Protein AF-A0A9P7UVM0-F1 (afdb_monomer)

Foldseek 3Di:
DFLLVLLLVLLLVLLLLLLVLLLLLVLLLLLVVVPPDDPPPDDDDPVVVVVVVVVVLSVQLNVLSVVSNVLSVVSNVVSVLLSVLCVVQPDPDPSQFLLVLLVSLLVLLVSLLVSLCSLVVSLVVLVVVLPPPPDLVNVSSVVSSVSSNVSSVSSNVSSVSSVVSSVSSQVLQVVQVHRRDGSVSSRVDPPPVVLDDPQFPLNVVLLVLLVVLLVLLSVLLNLLSSLLSLLVVVLSPPVPDDPNPPSVVLNVLSVVLNVLSSVSNSLSVVLNVLLSPLPDPDQCQFLLNLLVVLQVSLVVLLVSLCVLVVSLVVQQDPPDPDPSSVSNNVRSNSSSVSSNVSSVSSNVSNVSSVVLCVVLVHDRNVDGNNVSSVPNPPPVVVVPVVPPDDPPDDDDDDDDDDDDDDDDDDDDDDD

Radius of gyration: 30.09 Å; Cα contacts (8 Å, |Δi|>4): 424; chains: 1; bounding box: 53×54×118 Å

pLDDT: mean 77.37, std 15.57, range [33.19, 97.94]

Structure (mmCIF, N/CA/C/O backbone):
data_AF-A0A9P7UVM0-F1
#
_entry.id   AF-A0A9P7UVM0-F1
#
loop_
_atom_site.group_PDB
_atom_site.id
_atom_site.type_symbol
_atom_site.label_atom_id
_atom_site.label_alt_id
_atom_site.label_comp_id
_atom_site.label_asym_id
_atom_site.label_entity_id
_atom_site.label_seq_id
_atom_site.pdbx_PDB_ins_code
_atom_site.Cartn_x
_atom_site.Cartn_y
_atom_site.Cartn_z
_atom_site.occupancy
_atom_site.B_iso_or_equiv
_atom_site.auth_seq_id
_atom_site.auth_comp_id
_atom_site.auth_asym_id
_atom_site.auth_atom_id
_atom_site.pdbx_PDB_model_num
ATOM 1 N N . MET A 1 1 ? 1.055 -7.970 24.689 1.00 55.38 1 MET A N 1
ATOM 2 C CA . MET A 1 1 ? 0.247 -7.350 23.610 1.00 55.38 1 MET A CA 1
ATOM 3 C C . MET A 1 1 ? -1.042 -8.150 23.449 1.00 55.38 1 MET A C 1
ATOM 5 O O . MET A 1 1 ? -0.958 -9.368 23.392 1.00 55.38 1 MET A O 1
ATOM 9 N N . GLY A 1 2 ? -2.222 -7.517 23.447 1.00 83.56 2 GLY A N 1
ATOM 10 C CA . GLY A 1 2 ? -3.496 -8.247 23.330 1.00 83.56 2 GLY A CA 1
ATOM 11 C C . GLY A 1 2 ? -3.654 -8.946 21.973 1.00 83.56 2 GLY A C 1
ATOM 12 O O . GLY A 1 2 ? -3.209 -8.412 20.955 1.00 83.56 2 GLY A O 1
ATOM 13 N N . ALA A 1 3 ? -4.312 -10.111 21.955 1.00 82.62 3 ALA A N 1
ATOM 14 C CA . ALA A 1 3 ? -4.537 -10.932 20.759 1.00 82.62 3 ALA A CA 1
ATOM 15 C C . ALA A 1 3 ? -5.124 -10.137 19.582 1.00 82.62 3 ALA A C 1
ATOM 17 O O . ALA A 1 3 ? -4.635 -10.218 18.456 1.00 82.62 3 ALA A O 1
ATOM 18 N N . ARG A 1 4 ? -6.114 -9.285 19.862 1.00 82.69 4 ARG A N 1
ATOM 19 C CA . ARG A 1 4 ? -6.705 -8.376 18.877 1.00 82.69 4 ARG A CA 1
ATOM 20 C C . ARG A 1 4 ? -5.692 -7.437 18.234 1.00 82.69 4 ARG A C 1
ATOM 22 O O . ARG A 1 4 ? -5.711 -7.271 17.020 1.00 82.69 4 ARG A O 1
ATOM 29 N N . THR A 1 5 ? -4.817 -6.826 19.032 1.00 78.56 5 THR A N 1
ATOM 30 C CA . THR A 1 5 ? -3.780 -5.922 18.518 1.00 78.56 5 THR A CA 1
ATOM 31 C C . THR A 1 5 ? -2.810 -6.691 17.626 1.00 78.56 5 THR A C 1
ATOM 33 O O . THR A 1 5 ? -2.537 -6.230 16.527 1.00 78.56 5 THR A O 1
ATOM 36 N N . ALA A 1 6 ? -2.375 -7.888 18.038 1.00 81.50 6 ALA A N 1
ATOM 37 C CA . ALA A 1 6 ? -1.507 -8.735 17.219 1.00 81.50 6 ALA A CA 1
ATOM 38 C C . ALA A 1 6 ? -2.140 -9.081 15.862 1.00 81.50 6 ALA A C 1
ATOM 40 O O . ALA A 1 6 ? -1.507 -8.875 14.829 1.00 81.50 6 ALA A O 1
ATOM 41 N N . ARG A 1 7 ? -3.409 -9.517 15.847 1.00 88.56 7 ARG A N 1
ATOM 42 C CA . ARG A 1 7 ? -4.137 -9.802 14.599 1.00 88.56 7 ARG A CA 1
ATOM 43 C C . ARG A 1 7 ? -4.242 -8.558 13.716 1.00 88.56 7 ARG A C 1
ATOM 45 O O . ARG A 1 7 ? -3.868 -8.613 12.555 1.00 88.56 7 ARG A O 1
ATOM 52 N N . THR A 1 8 ? -4.689 -7.425 14.257 1.00 81.12 8 THR A N 1
ATOM 53 C CA . THR A 1 8 ? -4.819 -6.180 13.482 1.00 81.12 8 THR A CA 1
ATOM 54 C C . THR A 1 8 ? -3.486 -5.727 12.886 1.00 81.12 8 THR A C 1
ATOM 56 O O . THR A 1 8 ? -3.452 -5.349 11.720 1.00 81.12 8 THR A O 1
ATOM 59 N N . THR A 1 9 ? -2.390 -5.803 13.646 1.00 79.50 9 THR A N 1
ATOM 60 C CA . THR A 1 9 ? -1.050 -5.474 13.144 1.00 79.50 9 THR A CA 1
ATOM 61 C C . THR A 1 9 ? -0.655 -6.386 11.985 1.00 79.50 9 THR A C 1
ATOM 63 O O . THR A 1 9 ? -0.231 -5.887 10.947 1.00 79.50 9 THR A O 1
ATOM 66 N N . LEU A 1 10 ? -0.850 -7.701 12.121 1.00 83.94 10 LEU A N 1
ATOM 67 C CA . LEU A 1 10 ? -0.539 -8.656 11.054 1.00 83.94 10 LEU A CA 1
ATOM 68 C C . LEU A 1 10 ? -1.353 -8.388 9.781 1.00 83.94 10 LEU A C 1
ATOM 70 O O . LEU A 1 10 ? -0.787 -8.401 8.692 1.00 83.94 10 LEU A O 1
ATOM 74 N N . TYR A 1 11 ? -2.647 -8.075 9.906 1.00 85.44 11 TYR A N 1
ATOM 75 C CA . TYR A 1 11 ? -3.502 -7.775 8.752 1.00 85.44 11 TYR A CA 1
ATOM 76 C C . TYR A 1 11 ? -2.980 -6.545 8.017 1.00 85.44 11 TYR A C 1
ATOM 78 O O . TYR A 1 11 ? -2.853 -6.577 6.799 1.00 85.44 11 TYR A O 1
ATOM 86 N N . SER A 1 12 ? -2.631 -5.484 8.748 1.00 81.88 12 SER A N 1
ATOM 87 C CA . SER A 1 12 ? -2.079 -4.266 8.155 1.00 81.88 12 SER A CA 1
ATOM 88 C C . SER A 1 12 ? -0.749 -4.512 7.440 1.00 81.88 12 SER A C 1
ATOM 90 O O . SER A 1 12 ? -0.547 -3.970 6.357 1.00 81.88 12 SER A O 1
ATOM 92 N N . ILE A 1 13 ? 0.139 -5.343 8.005 1.00 76.94 13 ILE A N 1
ATOM 93 C CA . ILE A 1 13 ? 1.417 -5.694 7.363 1.00 76.94 13 ILE A CA 1
ATOM 94 C C . ILE A 1 13 ? 1.165 -6.483 6.073 1.00 76.94 13 ILE A C 1
ATOM 96 O O . ILE A 1 13 ? 1.684 -6.105 5.028 1.00 76.94 13 ILE A O 1
ATOM 100 N N . ILE A 1 14 ? 0.338 -7.535 6.117 1.00 86.25 14 ILE A N 1
ATOM 101 C CA . ILE A 1 14 ? -0.011 -8.351 4.938 1.00 86.25 14 ILE A CA 1
ATOM 102 C C . ILE A 1 14 ? -0.606 -7.476 3.831 1.00 86.25 14 ILE A C 1
ATOM 104 O O . ILE A 1 14 ? -0.248 -7.602 2.660 1.00 86.25 14 ILE A O 1
ATOM 108 N N . LEU A 1 15 ? -1.491 -6.559 4.212 1.00 84.06 15 LEU A N 1
ATOM 109 C CA . LEU A 1 15 ? -2.187 -5.655 3.308 1.00 84.06 15 LEU A CA 1
ATOM 110 C C . LEU A 1 15 ? -1.214 -4.653 2.661 1.00 84.06 15 LEU A C 1
ATOM 112 O O . LEU A 1 15 ? -1.282 -4.456 1.450 1.00 84.06 15 LEU A O 1
ATOM 116 N N . GLY A 1 16 ? -0.263 -4.103 3.423 1.00 74.69 16 GLY A N 1
ATOM 117 C CA . GLY A 1 16 ? 0.809 -3.254 2.892 1.00 74.69 16 GLY A CA 1
ATOM 118 C C . GLY A 1 16 ? 1.764 -3.999 1.953 1.00 74.69 16 GLY A C 1
ATOM 119 O O . GLY A 1 16 ? 2.029 -3.529 0.850 1.00 74.69 16 GLY A O 1
ATOM 120 N N . LEU A 1 17 ? 2.227 -5.194 2.339 1.00 78.44 17 LEU A N 1
ATOM 121 C CA . LEU A 1 17 ? 3.121 -6.006 1.503 1.00 78.44 17 LEU A CA 1
ATOM 122 C C . LEU A 1 17 ? 2.451 -6.460 0.200 1.00 78.44 17 LEU A C 1
ATOM 124 O O . LEU A 1 17 ? 3.102 -6.474 -0.842 1.00 78.44 17 LEU A O 1
ATOM 128 N N . SER A 1 18 ? 1.154 -6.779 0.236 1.00 83.62 18 SER A N 1
ATOM 129 C CA . SER A 1 18 ? 0.393 -7.134 -0.968 1.00 83.62 18 SER A CA 1
ATOM 130 C C . SER A 1 18 ? 0.382 -5.980 -1.975 1.00 83.62 18 SER A C 1
ATOM 132 O O . SER A 1 18 ? 0.562 -6.206 -3.164 1.00 83.62 18 SER A O 1
ATOM 134 N N . ILE A 1 19 ? 0.245 -4.732 -1.518 1.00 77.38 19 ILE A N 1
ATOM 135 C CA . ILE A 1 19 ? 0.320 -3.555 -2.399 1.00 77.38 19 ILE A CA 1
ATOM 136 C C . ILE A 1 19 ? 1.715 -3.434 -3.021 1.00 77.38 19 ILE A C 1
ATOM 138 O O . ILE A 1 19 ? 1.816 -3.220 -4.228 1.00 77.38 19 ILE A O 1
ATOM 142 N N . CYS A 1 20 ? 2.779 -3.614 -2.230 1.00 74.94 20 CYS A N 1
ATOM 143 C CA . C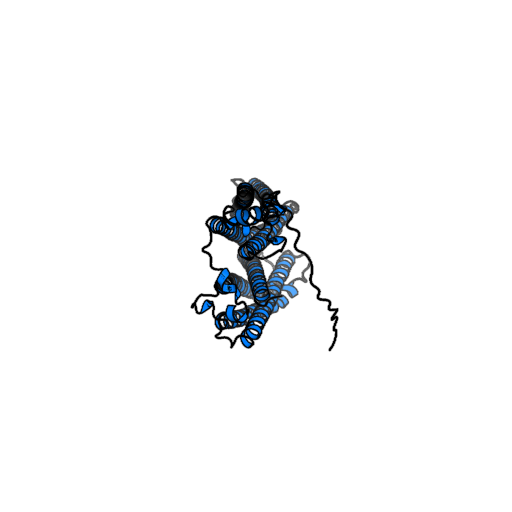YS A 1 20 ? 4.150 -3.581 -2.745 1.00 74.94 20 CYS A CA 1
ATOM 144 C C . CYS A 1 20 ? 4.370 -4.637 -3.836 1.00 74.94 20 CYS A C 1
ATOM 146 O O . CYS A 1 20 ? 4.918 -4.324 -4.890 1.00 74.94 20 CYS A O 1
ATOM 148 N N . VAL A 1 21 ? 3.902 -5.871 -3.609 1.00 82.81 21 VAL A N 1
ATOM 149 C CA . VAL A 1 21 ? 3.969 -6.937 -4.617 1.00 82.81 21 VAL A CA 1
ATOM 150 C C . VAL A 1 21 ? 3.179 -6.565 -5.866 1.00 82.81 21 VAL A C 1
ATOM 152 O O . VAL A 1 21 ? 3.696 -6.745 -6.962 1.00 82.81 21 VAL A O 1
ATOM 155 N N . ASN A 1 22 ? 1.974 -6.006 -5.726 1.00 79.12 22 ASN A N 1
ATOM 156 C CA . ASN A 1 22 ? 1.185 -5.569 -6.876 1.00 79.12 22 ASN A CA 1
ATOM 157 C C . ASN A 1 22 ? 1.942 -4.531 -7.717 1.00 79.12 22 ASN A C 1
ATOM 159 O O . ASN A 1 22 ? 2.065 -4.687 -8.928 1.00 79.12 22 ASN A O 1
ATOM 163 N N . GLY A 1 23 ? 2.497 -3.505 -7.062 1.00 72.44 23 GLY A N 1
ATOM 164 C CA . GLY A 1 23 ? 3.276 -2.460 -7.724 1.00 72.44 23 GLY A CA 1
ATOM 165 C C . GLY A 1 23 ? 4.463 -3.032 -8.496 1.00 72.44 23 GLY A C 1
ATOM 166 O O . GLY A 1 23 ? 4.614 -2.726 -9.673 1.00 72.44 23 GLY A O 1
ATOM 167 N N . LEU A 1 24 ? 5.245 -3.921 -7.869 1.00 77.38 24 LEU A N 1
ATOM 168 C CA . LEU A 1 24 ? 6.387 -4.596 -8.499 1.00 77.38 24 LEU A CA 1
ATOM 169 C C . LEU A 1 24 ? 5.982 -5.558 -9.629 1.00 77.38 24 LEU A C 1
ATOM 171 O O . LEU A 1 24 ? 6.705 -5.705 -10.610 1.00 77.38 24 LEU A O 1
ATOM 175 N N . ALA A 1 25 ? 4.838 -6.223 -9.507 1.00 76.00 25 ALA A N 1
ATOM 176 C CA . ALA A 1 25 ? 4.363 -7.181 -10.495 1.00 76.00 25 ALA A CA 1
ATOM 177 C C . ALA A 1 25 ? 3.800 -6.495 -11.751 1.00 76.00 25 ALA A C 1
ATOM 179 O O . ALA A 1 25 ? 4.081 -6.932 -12.866 1.00 76.00 25 ALA A O 1
ATOM 180 N N . ILE A 1 26 ? 3.062 -5.392 -11.582 1.00 72.88 26 ILE A N 1
ATOM 181 C CA . ILE A 1 26 ? 2.623 -4.531 -12.692 1.00 72.88 26 ILE A CA 1
ATOM 182 C C . ILE A 1 26 ? 3.846 -3.937 -13.391 1.00 72.88 26 ILE A C 1
ATOM 184 O O . ILE A 1 26 ? 3.947 -3.989 -14.612 1.00 72.88 26 ILE A O 1
ATOM 188 N N . ALA A 1 27 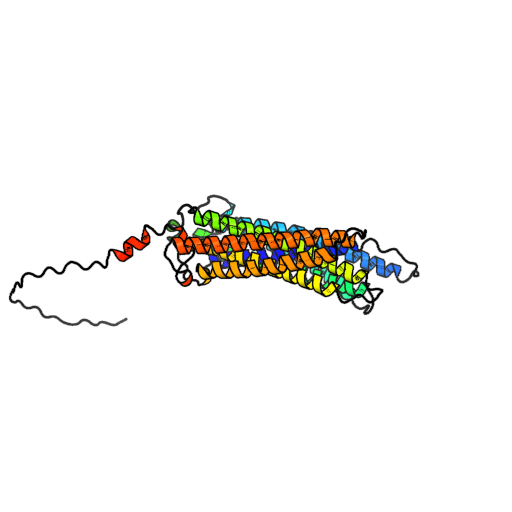? 4.789 -3.431 -12.599 1.00 69.81 27 ALA A N 1
ATOM 189 C CA . ALA A 1 27 ? 6.092 -2.974 -13.050 1.00 69.81 27 ALA A CA 1
ATOM 190 C C . ALA A 1 27 ? 6.772 -4.005 -13.972 1.00 69.81 27 ALA A C 1
ATOM 192 O O . ALA A 1 27 ? 7.059 -3.719 -15.135 1.00 69.81 27 ALA A O 1
ATOM 193 N N . LEU A 1 28 ? 6.935 -5.236 -13.485 1.00 73.69 28 LEU A N 1
ATOM 194 C CA . LEU A 1 28 ? 7.505 -6.330 -14.262 1.00 73.69 28 LEU A CA 1
ATOM 195 C C . LEU A 1 28 ? 6.736 -6.567 -15.572 1.00 73.69 28 LEU A C 1
ATOM 197 O O . LEU A 1 28 ? 7.361 -6.685 -16.618 1.00 73.69 28 LEU A O 1
ATOM 201 N N . ALA A 1 29 ? 5.400 -6.599 -15.542 1.00 70.44 29 ALA A N 1
ATOM 202 C CA . ALA A 1 29 ? 4.582 -6.838 -16.733 1.00 70.44 29 ALA A CA 1
ATOM 203 C C . ALA A 1 29 ? 4.734 -5.742 -17.806 1.00 70.44 29 ALA A C 1
ATOM 205 O O . ALA A 1 29 ? 4.766 -6.059 -18.997 1.00 70.44 29 ALA A O 1
ATOM 206 N N . VAL A 1 30 ? 4.860 -4.475 -17.398 1.00 66.25 30 VAL A N 1
ATOM 207 C CA . VAL A 1 30 ? 5.036 -3.342 -18.320 1.00 66.25 30 VAL A CA 1
ATOM 208 C C . VAL A 1 30 ? 6.383 -3.423 -19.034 1.00 66.25 30 VAL A C 1
ATOM 210 O O . VAL A 1 30 ? 6.393 -3.381 -20.263 1.00 66.25 30 VAL A O 1
ATOM 213 N N . VAL A 1 31 ? 7.483 -3.635 -18.294 1.00 65.94 31 VAL A N 1
ATOM 214 C CA . VAL A 1 31 ? 8.844 -3.784 -18.864 1.00 65.94 31 VAL A CA 1
ATOM 215 C C . VAL A 1 31 ? 8.878 -4.839 -19.969 1.00 65.94 31 VAL A C 1
ATOM 217 O O . VAL A 1 31 ? 9.560 -4.687 -20.977 1.00 65.94 31 VAL A O 1
ATOM 220 N N . VAL A 1 32 ? 8.122 -5.917 -19.795 1.00 64.69 32 VAL A N 1
ATOM 221 C CA . VAL A 1 32 ? 8.103 -7.027 -20.748 1.00 64.69 32 VAL A CA 1
ATOM 222 C C . VAL A 1 32 ? 7.358 -6.650 -22.010 1.00 64.69 32 VAL A C 1
ATOM 224 O O . VAL A 1 32 ? 7.805 -6.969 -23.108 1.00 64.69 32 VAL A O 1
ATOM 227 N N . SER A 1 33 ? 6.192 -6.023 -21.859 1.00 63.78 33 SER A N 1
ATOM 228 C CA . SER A 1 33 ? 5.348 -5.685 -23.002 1.00 63.78 33 SER A CA 1
ATOM 229 C C . SER A 1 33 ? 6.054 -4.756 -23.991 1.00 63.78 33 SER A C 1
ATOM 231 O O . SER A 1 33 ? 5.772 -4.832 -25.182 1.00 63.78 33 SER A O 1
ATOM 233 N N . SER A 1 34 ? 7.009 -3.950 -23.516 1.00 60.66 34 SER A N 1
ATOM 234 C CA . SER A 1 34 ? 7.839 -3.081 -24.351 1.00 60.66 34 SER A CA 1
ATOM 235 C C . SER A 1 34 ? 8.968 -3.800 -25.104 1.00 60.66 34 SER A C 1
ATOM 237 O O . SER A 1 34 ? 9.429 -3.280 -26.110 1.00 60.66 34 SER A O 1
ATOM 239 N N . ASP A 1 35 ? 9.388 -4.995 -24.678 1.00 56.41 35 ASP A N 1
ATOM 240 C CA . ASP A 1 35 ? 10.597 -5.673 -25.189 1.00 56.41 35 ASP A CA 1
ATOM 241 C C . ASP A 1 35 ? 10.329 -6.637 -26.371 1.00 56.41 35 ASP A C 1
ATOM 243 O O . ASP A 1 35 ? 11.228 -7.334 -26.845 1.00 56.41 35 ASP A O 1
ATOM 247 N N . VAL A 1 36 ? 9.079 -6.730 -26.845 1.00 53.16 36 VAL A N 1
ATOM 248 C CA . VAL A 1 36 ? 8.662 -7.728 -27.854 1.00 53.16 36 VAL A CA 1
ATOM 249 C 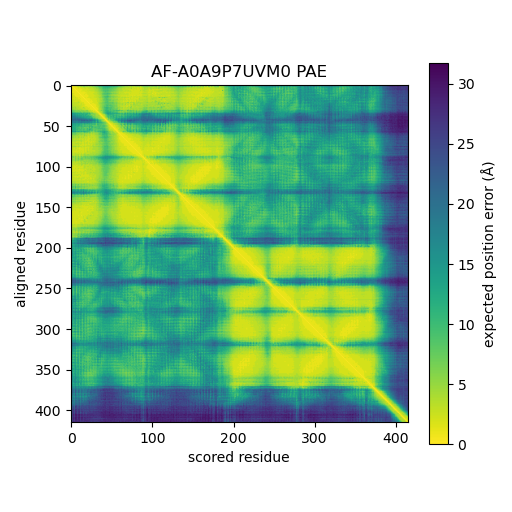C . VAL A 1 36 ? 9.087 -7.356 -29.286 1.00 53.16 36 VAL A C 1
ATOM 251 O O . VAL A 1 36 ? 9.219 -8.250 -30.122 1.00 53.16 36 VAL A O 1
ATOM 254 N N . ASP A 1 37 ? 9.405 -6.091 -29.566 1.00 53.12 37 ASP A N 1
ATOM 255 C CA . ASP A 1 37 ? 9.673 -5.600 -30.928 1.00 53.12 37 ASP A CA 1
ATOM 256 C C . ASP A 1 37 ? 11.160 -5.315 -31.208 1.00 53.12 37 ASP A C 1
ATOM 258 O O . ASP A 1 37 ? 11.516 -4.266 -31.741 1.00 53.12 37 ASP A O 1
ATOM 262 N N . TYR A 1 38 ? 12.065 -6.250 -30.898 1.00 52.19 38 TYR A N 1
ATOM 263 C CA . TYR A 1 38 ? 13.458 -6.125 -31.351 1.00 52.19 38 TYR A CA 1
ATOM 264 C C . TYR A 1 38 ? 13.614 -6.567 -32.821 1.00 52.19 38 TYR A C 1
ATOM 266 O O . TYR A 1 38 ? 13.487 -7.763 -33.122 1.00 52.19 38 TYR A O 1
ATOM 274 N N . PRO A 1 39 ? 13.949 -5.658 -33.764 1.00 52.06 39 PRO A N 1
ATOM 275 C CA . PRO A 1 39 ? 14.228 -6.037 -35.141 1.00 52.06 39 PRO A CA 1
ATOM 276 C C . PRO A 1 39 ? 15.497 -6.895 -35.195 1.00 52.06 39 PRO A C 1
ATOM 278 O O . PRO A 1 39 ? 16.579 -6.494 -34.769 1.00 52.06 39 PRO A O 1
ATOM 281 N N . SER A 1 40 ? 15.357 -8.106 -35.738 1.00 50.75 40 SER A N 1
ATOM 282 C CA . SER A 1 40 ? 16.438 -9.079 -35.930 1.00 50.75 40 SER A CA 1
ATOM 283 C C . SER A 1 40 ? 17.474 -8.571 -36.948 1.00 50.75 40 SER A C 1
ATOM 285 O O . SER A 1 40 ? 17.508 -9.038 -38.090 1.00 50.75 40 SER A O 1
ATOM 287 N N . TYR A 1 41 ? 18.367 -7.666 -36.547 1.00 52.41 41 TYR A N 1
ATOM 288 C CA . TYR A 1 41 ? 19.512 -7.260 -37.361 1.00 52.41 41 TYR A CA 1
ATOM 289 C C . TYR A 1 41 ? 20.588 -8.367 -37.388 1.00 52.41 41 TYR A C 1
ATOM 291 O O . TYR A 1 41 ? 21.456 -8.486 -36.530 1.00 52.41 41 TYR A O 1
ATOM 299 N N . GLY A 1 42 ? 20.490 -9.228 -38.403 1.00 52.12 42 GLY A N 1
ATOM 300 C CA . GLY A 1 42 ? 21.614 -9.601 -39.272 1.00 52.12 42 GLY A CA 1
ATOM 301 C C . GLY A 1 42 ? 22.840 -10.368 -38.750 1.00 52.12 42 GLY A C 1
ATOM 302 O O . GLY A 1 42 ? 23.765 -10.516 -39.542 1.00 52.12 42 GLY A O 1
ATOM 303 N N . SER A 1 43 ? 22.908 -10.883 -37.514 1.00 50.44 43 SER A N 1
ATOM 304 C CA . SER A 1 43 ? 24.097 -11.645 -37.058 1.00 50.44 43 SER A CA 1
ATOM 305 C C . SER A 1 43 ? 23.938 -13.186 -37.132 1.00 50.44 43 SER A C 1
ATOM 307 O O . SER A 1 43 ? 22.847 -13.706 -36.872 1.00 50.44 43 SER A O 1
ATOM 309 N N . PRO A 1 44 ? 24.990 -13.949 -37.510 1.00 54.62 44 PRO A N 1
ATOM 310 C CA . PRO A 1 44 ? 24.870 -15.316 -38.024 1.00 54.62 44 PRO A CA 1
ATOM 311 C C . PRO A 1 44 ? 24.682 -16.415 -36.953 1.00 54.62 44 PRO A C 1
ATOM 313 O O . PRO A 1 44 ? 25.343 -16.447 -35.918 1.00 54.62 44 PRO A O 1
ATOM 316 N N . SER A 1 45 ? 23.745 -17.320 -37.272 1.00 58.84 45 SER A N 1
ATOM 317 C CA . SER A 1 45 ? 23.403 -18.685 -36.796 1.00 58.84 45 SER A CA 1
ATOM 318 C C . SER A 1 45 ? 23.695 -19.181 -35.363 1.00 58.84 45 SER A C 1
ATOM 320 O O . SER A 1 45 ? 22.839 -19.886 -34.828 1.00 58.84 45 SER A O 1
ATOM 322 N N . ILE A 1 46 ? 24.814 -18.855 -34.708 1.00 57.16 46 ILE A N 1
ATOM 323 C CA . ILE A 1 46 ? 25.182 -19.431 -33.393 1.00 57.16 46 ILE A CA 1
ATOM 324 C C . ILE A 1 46 ? 24.550 -18.657 -32.223 1.00 57.16 46 ILE A C 1
ATOM 326 O O . ILE A 1 46 ? 24.198 -19.251 -31.204 1.00 57.16 46 ILE A O 1
ATOM 330 N N . SER A 1 47 ? 24.289 -17.353 -32.372 1.00 58.06 47 SER A N 1
ATOM 331 C CA . SER A 1 47 ? 23.594 -16.565 -31.337 1.00 58.06 47 SER A CA 1
ATOM 332 C C . SER A 1 47 ? 22.080 -16.823 -31.286 1.00 58.06 47 SER A C 1
ATOM 334 O O . SER A 1 47 ? 21.431 -16.511 -30.285 1.00 58.06 47 SER A O 1
ATOM 336 N N . ARG A 1 48 ? 21.508 -17.426 -32.341 1.00 62.50 48 ARG A N 1
ATOM 337 C CA . ARG A 1 48 ? 20.055 -17.561 -32.548 1.00 62.50 48 ARG A CA 1
ATOM 338 C C . ARG A 1 48 ? 19.404 -18.639 -31.670 1.00 62.50 48 ARG A C 1
ATOM 340 O O . ARG A 1 48 ? 18.231 -18.520 -31.332 1.00 62.50 48 ARG A O 1
ATOM 347 N N . SER A 1 49 ? 20.135 -19.684 -31.279 1.00 64.56 49 SER A N 1
ATOM 348 C CA . SER A 1 49 ? 19.619 -20.726 -30.373 1.00 64.56 49 SER A CA 1
ATOM 349 C C . SER A 1 49 ? 19.595 -20.257 -28.914 1.00 64.56 49 SER A C 1
ATOM 351 O O . SER A 1 49 ? 18.610 -20.480 -28.210 1.00 64.56 49 SER A O 1
ATOM 353 N N . ARG A 1 50 ? 20.638 -19.539 -28.476 1.00 65.50 50 ARG A N 1
ATOM 354 C CA . ARG A 1 50 ? 20.754 -19.010 -27.106 1.00 65.50 50 ARG A CA 1
ATOM 355 C C . ARG A 1 50 ? 19.739 -17.898 -26.827 1.00 65.50 50 ARG A C 1
ATOM 357 O O . ARG A 1 50 ? 19.128 -17.889 -25.765 1.00 65.50 50 ARG A O 1
ATOM 364 N N . SER A 1 51 ? 19.501 -17.023 -27.804 1.00 63.72 51 SER A N 1
ATOM 365 C CA . SER A 1 51 ? 18.484 -15.964 -27.716 1.00 63.72 51 SER A CA 1
ATOM 366 C C . SER A 1 51 ? 17.059 -16.522 -27.645 1.00 63.72 51 SER A C 1
ATOM 368 O O . SER A 1 51 ? 16.280 -16.059 -26.820 1.00 63.72 51 SER A O 1
ATOM 370 N N . ARG A 1 52 ? 16.724 -17.581 -28.399 1.00 66.56 52 ARG A N 1
ATOM 371 C CA . ARG A 1 52 ? 15.409 -18.249 -28.282 1.00 66.56 52 ARG A CA 1
ATOM 372 C C . ARG A 1 52 ? 15.180 -18.896 -26.916 1.00 66.56 52 ARG A C 1
ATOM 374 O O . ARG A 1 52 ? 14.063 -18.847 -26.412 1.00 66.56 52 ARG A O 1
ATOM 381 N N . LEU A 1 53 ? 16.212 -19.492 -26.313 1.00 65.69 53 LEU A N 1
ATOM 382 C CA . LEU A 1 53 ? 16.097 -20.099 -24.983 1.00 65.69 53 LEU A CA 1
ATOM 383 C C . LEU A 1 53 ? 15.862 -19.036 -23.897 1.00 65.69 53 LEU A C 1
ATOM 385 O O . LEU A 1 53 ? 15.021 -19.236 -23.020 1.00 65.69 53 LEU A O 1
ATOM 389 N N . LEU A 1 54 ? 16.575 -17.908 -23.981 1.00 63.72 54 LEU A N 1
ATOM 390 C CA . LEU A 1 54 ? 16.397 -16.770 -23.074 1.00 63.72 54 LEU A CA 1
ATOM 391 C C . LEU A 1 54 ? 15.010 -16.132 -23.236 1.00 63.72 54 LEU A C 1
ATOM 393 O O . LEU A 1 54 ? 14.351 -15.861 -22.236 1.00 63.72 54 LEU A O 1
ATOM 397 N N . LEU A 1 55 ? 14.526 -15.996 -24.476 1.00 66.00 55 LEU A N 1
ATOM 398 C CA . LEU A 1 55 ? 13.181 -15.496 -24.771 1.00 66.00 55 LEU A CA 1
ATOM 399 C C . LEU A 1 55 ? 12.083 -16.440 -24.247 1.00 66.00 55 LEU A C 1
ATOM 401 O O . LEU A 1 55 ? 11.066 -16.005 -23.721 1.00 66.00 55 LEU A O 1
ATOM 405 N N . ALA A 1 56 ? 12.291 -17.757 -24.332 1.00 63.97 56 ALA A N 1
ATOM 406 C CA . ALA A 1 56 ? 11.345 -18.724 -23.778 1.00 63.97 56 ALA A CA 1
ATOM 407 C C . ALA A 1 56 ? 11.241 -18.634 -22.243 1.00 63.97 56 ALA A C 1
ATOM 409 O O . ALA A 1 56 ? 10.148 -18.788 -21.703 1.00 63.97 56 ALA A O 1
ATOM 410 N N . HIS A 1 57 ? 12.347 -18.355 -21.542 1.00 66.44 57 HIS A N 1
ATOM 411 C CA . HIS A 1 57 ? 12.338 -18.189 -20.082 1.00 66.44 57 HIS A CA 1
ATOM 412 C C . HIS A 1 57 ? 11.735 -16.846 -19.653 1.00 66.44 57 HIS A C 1
ATOM 414 O O . HIS A 1 57 ? 10.996 -16.798 -18.669 1.00 66.44 57 HIS A O 1
ATOM 420 N N . SER A 1 58 ? 11.963 -15.765 -20.410 1.00 66.00 58 SER A N 1
ATOM 421 C CA . SER A 1 58 ? 11.335 -14.474 -20.104 1.00 66.00 58 SER A CA 1
ATOM 422 C C . SER A 1 58 ? 9.805 -14.566 -20.152 1.00 66.00 58 SER A C 1
ATOM 424 O O . SER A 1 58 ? 9.138 -13.997 -19.290 1.00 66.00 58 SER A O 1
ATOM 426 N N . HIS A 1 59 ? 9.231 -15.384 -21.043 1.00 72.44 59 HIS A N 1
ATOM 427 C CA . HIS A 1 59 ? 7.784 -15.623 -21.084 1.00 72.44 59 HIS A CA 1
ATOM 428 C C . HIS A 1 59 ? 7.193 -16.216 -19.791 1.00 72.44 59 HIS A C 1
ATOM 430 O O . HIS A 1 59 ? 6.044 -15.905 -19.464 1.00 72.44 59 HIS A O 1
ATOM 436 N N . PHE A 1 60 ? 7.917 -17.060 -19.048 1.00 79.25 60 PHE A N 1
ATOM 437 C CA . PHE A 1 60 ? 7.397 -17.645 -17.803 1.00 79.25 60 PHE A CA 1
ATOM 438 C C . PHE A 1 60 ? 7.402 -16.639 -16.654 1.00 79.25 60 PHE A C 1
ATOM 440 O O . PHE A 1 60 ? 6.378 -16.479 -15.986 1.00 79.25 60 PHE A O 1
ATOM 447 N N . ALA A 1 61 ? 8.495 -15.887 -16.493 1.00 74.19 61 ALA A N 1
ATOM 448 C CA . ALA A 1 61 ? 8.597 -14.827 -15.489 1.00 74.19 61 ALA A CA 1
ATOM 449 C C . ALA A 1 61 ? 7.460 -13.799 -15.621 1.00 74.19 61 ALA A C 1
ATOM 451 O O . ALA A 1 61 ? 6.883 -13.369 -14.626 1.00 74.19 61 ALA A O 1
ATOM 452 N N . VAL A 1 62 ? 7.071 -13.473 -16.854 1.00 75.00 62 VAL A N 1
ATOM 453 C CA . VAL A 1 62 ? 5.947 -12.576 -17.169 1.00 75.00 62 VAL A CA 1
ATOM 454 C C . VAL A 1 62 ? 4.630 -13.134 -16.691 1.00 75.00 62 VAL A C 1
ATOM 456 O O . VAL A 1 62 ? 3.870 -12.454 -16.008 1.00 75.00 62 VAL A O 1
ATOM 459 N N . ARG A 1 63 ? 4.348 -14.385 -17.059 1.00 84.00 63 ARG A N 1
ATOM 460 C CA . ARG A 1 63 ? 3.096 -15.047 -16.699 1.00 84.00 63 ARG A CA 1
ATOM 461 C C . ARG A 1 63 ? 2.971 -15.135 -15.183 1.00 84.00 63 ARG A C 1
ATOM 463 O O . ARG A 1 63 ? 1.906 -14.840 -14.651 1.00 84.00 63 ARG A O 1
ATOM 470 N N . PHE A 1 64 ? 4.055 -15.462 -14.483 1.00 86.06 64 PHE A N 1
ATOM 471 C CA . PHE A 1 64 ? 4.065 -15.493 -13.021 1.00 86.06 64 PHE A CA 1
ATOM 472 C C . PHE A 1 64 ? 3.978 -14.097 -12.397 1.00 86.06 64 PHE A C 1
ATOM 474 O O . PHE A 1 64 ? 3.282 -13.933 -11.397 1.00 86.06 64 PHE A O 1
ATOM 481 N N . GLY A 1 65 ? 4.587 -13.084 -13.016 1.00 80.25 65 GLY A N 1
ATOM 482 C CA . GLY A 1 65 ? 4.395 -11.679 -12.662 1.00 80.25 65 GLY A CA 1
ATOM 483 C C . GLY A 1 65 ? 2.928 -11.259 -12.758 1.00 80.25 65 GLY A C 1
ATOM 484 O O . GLY A 1 65 ? 2.380 -10.736 -11.796 1.00 80.25 65 GLY A O 1
ATOM 485 N N . ILE A 1 66 ? 2.243 -11.579 -13.858 1.00 78.75 66 ILE A N 1
ATOM 486 C CA . ILE A 1 66 ? 0.807 -11.306 -14.033 1.00 78.75 66 ILE A CA 1
ATOM 487 C C . ILE A 1 66 ? -0.020 -12.032 -12.966 1.00 78.75 66 ILE A C 1
ATOM 489 O O . ILE A 1 66 ? -0.914 -11.434 -12.369 1.00 78.75 66 ILE A O 1
ATOM 493 N N . VAL A 1 67 ? 0.291 -13.300 -12.675 1.00 85.25 67 VAL A N 1
ATOM 494 C CA . VAL A 1 67 ? -0.373 -14.038 -11.588 1.00 85.25 67 VAL A CA 1
ATOM 495 C C . VAL A 1 67 ? -0.190 -13.305 -10.257 1.00 85.25 67 VAL A C 1
ATOM 497 O O . VAL A 1 67 ? -1.177 -13.074 -9.560 1.00 85.25 67 VAL A O 1
ATOM 500 N N . ALA A 1 68 ? 1.027 -12.870 -9.920 1.00 86.94 68 ALA A N 1
ATOM 501 C CA . ALA A 1 68 ? 1.286 -12.091 -8.711 1.00 86.94 68 ALA A CA 1
ATOM 502 C C . ALA A 1 68 ? 0.520 -10.752 -8.706 1.00 86.94 68 ALA A C 1
ATOM 504 O O . ALA A 1 68 ? -0.069 -10.398 -7.684 1.00 86.94 68 ALA A O 1
ATOM 505 N N . ALA A 1 69 ? 0.448 -10.057 -9.846 1.00 77.19 69 ALA A N 1
ATOM 506 C CA . ALA A 1 69 ? -0.296 -8.806 -10.017 1.00 77.19 69 ALA A CA 1
ATOM 507 C C . ALA A 1 69 ? -1.815 -8.975 -9.852 1.00 77.19 69 ALA A C 1
ATOM 509 O O . ALA A 1 69 ? -2.493 -8.035 -9.460 1.00 77.19 69 ALA A O 1
ATOM 510 N N . VAL A 1 70 ? -2.375 -10.161 -10.114 1.00 80.25 70 VAL A N 1
ATOM 511 C CA . VAL A 1 70 ? -3.802 -10.456 -9.879 1.00 80.25 70 VAL A CA 1
ATOM 512 C C . VAL A 1 70 ? -4.048 -10.913 -8.440 1.00 80.25 70 VAL A C 1
ATOM 514 O O . VAL A 1 70 ? -5.003 -10.494 -7.784 1.00 80.25 70 VAL A O 1
ATOM 517 N N . VAL A 1 71 ? -3.170 -11.762 -7.914 1.00 86.50 71 VAL A N 1
ATOM 518 C CA . VAL A 1 71 ? -3.267 -12.312 -6.557 1.00 86.50 71 VAL A CA 1
ATOM 519 C C . VAL A 1 71 ? -3.123 -11.228 -5.489 1.00 86.50 71 VAL A C 1
ATOM 521 O O . VAL A 1 71 ? -3.823 -11.251 -4.471 1.00 86.50 71 VAL A O 1
ATOM 524 N N . ALA A 1 72 ? -2.229 -10.270 -5.714 1.00 85.75 72 ALA A N 1
ATOM 525 C CA . ALA A 1 72 ? -1.953 -9.175 -4.803 1.00 85.75 72 ALA A CA 1
ATOM 526 C C . ALA A 1 72 ? -3.182 -8.298 -4.474 1.00 85.75 72 ALA A C 1
ATOM 528 O O . ALA A 1 72 ? -3.520 -8.185 -3.290 1.00 85.75 72 ALA A O 1
ATOM 529 N N . PRO A 1 73 ? -3.910 -7.720 -5.451 1.00 77.00 73 PRO A N 1
ATOM 530 C CA . PRO A 1 73 ? -5.107 -6.929 -5.186 1.00 77.00 73 PRO A CA 1
ATOM 531 C C . PRO A 1 73 ? -6.247 -7.774 -4.612 1.00 77.00 73 PRO A C 1
ATOM 533 O O . PRO A 1 73 ? -6.953 -7.294 -3.729 1.00 77.00 73 PRO A O 1
ATOM 536 N N . LEU A 1 74 ? -6.411 -9.037 -5.027 1.00 78.50 74 LEU A N 1
ATOM 537 C CA . LEU A 1 74 ? -7.402 -9.934 -4.416 1.00 78.50 74 LEU A CA 1
ATOM 538 C C . LEU A 1 74 ? -7.105 -10.162 -2.930 1.00 78.50 74 LEU A C 1
ATOM 540 O O . LEU A 1 74 ? -8.004 -10.065 -2.090 1.00 78.50 74 LEU A O 1
ATOM 544 N N . THR A 1 75 ? -5.834 -10.394 -2.593 1.00 88.38 75 THR A N 1
ATOM 545 C CA . THR A 1 75 ? -5.388 -10.539 -1.203 1.00 88.38 75 THR A CA 1
ATOM 546 C C . THR A 1 75 ? -5.644 -9.269 -0.409 1.00 88.38 75 THR A C 1
ATOM 548 O O . THR A 1 75 ? -6.158 -9.321 0.711 1.00 88.38 75 THR A O 1
ATOM 551 N N . TRP A 1 76 ? -5.329 -8.125 -1.004 1.00 84.88 76 TRP A N 1
ATOM 552 C CA . TRP A 1 76 ? -5.539 -6.811 -0.419 1.00 84.88 76 TRP A CA 1
ATOM 553 C C . TRP A 1 76 ? -7.024 -6.531 -0.125 1.00 84.88 76 TRP A C 1
ATOM 555 O O . TRP A 1 76 ? -7.376 -6.199 1.014 1.00 84.88 76 TRP A O 1
ATOM 565 N N . ILE A 1 77 ? -7.909 -6.731 -1.108 1.00 80.56 77 ILE A N 1
ATOM 566 C CA . ILE A 1 77 ? -9.362 -6.549 -0.965 1.00 80.56 77 ILE A CA 1
ATOM 567 C C . ILE A 1 77 ? -9.897 -7.478 0.125 1.00 80.56 77 ILE A C 1
ATOM 569 O O . ILE A 1 77 ? -10.578 -7.030 1.050 1.00 80.56 77 ILE A O 1
ATOM 573 N N . TRP A 1 78 ? -9.556 -8.765 0.064 1.00 90.69 78 TRP A N 1
ATOM 574 C CA . TRP A 1 78 ? -10.073 -9.745 1.014 1.00 90.69 78 TRP A CA 1
ATOM 575 C C . TRP A 1 78 ? -9.587 -9.488 2.444 1.00 90.69 78 TRP A C 1
ATOM 577 O O . TRP A 1 78 ? -10.384 -9.491 3.383 1.00 90.69 78 TRP A O 1
ATOM 587 N N . THR A 1 79 ? -8.305 -9.157 2.625 1.00 89.12 79 THR A N 1
ATOM 588 C CA . THR A 1 79 ? -7.750 -8.807 3.944 1.00 89.12 79 THR A CA 1
ATOM 589 C C . THR A 1 79 ? -8.410 -7.547 4.507 1.00 89.12 79 THR A C 1
ATOM 591 O O . THR A 1 79 ? -8.682 -7.483 5.707 1.00 89.12 79 THR A O 1
ATOM 594 N N . SER A 1 80 ? -8.750 -6.572 3.654 1.00 82.81 80 SER A N 1
ATOM 595 C CA . SER A 1 80 ? -9.503 -5.372 4.048 1.00 82.81 80 SER A CA 1
ATOM 596 C C . SER A 1 80 ? -10.905 -5.720 4.557 1.00 82.81 80 SER A C 1
ATOM 598 O O . SER A 1 80 ? -11.334 -5.212 5.597 1.00 82.81 80 SER A O 1
ATOM 600 N N . VAL A 1 81 ? -11.608 -6.625 3.863 1.00 85.00 81 VAL A N 1
ATOM 601 C CA . VAL A 1 81 ? -12.926 -7.128 4.280 1.00 85.00 81 VAL A CA 1
ATOM 602 C C . VAL A 1 81 ? -12.823 -7.827 5.634 1.00 85.00 81 VAL A C 1
ATOM 604 O O . VAL A 1 81 ? -13.558 -7.476 6.561 1.00 85.00 81 VAL A O 1
ATOM 607 N N . LEU A 1 82 ? -11.873 -8.752 5.794 1.00 88.62 82 LEU A N 1
ATOM 608 C CA . LEU A 1 82 ? -11.648 -9.440 7.066 1.00 88.62 82 LEU A CA 1
ATOM 609 C C . LEU A 1 82 ? -11.302 -8.448 8.185 1.00 88.62 82 LEU A C 1
ATOM 611 O O . LEU A 1 82 ? -11.842 -8.543 9.285 1.00 88.62 82 LEU A O 1
ATOM 615 N N . LEU A 1 83 ? -10.460 -7.445 7.925 1.00 86.50 83 LEU A N 1
ATOM 616 C CA . LEU A 1 83 ? -10.119 -6.427 8.920 1.00 86.50 83 LEU A CA 1
ATOM 617 C C . LEU A 1 83 ? -11.346 -5.613 9.361 1.00 86.50 83 LEU A C 1
ATOM 619 O O . LEU A 1 83 ? -11.511 -5.317 10.549 1.00 86.50 83 LEU A O 1
ATOM 623 N N . ALA A 1 84 ? -12.224 -5.259 8.421 1.00 82.12 84 ALA A N 1
ATOM 624 C CA . ALA A 1 84 ? -13.455 -4.535 8.715 1.00 82.12 84 ALA A CA 1
ATOM 625 C C . ALA A 1 84 ? -14.404 -5.359 9.602 1.00 82.12 84 ALA A C 1
ATOM 627 O O . ALA A 1 84 ? -14.987 -4.815 10.546 1.00 82.12 84 ALA A O 1
ATOM 628 N N . TRP A 1 85 ? -14.524 -6.666 9.348 1.00 85.19 85 TRP A N 1
ATOM 629 C CA . TRP A 1 85 ? -15.368 -7.569 10.137 1.00 85.19 85 TRP A CA 1
ATOM 630 C C . TRP A 1 85 ? -14.765 -7.952 11.490 1.00 85.19 85 TRP A C 1
ATOM 632 O O . TRP A 1 85 ? -15.501 -8.005 12.474 1.00 85.19 85 TRP A O 1
ATOM 642 N N . ASN A 1 86 ? -13.437 -8.050 11.598 1.00 83.94 86 ASN A N 1
ATOM 643 C CA . ASN A 1 86 ? -12.729 -8.170 12.882 1.00 83.94 86 ASN A CA 1
ATOM 644 C C . ASN A 1 86 ? -13.054 -6.995 13.832 1.00 83.94 86 ASN A C 1
ATOM 646 O O . ASN A 1 86 ? -13.008 -7.125 15.053 1.00 83.94 86 ASN A O 1
ATOM 650 N N . ASN A 1 87 ? -13.432 -5.838 13.280 1.00 75.69 87 ASN A N 1
ATOM 651 C CA . ASN A 1 87 ? -13.837 -4.661 14.046 1.00 75.69 87 ASN A CA 1
ATOM 652 C C . ASN A 1 87 ? -15.347 -4.561 14.326 1.00 75.69 87 ASN A C 1
ATOM 654 O O . ASN A 1 87 ? -15.766 -3.585 14.952 1.00 75.69 87 ASN A O 1
ATOM 658 N N . LYS A 1 88 ? -16.163 -5.541 13.907 1.00 77.31 88 LYS A N 1
ATOM 659 C CA . LYS A 1 88 ? -17.621 -5.594 14.129 1.00 77.31 88 LYS A CA 1
ATOM 660 C C . LYS A 1 88 ? -18.020 -6.783 15.030 1.00 77.31 88 LYS A C 1
ATOM 662 O O . LYS A 1 88 ? -18.688 -7.703 14.560 1.00 77.31 88 LYS A O 1
ATOM 667 N N . PRO A 1 89 ? -17.695 -6.748 16.338 1.00 66.31 89 PRO A N 1
ATOM 668 C CA . PRO A 1 89 ? -17.932 -7.845 17.289 1.00 66.31 89 PRO A CA 1
ATOM 669 C C . PRO A 1 89 ? -19.333 -8.445 17.291 1.00 66.31 89 PRO A C 1
ATOM 671 O O . PRO A 1 89 ? -19.509 -9.645 17.478 1.00 66.31 89 PRO A O 1
ATOM 674 N N . ARG A 1 90 ? -20.341 -7.580 17.161 1.00 72.62 90 ARG A N 1
ATOM 675 C CA . ARG A 1 90 ? -21.746 -7.939 17.371 1.00 72.62 90 ARG A CA 1
ATOM 676 C C . ARG A 1 90 ? -22.422 -8.475 16.120 1.00 72.62 90 ARG A C 1
ATOM 678 O O . ARG A 1 90 ? -23.572 -8.887 16.194 1.00 72.62 90 ARG A O 1
ATOM 685 N N . SER A 1 91 ? -21.738 -8.489 14.977 1.00 77.81 91 SER A N 1
ATOM 686 C CA . SER A 1 91 ? -22.360 -9.032 13.780 1.00 77.81 91 SER A CA 1
ATOM 687 C C . SER A 1 91 ? -22.624 -10.530 13.928 1.00 77.81 91 SER A C 1
ATOM 689 O O . SER A 1 91 ? -21.812 -11.268 14.485 1.00 77.81 91 SER A O 1
ATOM 691 N N . ASN A 1 92 ? -23.773 -10.969 13.419 1.00 85.69 92 ASN A N 1
ATOM 692 C CA . ASN A 1 92 ? -24.095 -12.382 13.215 1.00 85.69 92 ASN A CA 1
ATOM 693 C C . ASN A 1 92 ? -23.615 -12.889 11.845 1.00 85.69 92 ASN A C 1
ATOM 695 O O . ASN A 1 92 ? -23.902 -14.020 11.475 1.00 85.69 92 ASN A O 1
ATOM 699 N N . SER A 1 93 ? -22.894 -12.059 11.084 1.00 88.69 93 SER A N 1
ATOM 700 C CA . SER A 1 93 ? -22.314 -12.452 9.803 1.00 88.69 93 SER A CA 1
ATOM 701 C C . SER A 1 93 ? -21.280 -13.561 9.987 1.00 88.69 93 SER A C 1
ATOM 703 O O . SER A 1 93 ? -20.439 -13.489 10.888 1.00 88.69 93 SER A O 1
ATOM 705 N N . GLY A 1 94 ? -21.275 -14.531 9.069 1.00 89.88 94 GLY A N 1
ATOM 706 C CA . GLY A 1 94 ? -20.237 -15.563 8.992 1.00 89.88 94 GLY A CA 1
ATOM 707 C C . GLY A 1 94 ? -18.821 -14.987 8.855 1.00 89.88 94 GLY A C 1
ATOM 708 O O . GLY A 1 94 ? -17.857 -15.604 9.301 1.00 89.88 94 GLY A O 1
ATOM 709 N N . LEU A 1 95 ? -18.684 -13.762 8.335 1.00 88.69 95 LEU A N 1
ATOM 710 C CA . LEU A 1 95 ? -17.402 -13.055 8.226 1.00 88.69 95 LEU A CA 1
ATOM 711 C C . LEU A 1 95 ? -16.832 -12.599 9.578 1.00 88.69 95 LEU A C 1
ATOM 713 O O . LEU A 1 95 ? -15.675 -12.215 9.621 1.00 88.69 95 LEU A O 1
ATOM 717 N N . ALA A 1 96 ? -17.606 -12.626 10.668 1.00 88.69 96 ALA A N 1
ATOM 718 C CA . ALA A 1 96 ? -17.113 -12.341 12.021 1.00 88.69 96 ALA A CA 1
ATOM 719 C C . ALA A 1 96 ? -16.704 -13.614 12.797 1.00 88.69 96 ALA A C 1
ATOM 721 O O . ALA A 1 96 ? -16.194 -13.528 13.923 1.00 88.69 96 ALA A O 1
ATOM 722 N N . ILE A 1 97 ? -16.950 -14.796 12.217 1.00 92.38 97 ILE A N 1
ATOM 723 C CA . ILE A 1 97 ? -16.612 -16.096 12.805 1.00 92.38 97 ILE A CA 1
ATOM 724 C C . ILE A 1 97 ? -15.128 -16.371 12.586 1.00 92.38 97 ILE A C 1
ATOM 726 O O . ILE A 1 97 ? -14.603 -16.207 11.484 1.00 92.38 97 ILE A O 1
ATOM 730 N N . SER A 1 98 ? -14.443 -16.826 13.633 1.00 91.50 98 SER A N 1
ATOM 731 C CA . SER A 1 98 ? -12.998 -17.056 13.583 1.00 91.50 98 SER A CA 1
ATOM 732 C C . SER A 1 98 ? -12.550 -18.115 12.581 1.00 91.50 98 SER A C 1
ATOM 734 O O . SER A 1 98 ? -11.495 -17.943 11.970 1.00 91.50 98 SER A O 1
ATOM 736 N N . LEU A 1 99 ? -13.382 -19.124 12.319 1.00 94.69 99 LEU A N 1
ATOM 737 C CA . LEU A 1 99 ? -13.185 -20.103 11.254 1.00 94.69 99 LEU A CA 1
ATOM 738 C C . LEU A 1 99 ? -12.973 -19.445 9.884 1.00 94.69 99 LEU A C 1
ATOM 740 O O . LEU A 1 99 ? -12.038 -19.810 9.176 1.00 94.69 99 LEU A O 1
ATOM 744 N N . THR A 1 100 ? -13.787 -18.449 9.527 1.00 93.50 100 THR A N 1
ATOM 745 C CA . THR A 1 100 ? -13.707 -17.772 8.223 1.00 93.50 100 THR A CA 1
ATOM 746 C C . THR A 1 100 ? -12.367 -17.072 8.045 1.00 93.50 100 THR A C 1
ATOM 748 O O . THR A 1 100 ? -11.731 -17.187 6.997 1.00 93.50 100 THR A O 1
ATOM 751 N N . HIS A 1 101 ? -11.896 -16.391 9.092 1.00 94.25 101 HIS A N 1
ATOM 752 C CA . HIS A 1 101 ? -10.581 -15.759 9.086 1.00 94.25 101 HIS A CA 1
ATOM 753 C C . HIS A 1 101 ? -9.466 -16.806 9.014 1.00 94.25 101 HIS A C 1
ATOM 755 O O . HIS A 1 101 ? -8.559 -16.673 8.199 1.00 94.25 101 HIS A O 1
ATOM 761 N N . PHE A 1 102 ? -9.545 -17.860 9.829 1.00 96.06 102 PHE A N 1
ATOM 762 C CA . PHE A 1 102 ? -8.556 -18.934 9.848 1.00 96.06 102 PHE A CA 1
ATOM 763 C C . PHE A 1 102 ? -8.393 -19.586 8.469 1.00 96.06 102 PHE A C 1
ATOM 765 O O . PHE A 1 102 ? -7.286 -19.601 7.934 1.00 96.06 102 PHE A O 1
ATOM 772 N N . ILE A 1 103 ? -9.492 -20.052 7.864 1.00 96.62 103 ILE A N 1
ATOM 773 C CA . ILE A 1 103 ? -9.482 -20.688 6.538 1.00 96.62 103 ILE A CA 1
ATOM 774 C C . ILE A 1 103 ? -8.932 -19.724 5.486 1.00 96.62 103 ILE A C 1
ATOM 776 O O . ILE A 1 103 ? -8.076 -20.110 4.693 1.00 96.62 103 ILE A O 1
ATOM 780 N N . SER A 1 104 ? -9.366 -18.460 5.512 1.00 94.81 104 SER A N 1
ATOM 781 C CA . SER A 1 104 ? -8.885 -17.443 4.572 1.00 94.81 104 SER A CA 1
ATOM 782 C C . SER A 1 104 ? -7.365 -17.296 4.605 1.00 94.81 104 SER A C 1
ATOM 784 O O . SER A 1 104 ? -6.725 -17.333 3.558 1.00 94.81 104 SER A O 1
ATOM 786 N N . PHE A 1 105 ? -6.772 -17.171 5.797 1.00 96.69 105 PHE A N 1
ATOM 787 C CA . PHE A 1 105 ? -5.323 -17.003 5.927 1.00 96.69 105 PHE A CA 1
ATOM 788 C C . PHE A 1 105 ? -4.538 -18.279 5.612 1.00 96.69 105 PHE A C 1
ATOM 790 O O . PHE A 1 105 ? -3.419 -18.177 5.115 1.00 96.69 105 PHE A O 1
ATOM 797 N N . ILE A 1 106 ? -5.106 -19.470 5.828 1.00 97.94 106 ILE A N 1
ATOM 798 C CA . ILE A 1 106 ? -4.492 -20.724 5.364 1.00 97.94 106 ILE A CA 1
ATOM 799 C C . ILE A 1 106 ? -4.456 -20.775 3.834 1.00 97.94 106 ILE A C 1
ATOM 801 O O . ILE A 1 106 ? -3.393 -21.016 3.265 1.00 97.94 106 ILE A O 1
ATOM 805 N N . ILE A 1 107 ? -5.577 -20.487 3.163 1.00 96.88 107 ILE A N 1
ATOM 806 C CA . ILE A 1 107 ? -5.642 -20.465 1.693 1.00 96.88 107 ILE A CA 1
ATOM 807 C C . ILE A 1 107 ? -4.668 -19.423 1.133 1.00 96.88 107 ILE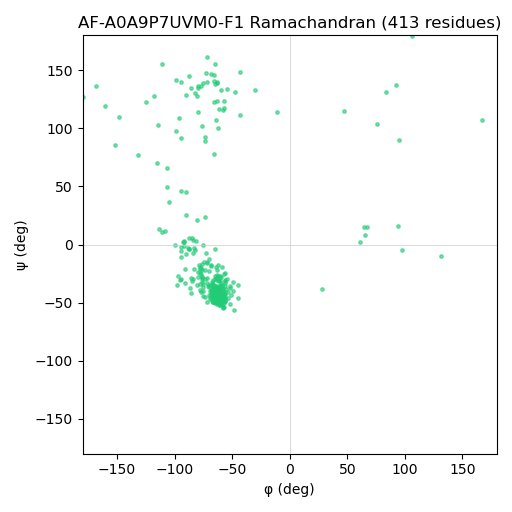 A C 1
ATOM 809 O O . ILE A 1 107 ? -3.887 -19.734 0.237 1.00 96.88 107 ILE A O 1
ATOM 813 N N . MET A 1 108 ? -4.654 -18.212 1.698 1.00 95.06 108 MET A N 1
ATOM 814 C CA . MET A 1 108 ? -3.706 -17.166 1.306 1.00 95.06 108 MET A CA 1
ATOM 815 C C . MET A 1 108 ? -2.255 -17.585 1.521 1.00 95.06 108 MET A C 1
ATOM 817 O O . MET A 1 108 ? -1.428 -17.343 0.650 1.00 95.06 108 MET A O 1
ATOM 821 N N . SER A 1 109 ? -1.940 -18.228 2.647 1.00 97.00 109 SER A N 1
ATOM 822 C CA . SER A 1 109 ? -0.589 -18.716 2.931 1.00 97.00 109 SER A CA 1
ATOM 823 C C . SER A 1 109 ? -0.104 -19.681 1.849 1.00 97.00 109 SER A C 1
ATOM 825 O O . SER A 1 109 ? 0.973 -19.474 1.289 1.00 97.00 109 SER A O 1
ATOM 827 N N . LEU A 1 110 ? -0.923 -20.679 1.500 1.00 97.56 110 LEU A N 1
ATOM 828 C CA . LEU A 1 110 ? -0.597 -21.669 0.470 1.00 97.56 110 LEU A CA 1
ATOM 829 C C . LEU A 1 110 ? -0.475 -21.037 -0.918 1.00 97.56 110 LEU A C 1
ATOM 831 O O . LEU A 1 110 ? 0.440 -21.360 -1.672 1.00 97.56 110 LEU A O 1
ATOM 835 N N . LEU A 1 111 ? -1.375 -20.113 -1.247 1.00 96.06 111 LEU A N 1
ATOM 836 C CA . LEU A 1 111 ? -1.385 -19.443 -2.538 1.00 96.06 111 LEU A CA 1
ATOM 837 C C . LEU A 1 111 ? -0.143 -18.557 -2.718 1.00 96.06 111 LEU A C 1
ATOM 839 O O . LEU A 1 111 ? 0.537 -18.648 -3.738 1.00 96.06 111 LEU A O 1
ATOM 843 N N . TRP A 1 112 ? 0.211 -17.756 -1.711 1.00 96.88 112 TRP A N 1
ATOM 844 C CA . TRP A 1 112 ? 1.426 -16.938 -1.739 1.00 96.88 112 TRP A CA 1
ATOM 845 C C . TRP A 1 112 ? 2.706 -17.770 -1.705 1.00 96.88 112 TRP A C 1
ATOM 847 O O . TRP A 1 112 ? 3.692 -17.394 -2.337 1.00 96.88 112 TRP A O 1
ATOM 857 N N . PHE A 1 113 ? 2.686 -18.919 -1.028 1.00 97.44 113 PHE A N 1
ATOM 858 C CA . PHE A 1 113 ? 3.794 -19.869 -1.061 1.00 97.44 113 PHE A CA 1
ATOM 859 C C . PHE A 1 113 ? 4.023 -20.408 -2.477 1.00 97.44 113 PHE A C 1
ATOM 861 O O . PHE A 1 113 ? 5.157 -20.435 -2.950 1.00 97.44 113 PHE A O 1
ATOM 868 N N . ALA A 1 114 ? 2.947 -20.768 -3.186 1.00 96.12 114 ALA A N 1
ATOM 869 C CA . ALA A 1 114 ? 3.030 -21.207 -4.575 1.00 96.12 114 ALA A CA 1
ATOM 870 C C . ALA A 1 114 ? 3.591 -20.103 -5.486 1.00 96.12 114 ALA A C 1
ATOM 872 O O . ALA A 1 114 ? 4.518 -20.362 -6.248 1.00 96.12 114 ALA A O 1
ATOM 873 N N . VAL A 1 115 ? 3.100 -18.861 -5.361 1.00 93.62 115 VAL A N 1
ATOM 874 C CA . VAL A 1 115 ? 3.633 -17.704 -6.109 1.00 93.62 115 VAL A CA 1
ATOM 875 C C . VAL A 1 115 ? 5.124 -17.494 -5.823 1.00 93.62 115 VAL A C 1
ATOM 877 O O . VAL A 1 115 ? 5.902 -17.290 -6.753 1.00 93.62 115 VAL A O 1
ATOM 880 N N . ALA A 1 116 ? 5.540 -17.600 -4.558 1.00 95.06 116 ALA A N 1
ATOM 881 C CA . ALA A 1 116 ? 6.942 -17.480 -4.173 1.00 95.06 116 ALA A CA 1
ATOM 882 C C . ALA A 1 116 ? 7.813 -18.560 -4.827 1.00 95.06 116 ALA A C 1
ATOM 884 O O . ALA A 1 116 ? 8.853 -18.231 -5.389 1.00 95.06 116 ALA A O 1
ATOM 885 N N . ILE A 1 117 ? 7.385 -19.829 -4.805 1.00 96.12 117 ILE A N 1
ATOM 886 C CA . ILE A 1 117 ? 8.121 -20.928 -5.448 1.00 96.12 117 ILE A CA 1
ATOM 887 C C . ILE A 1 117 ? 8.231 -20.700 -6.955 1.00 96.12 117 ILE A C 1
ATOM 889 O O . ILE A 1 117 ? 9.328 -20.830 -7.496 1.00 96.12 117 ILE A O 1
ATOM 893 N N . LEU A 1 118 ? 7.129 -20.348 -7.624 1.00 93.56 118 LEU A N 1
ATOM 894 C CA . LEU A 1 118 ? 7.121 -20.106 -9.069 1.00 93.56 118 LEU A CA 1
ATOM 895 C C . LEU A 1 118 ? 8.119 -19.004 -9.446 1.00 93.56 118 LEU A C 1
ATOM 897 O O . LEU A 1 118 ? 8.979 -19.217 -10.295 1.00 93.56 118 LEU A O 1
ATOM 901 N N . LEU A 1 119 ? 8.074 -17.859 -8.760 1.00 91.12 119 LEU A N 1
ATOM 902 C CA . LEU A 1 119 ? 8.966 -16.736 -9.052 1.00 91.12 119 LEU A CA 1
ATOM 903 C C . LEU A 1 119 ? 10.422 -17.028 -8.678 1.00 91.12 119 LEU A C 1
ATOM 905 O O . LEU A 1 119 ? 11.316 -16.784 -9.482 1.00 91.12 119 LEU A O 1
ATOM 909 N N . LEU A 1 120 ? 10.683 -17.574 -7.486 1.00 92.62 120 LEU A N 1
ATOM 910 C CA . LEU A 1 120 ? 12.050 -17.864 -7.042 1.00 92.62 120 LEU A CA 1
ATOM 911 C C . LEU A 1 120 ? 12.708 -18.962 -7.888 1.00 92.62 120 LEU A C 1
ATOM 913 O O . LEU A 1 120 ? 13.917 -18.912 -8.107 1.00 92.62 120 LEU A O 1
ATOM 917 N N . THR A 1 121 ? 11.940 -19.911 -8.427 1.00 92.19 121 THR A N 1
ATOM 918 C CA . THR A 1 121 ? 12.480 -20.916 -9.356 1.00 92.19 121 THR A CA 1
ATOM 919 C C . THR A 1 121 ? 12.953 -20.262 -10.657 1.00 92.19 121 THR A C 1
ATOM 921 O O . THR A 1 121 ? 14.067 -20.539 -11.104 1.00 92.19 121 THR A O 1
ATOM 924 N N . GLU A 1 122 ? 12.175 -19.325 -11.207 1.00 87.31 122 GLU A N 1
ATOM 925 C CA . GLU A 1 122 ? 12.557 -18.571 -12.410 1.00 87.31 122 GLU A CA 1
ATOM 926 C C . GLU A 1 122 ? 13.763 -17.651 -12.180 1.00 87.31 122 GLU A C 1
ATOM 928 O O . GLU A 1 122 ? 14.606 -17.509 -13.068 1.00 87.31 122 GLU A O 1
ATOM 933 N N . THR A 1 123 ? 13.915 -17.077 -10.975 1.00 85.94 123 THR A N 1
ATOM 934 C CA . THR A 1 123 ? 15.044 -16.167 -10.693 1.00 85.94 123 THR A CA 1
ATOM 935 C C . THR A 1 123 ? 16.396 -16.813 -10.949 1.00 85.94 123 THR A C 1
ATOM 937 O O . THR A 1 123 ? 17.289 -16.150 -11.466 1.00 85.94 123 THR A O 1
ATOM 940 N N . ARG A 1 124 ? 16.558 -18.113 -10.675 1.00 85.69 124 ARG A N 1
ATOM 941 C CA . ARG A 1 124 ? 17.822 -18.813 -10.932 1.00 85.69 124 ARG A CA 1
ATOM 942 C C . ARG A 1 124 ? 18.229 -18.713 -12.402 1.00 85.69 124 ARG A C 1
ATOM 944 O O . ARG A 1 124 ? 19.399 -18.472 -12.694 1.00 85.69 124 ARG A O 1
ATOM 951 N N . TYR A 1 125 ? 17.272 -18.872 -13.311 1.00 79.88 125 TYR A N 1
ATOM 952 C CA . TYR A 1 125 ? 17.516 -18.800 -14.746 1.00 79.88 125 TYR A CA 1
ATOM 953 C 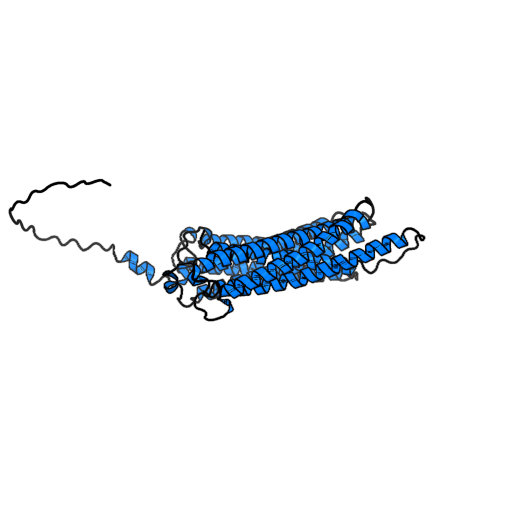C . TYR A 1 125 ? 17.786 -17.360 -15.180 1.00 79.88 125 TYR A C 1
ATOM 955 O O . TYR A 1 125 ? 18.823 -17.103 -15.794 1.00 79.88 125 TYR A O 1
ATOM 963 N N . SER A 1 126 ? 16.931 -16.413 -14.780 1.00 73.88 126 SER A N 1
ATOM 964 C CA . SER A 1 126 ? 17.076 -14.995 -15.137 1.00 73.88 126 SER A CA 1
ATOM 965 C C . SER A 1 126 ? 18.384 -14.387 -14.621 1.00 73.88 126 SER A C 1
ATOM 967 O O . SER A 1 126 ? 19.057 -13.662 -15.347 1.00 73.88 126 SER A O 1
ATOM 969 N N . CYS A 1 127 ? 18.790 -14.722 -13.395 1.00 82.50 127 CYS A N 1
ATOM 970 C CA . CYS A 1 127 ? 20.007 -14.188 -12.787 1.00 82.50 127 CYS A CA 1
ATOM 971 C C . CYS A 1 127 ? 21.285 -14.837 -13.347 1.00 82.50 127 CYS A C 1
ATOM 973 O O . CYS A 1 127 ? 22.325 -14.189 -13.423 1.00 82.50 127 CYS A O 1
ATOM 975 N N . SER A 1 128 ? 21.227 -16.098 -13.792 1.00 80.56 128 SER A N 1
ATOM 976 C CA . SER A 1 128 ? 22.385 -16.772 -14.403 1.00 80.56 128 SER A CA 1
ATOM 977 C C . SER A 1 128 ? 22.784 -16.195 -15.768 1.00 80.56 128 SER A C 1
ATOM 979 O O . SER A 1 128 ? 23.911 -16.391 -16.217 1.00 80.56 128 SER A O 1
ATOM 981 N N . ALA A 1 129 ? 21.887 -15.450 -16.419 1.00 68.25 129 ALA A N 1
ATOM 982 C CA . ALA A 1 129 ? 22.133 -14.823 -17.715 1.00 68.25 129 ALA A CA 1
ATOM 983 C C . ALA A 1 129 ? 22.887 -13.477 -17.625 1.00 68.25 129 ALA A C 1
ATOM 985 O O . ALA A 1 129 ? 23.260 -12.925 -18.656 1.00 68.25 129 ALA A O 1
ATOM 986 N N . ILE A 1 130 ? 23.153 -12.965 -16.414 1.00 66.81 130 ILE A N 1
ATOM 987 C CA . ILE A 1 130 ? 23.767 -11.642 -16.174 1.00 66.81 130 ILE A CA 1
ATOM 988 C C . ILE A 1 130 ? 25.265 -11.598 -16.551 1.00 66.81 130 ILE A C 1
ATOM 990 O O . ILE A 1 130 ? 25.826 -10.525 -16.754 1.00 66.81 130 ILE A O 1
ATOM 994 N N . TYR A 1 131 ? 25.933 -12.745 -16.724 1.00 60.19 131 TYR A N 1
ATOM 995 C CA . TYR A 1 131 ? 27.384 -12.831 -16.968 1.00 60.19 131 TYR A CA 1
ATOM 996 C C . TYR A 1 131 ? 27.860 -12.414 -18.379 1.00 60.19 131 TYR A C 1
ATOM 998 O O . TYR A 1 131 ? 28.947 -12.808 -18.798 1.00 60.19 131 TYR A O 1
ATOM 1006 N N . ALA A 1 132 ? 27.102 -11.585 -19.101 1.00 61.47 132 ALA A N 1
ATOM 1007 C CA . ALA A 1 132 ? 27.572 -10.860 -20.285 1.00 61.47 132 ALA A CA 1
ATOM 1008 C C . ALA A 1 132 ? 27.753 -9.358 -19.959 1.00 61.47 132 ALA A C 1
ATOM 1010 O O . ALA A 1 132 ? 26.994 -8.522 -20.472 1.00 61.47 132 ALA A O 1
ATOM 1011 N N . PRO A 1 133 ? 28.710 -9.003 -19.071 1.00 56.56 133 PRO A N 1
ATOM 1012 C CA . PRO A 1 133 ? 28.944 -7.621 -18.670 1.00 56.56 133 PRO A CA 1
ATOM 1013 C C . PRO A 1 133 ? 29.301 -6.767 -19.892 1.00 56.56 133 PRO A C 1
ATOM 1015 O O . PRO A 1 133 ? 30.119 -7.165 -20.718 1.00 56.56 133 PRO A O 1
ATOM 1018 N N . GLY A 1 134 ? 28.664 -5.601 -20.007 1.00 60.16 134 GLY A N 1
ATOM 1019 C CA . GLY A 1 134 ? 28.878 -4.646 -21.102 1.00 60.16 134 GLY A CA 1
ATOM 1020 C C . GLY A 1 134 ? 27.865 -4.720 -22.249 1.00 60.16 134 GLY A C 1
ATOM 1021 O O . GLY A 1 134 ? 27.903 -3.871 -23.130 1.00 60.16 134 GLY A O 1
ATOM 1022 N N . SER A 1 135 ? 26.935 -5.681 -22.240 1.00 65.88 135 SER A N 1
ATOM 1023 C CA . SER A 1 135 ? 25.817 -5.701 -23.193 1.00 65.88 135 SER A CA 1
ATOM 1024 C C . SER A 1 135 ? 24.571 -5.029 -22.607 1.00 65.88 135 SER A C 1
ATOM 1026 O O . SER A 1 135 ? 24.242 -5.252 -21.442 1.00 65.88 135 SER A O 1
ATOM 1028 N N . TYR A 1 136 ? 23.849 -4.254 -23.425 1.00 64.12 136 TYR A N 1
ATOM 1029 C CA . TYR A 1 136 ? 22.529 -3.679 -23.105 1.00 64.12 136 TYR A CA 1
ATOM 1030 C C . TYR A 1 136 ? 21.597 -4.714 -22.449 1.00 64.12 136 TYR A C 1
ATOM 1032 O O . TYR A 1 136 ? 21.009 -4.480 -21.392 1.00 64.12 136 TYR A O 1
ATOM 1040 N N . LEU A 1 137 ? 21.564 -5.916 -23.034 1.00 67.62 137 LEU A N 1
ATOM 1041 C CA . LEU A 1 137 ? 20.761 -7.041 -22.570 1.00 67.62 137 LEU A CA 1
ATOM 1042 C C . LEU A 1 137 ? 21.106 -7.451 -21.126 1.00 67.62 137 LEU A C 1
ATOM 1044 O O . LEU A 1 137 ? 20.218 -7.822 -20.363 1.00 67.62 137 LEU A O 1
ATOM 1048 N N . GLY A 1 138 ? 22.378 -7.346 -20.728 1.00 69.81 138 GLY A N 1
ATOM 1049 C CA . GLY A 1 138 ? 22.837 -7.653 -19.373 1.00 69.81 138 GLY A CA 1
ATOM 1050 C C . GLY A 1 138 ? 22.239 -6.732 -18.305 1.00 69.81 138 GLY A C 1
ATOM 1051 O O . GLY A 1 138 ? 21.864 -7.212 -17.235 1.00 69.81 138 GLY A O 1
ATOM 1052 N N . ASN A 1 139 ? 22.076 -5.438 -18.603 1.00 69.06 139 ASN A N 1
ATOM 1053 C CA . ASN A 1 139 ? 21.486 -4.473 -17.668 1.00 69.06 139 ASN A CA 1
ATOM 1054 C C . ASN A 1 139 ? 19.981 -4.719 -17.478 1.00 69.06 139 ASN A C 1
ATOM 1056 O O . ASN A 1 139 ? 19.500 -4.748 -16.344 1.00 69.06 139 ASN A O 1
ATOM 1060 N N . VAL A 1 140 ? 19.248 -4.979 -18.566 1.00 70.00 140 VAL A N 1
ATOM 1061 C CA . VAL A 1 140 ? 17.812 -5.315 -18.514 1.00 70.00 140 VAL A CA 1
ATOM 1062 C C . VAL A 1 140 ? 17.586 -6.624 -17.749 1.00 70.00 140 VAL A C 1
ATOM 1064 O O . VAL A 1 140 ? 16.742 -6.687 -16.853 1.00 70.00 140 VAL A O 1
ATOM 1067 N N . LEU A 1 141 ? 18.399 -7.654 -18.017 1.00 72.94 141 LEU A N 1
ATOM 1068 C CA . LEU A 1 141 ? 18.356 -8.934 -17.299 1.00 72.94 141 LEU A CA 1
ATOM 1069 C C . LEU A 1 141 ? 18.644 -8.780 -15.798 1.00 72.94 141 LEU A C 1
ATOM 1071 O O . LEU A 1 141 ? 18.006 -9.450 -14.982 1.00 72.94 141 LEU A O 1
ATOM 1075 N N . ALA A 1 142 ? 19.566 -7.893 -15.415 1.00 72.75 142 ALA A N 1
ATOM 1076 C CA . ALA A 1 142 ? 19.861 -7.613 -14.011 1.00 72.75 142 ALA A CA 1
ATOM 1077 C C . ALA A 1 142 ? 18.660 -6.984 -13.285 1.00 72.75 142 ALA A C 1
ATOM 1079 O O . ALA A 1 142 ? 18.306 -7.424 -12.187 1.00 72.75 142 ALA A O 1
ATOM 1080 N N . VAL A 1 143 ? 17.977 -6.023 -13.919 1.00 71.38 143 VAL A N 1
ATOM 1081 C CA . VAL A 1 143 ? 16.732 -5.434 -13.395 1.00 71.38 143 VAL A CA 1
ATOM 1082 C C . VAL A 1 143 ? 15.645 -6.506 -13.259 1.00 71.38 143 VAL A C 1
ATOM 1084 O O . VAL A 1 143 ? 14.981 -6.596 -12.225 1.00 71.38 143 VAL A O 1
ATOM 1087 N N . TRP A 1 144 ? 15.518 -7.387 -14.251 1.00 78.25 144 TRP A N 1
ATOM 1088 C CA . TRP A 1 144 ? 14.554 -8.491 -14.247 1.00 78.25 144 TRP A CA 1
ATOM 1089 C C . TRP A 1 144 ? 14.777 -9.476 -13.100 1.00 78.25 144 TRP A C 1
ATOM 1091 O O . TRP A 1 144 ? 13.840 -9.853 -12.389 1.00 78.25 144 TRP A O 1
ATOM 1101 N N . CYS A 1 145 ? 16.033 -9.873 -12.905 1.00 83.75 145 CYS A N 1
ATOM 1102 C CA . CYS A 1 145 ? 16.470 -10.714 -11.802 1.00 83.75 145 CYS A CA 1
ATOM 1103 C C . CYS A 1 145 ? 16.143 -10.054 -10.453 1.00 83.75 145 CYS A C 1
ATOM 1105 O O . CYS A 1 145 ? 15.536 -10.687 -9.584 1.00 83.75 145 CYS A O 1
ATOM 1107 N N . GLY A 1 146 ? 16.470 -8.767 -10.293 1.00 78.44 146 GLY A N 1
ATOM 1108 C CA . GLY A 1 146 ? 16.188 -7.999 -9.079 1.00 78.44 146 GLY A CA 1
ATOM 1109 C C . GLY A 1 146 ? 14.693 -7.900 -8.762 1.00 78.44 146 GLY A C 1
ATOM 1110 O O . GLY A 1 146 ? 14.280 -8.165 -7.632 1.00 78.44 146 GLY A O 1
ATOM 1111 N N . MET A 1 147 ? 13.857 -7.585 -9.754 1.00 81.31 147 MET A N 1
ATOM 1112 C CA . MET A 1 147 ? 12.406 -7.488 -9.562 1.00 81.31 147 MET A CA 1
ATOM 1113 C C . MET A 1 147 ? 11.783 -8.847 -9.248 1.00 81.31 147 MET A C 1
ATOM 1115 O O . MET A 1 147 ? 11.072 -8.979 -8.255 1.00 81.31 147 MET A O 1
ATOM 1119 N N . THR A 1 148 ? 12.085 -9.876 -10.041 1.00 85.12 148 THR A N 1
ATOM 1120 C CA . THR A 1 148 ? 11.506 -11.218 -9.855 1.00 85.12 148 THR A CA 1
ATOM 1121 C C . THR A 1 148 ? 11.896 -11.799 -8.492 1.00 85.12 148 THR A C 1
ATOM 1123 O O . THR A 1 148 ? 11.048 -12.358 -7.794 1.00 85.12 148 THR A O 1
ATOM 1126 N N . SER A 1 149 ? 13.150 -11.605 -8.062 1.00 86.19 149 SER A N 1
ATOM 1127 C CA . SER A 1 149 ? 13.622 -12.050 -6.742 1.00 86.19 149 SER A CA 1
ATOM 1128 C C . SER A 1 149 ? 12.972 -11.279 -5.602 1.00 86.19 149 SER A C 1
ATOM 1130 O O . SER A 1 149 ? 12.545 -11.894 -4.625 1.00 86.19 149 SER A O 1
ATOM 1132 N N . SER A 1 150 ? 12.798 -9.966 -5.752 1.00 84.44 150 SER A N 1
ATOM 1133 C CA . SER A 1 150 ? 12.094 -9.137 -4.771 1.00 84.44 150 SER A CA 1
ATOM 1134 C C . SER A 1 150 ? 10.628 -9.550 -4.627 1.00 84.44 150 SER A C 1
ATOM 1136 O O . SER A 1 150 ? 10.153 -9.739 -3.507 1.00 84.44 150 SER A O 1
ATOM 1138 N N . ILE A 1 151 ? 9.913 -9.763 -5.739 1.00 87.88 151 ILE A N 1
ATOM 1139 C CA . ILE A 1 151 ? 8.517 -10.225 -5.721 1.00 87.88 151 ILE A CA 1
ATOM 1140 C C . ILE A 1 151 ? 8.430 -11.619 -5.089 1.00 87.88 151 ILE A C 1
ATOM 1142 O O . ILE A 1 151 ? 7.575 -11.848 -4.232 1.00 87.88 151 ILE A O 1
ATOM 1146 N N . GLY A 1 152 ? 9.323 -12.539 -5.464 1.00 90.75 152 GLY A N 1
ATOM 1147 C CA . GLY A 1 152 ? 9.376 -13.888 -4.901 1.00 90.75 152 GLY A CA 1
ATOM 1148 C C . GLY A 1 152 ? 9.629 -13.888 -3.389 1.00 90.75 152 GLY A C 1
ATOM 1149 O O . GLY A 1 152 ? 8.906 -14.546 -2.640 1.00 90.75 152 GLY A O 1
ATOM 1150 N N . ALA A 1 153 ? 10.591 -13.090 -2.919 1.00 89.56 153 ALA A N 1
ATOM 1151 C CA . ALA A 1 153 ? 10.903 -12.949 -1.498 1.00 89.56 153 ALA A CA 1
ATOM 1152 C C . ALA A 1 153 ? 9.744 -12.319 -0.709 1.00 89.56 153 ALA A C 1
ATOM 1154 O O . ALA A 1 153 ? 9.357 -12.840 0.337 1.00 89.56 153 ALA A O 1
ATOM 1155 N N . LEU A 1 154 ? 9.139 -11.241 -1.219 1.00 87.50 154 LEU A N 1
ATOM 1156 C CA . LEU A 1 154 ? 7.973 -10.614 -0.590 1.00 87.50 154 LEU A CA 1
ATOM 1157 C C . LEU A 1 154 ? 6.776 -11.569 -0.536 1.00 87.50 154 LEU A C 1
ATOM 1159 O O . LEU A 1 154 ? 6.106 -11.643 0.491 1.00 87.50 154 LEU A O 1
ATOM 1163 N N . SER A 1 155 ? 6.546 -12.347 -1.595 1.00 92.94 155 SER A N 1
ATOM 1164 C CA . SER A 1 155 ? 5.503 -13.380 -1.636 1.00 92.94 155 SER A CA 1
ATOM 1165 C C . SER A 1 155 ? 5.714 -14.431 -0.541 1.00 92.94 155 SER A C 1
ATOM 1167 O O . SER A 1 155 ? 4.767 -14.808 0.151 1.00 92.94 155 SER A O 1
ATOM 1169 N N . LEU A 1 156 ? 6.964 -14.851 -0.312 1.00 95.00 156 LEU A N 1
ATOM 1170 C CA . LEU A 1 156 ? 7.303 -15.787 0.760 1.00 95.00 156 LEU A CA 1
ATOM 1171 C C . LEU A 1 156 ? 7.057 -15.178 2.147 1.00 95.00 156 LEU A C 1
ATOM 1173 O O . LEU A 1 156 ? 6.474 -15.827 3.014 1.00 95.00 156 LEU A O 1
ATOM 1177 N N . VAL A 1 157 ? 7.444 -13.916 2.355 1.00 91.56 157 VAL A N 1
ATOM 1178 C CA . VAL A 1 157 ? 7.177 -13.197 3.611 1.00 91.56 157 VAL A CA 1
ATOM 1179 C C . VAL A 1 157 ? 5.670 -13.076 3.861 1.00 91.56 157 VAL A C 1
ATOM 1181 O O . VAL A 1 157 ? 5.217 -13.354 4.971 1.00 91.56 157 VAL A O 1
ATOM 1184 N N . ILE A 1 158 ? 4.874 -12.727 2.843 1.00 92.69 158 ILE A N 1
ATOM 1185 C CA . ILE A 1 158 ? 3.407 -12.669 2.951 1.00 92.69 158 ILE A CA 1
ATOM 1186 C C . ILE A 1 158 ? 2.843 -14.044 3.319 1.00 92.69 158 ILE A C 1
ATOM 1188 O O . ILE A 1 158 ? 1.998 -14.132 4.210 1.00 92.69 158 ILE A O 1
ATOM 1192 N N . SER A 1 159 ? 3.329 -15.118 2.691 1.00 97.00 159 SER A N 1
ATOM 1193 C CA . SER A 1 159 ? 2.924 -16.489 3.018 1.00 97.00 159 SER A CA 1
ATOM 1194 C C . SER A 1 159 ? 3.166 -16.820 4.497 1.00 97.00 159 SER A C 1
ATOM 1196 O O . SER A 1 159 ? 2.236 -17.216 5.207 1.00 97.00 159 SER A O 1
ATOM 1198 N N . ILE A 1 160 ? 4.375 -16.553 5.004 1.00 95.50 160 ILE A N 1
ATOM 1199 C CA . ILE A 1 160 ? 4.736 -16.782 6.411 1.00 95.50 160 ILE A CA 1
ATOM 1200 C C . ILE A 1 160 ? 3.837 -15.967 7.348 1.00 95.50 160 ILE A C 1
ATOM 1202 O O . ILE A 1 160 ? 3.331 -16.501 8.337 1.00 95.50 160 ILE A O 1
ATOM 1206 N N . LEU A 1 161 ? 3.585 -14.692 7.038 1.00 92.88 161 LEU A N 1
ATOM 1207 C CA . LEU A 1 161 ? 2.720 -13.829 7.847 1.00 92.88 161 LEU A CA 1
ATOM 1208 C C . LEU A 1 161 ? 1.259 -14.294 7.841 1.00 92.88 161 LEU A C 1
ATOM 1210 O O . LEU A 1 161 ? 0.605 -14.259 8.887 1.00 92.88 161 LEU A O 1
ATOM 1214 N N . CYS A 1 162 ? 0.747 -14.776 6.707 1.00 95.94 162 CYS A N 1
ATOM 1215 C CA . CYS A 1 162 ? -0.573 -15.400 6.618 1.00 95.94 162 CYS A CA 1
ATOM 1216 C C . CYS A 1 162 ? -0.643 -16.657 7.501 1.00 95.94 162 CYS A C 1
ATOM 1218 O O . CYS A 1 162 ? -1.563 -16.789 8.312 1.00 95.94 162 CYS A O 1
ATOM 1220 N N . GLY A 1 163 ? 0.366 -17.532 7.435 1.00 96.69 163 GLY A N 1
ATOM 1221 C CA . GLY A 1 163 ? 0.475 -18.710 8.302 1.00 96.69 163 GLY A CA 1
ATOM 1222 C C . GLY A 1 163 ? 0.530 -18.354 9.793 1.00 96.69 163 GLY A C 1
ATOM 1223 O O . GLY A 1 163 ? -0.219 -18.913 10.597 1.00 96.69 163 GLY A O 1
ATOM 1224 N N . ALA A 1 164 ? 1.344 -17.363 10.166 1.00 94.62 164 ALA A N 1
ATOM 1225 C CA . ALA A 1 164 ? 1.430 -16.857 11.535 1.00 94.62 164 ALA A CA 1
ATOM 1226 C C . ALA A 1 164 ? 0.093 -16.269 12.013 1.00 94.62 164 ALA A C 1
ATOM 1228 O O . ALA A 1 164 ? -0.329 -16.509 13.144 1.00 94.62 164 ALA A O 1
ATOM 1229 N N . THR A 1 165 ? -0.618 -15.549 11.142 1.00 93.88 165 THR A N 1
ATOM 1230 C CA . THR A 1 165 ? -1.946 -14.995 11.440 1.00 93.88 165 THR A CA 1
ATOM 1231 C C . THR A 1 165 ? -2.965 -16.100 11.703 1.00 93.88 165 THR A C 1
ATOM 1233 O O . THR A 1 165 ? -3.696 -16.034 12.695 1.00 93.88 165 THR A O 1
ATOM 1236 N N . ALA A 1 166 ? -2.985 -17.143 10.869 1.00 96.44 166 ALA A N 1
ATOM 1237 C CA . ALA A 1 166 ? -3.835 -18.312 11.071 1.00 96.44 166 ALA A CA 1
ATOM 1238 C C . ALA A 1 166 ? -3.510 -19.023 12.397 1.00 96.44 166 ALA A C 1
ATOM 1240 O O . ALA A 1 166 ? -4.420 -19.355 13.158 1.00 96.44 166 ALA A O 1
ATOM 1241 N N . LEU A 1 167 ? -2.223 -19.182 12.726 1.00 95.94 167 LEU A N 1
ATOM 1242 C CA . LEU A 1 167 ? -1.787 -19.773 13.992 1.00 95.94 167 LEU A CA 1
ATOM 1243 C C . LEU A 1 167 ? -2.247 -18.944 15.199 1.00 95.94 167 LEU A C 1
ATOM 1245 O O . LEU A 1 167 ? -2.800 -19.501 16.146 1.00 95.94 167 LEU A O 1
ATOM 1249 N N . VAL A 1 168 ? -2.083 -17.618 15.159 1.00 93.81 168 VAL A N 1
ATOM 1250 C CA . VAL A 1 168 ? -2.566 -16.721 16.222 1.00 93.81 168 VAL A CA 1
ATOM 1251 C C . VAL A 1 168 ? -4.074 -16.874 16.404 1.00 93.81 168 VAL A C 1
ATOM 1253 O O . VAL A 1 168 ? -4.529 -17.020 17.537 1.00 93.81 168 VAL A O 1
ATOM 1256 N N . ILE A 1 169 ? -4.849 -16.903 15.313 1.00 94.19 169 ILE A N 1
ATOM 1257 C CA . ILE A 1 169 ? -6.301 -17.119 15.375 1.00 94.19 169 ILE A CA 1
ATOM 1258 C C . ILE A 1 169 ? -6.605 -18.462 16.044 1.00 94.19 169 ILE A C 1
ATOM 1260 O O . ILE A 1 169 ? -7.373 -18.489 17.006 1.00 94.19 169 ILE A O 1
ATOM 1264 N N . LEU A 1 170 ? -5.968 -19.554 15.614 1.00 95.50 170 LEU A N 1
ATOM 1265 C CA . LEU A 1 170 ? -6.178 -20.889 16.177 1.00 95.50 170 LEU A CA 1
ATOM 1266 C C . LEU A 1 170 ? -5.896 -20.932 17.685 1.00 95.50 170 LEU A C 1
ATOM 1268 O O . LEU A 1 170 ? -6.719 -21.426 18.458 1.00 95.50 170 LEU A O 1
ATOM 1272 N N . LEU A 1 171 ? -4.758 -20.377 18.113 1.00 93.75 171 LEU A N 1
ATOM 1273 C CA . LEU A 1 171 ? -4.368 -20.323 19.523 1.00 93.75 171 LEU A CA 1
ATOM 1274 C C . LEU A 1 171 ? -5.350 -19.487 20.351 1.00 93.75 171 LEU A C 1
ATOM 1276 O O . LEU A 1 171 ? -5.685 -19.872 21.471 1.00 93.75 171 LEU A O 1
ATOM 1280 N N . THR A 1 172 ? -5.849 -18.373 19.805 1.00 90.62 172 THR A N 1
ATOM 1281 C CA . THR A 1 172 ? -6.839 -17.533 20.497 1.00 90.62 172 THR A CA 1
ATOM 1282 C C . THR A 1 172 ? -8.208 -18.204 20.581 1.00 90.62 172 THR A C 1
ATOM 1284 O O . THR A 1 172 ? -8.871 -18.111 21.609 1.00 90.62 172 THR A O 1
ATOM 1287 N N . CYS A 1 173 ? -8.606 -18.957 19.555 1.00 90.75 173 CYS A N 1
ATOM 1288 C CA . CYS A 1 173 ? -9.907 -19.624 19.514 1.00 90.75 173 CYS A CA 1
ATOM 1289 C C . CYS A 1 173 ? -9.964 -20.857 20.413 1.00 90.75 173 CYS A C 1
ATOM 1291 O O . CYS A 1 173 ? -10.996 -21.112 21.028 1.00 90.75 173 CYS A O 1
ATOM 1293 N N . ARG A 1 174 ? -8.851 -21.590 20.563 1.00 91.62 174 ARG A N 1
ATOM 1294 C CA . ARG A 1 174 ? -8.758 -22.709 21.519 1.00 91.62 174 ARG A CA 1
ATOM 1295 C C . ARG A 1 174 ? -9.083 -22.284 22.952 1.00 91.62 174 ARG A C 1
ATOM 1297 O O . ARG A 1 174 ? -9.684 -23.059 23.682 1.00 91.62 174 ARG A O 1
ATOM 1304 N N . LYS A 1 175 ? -8.744 -21.049 23.331 1.00 88.56 175 LYS A N 1
ATOM 1305 C CA . LYS A 1 175 ? -9.061 -20.487 24.654 1.00 88.56 175 LYS A CA 1
ATOM 1306 C C . LYS A 1 175 ? -10.513 -20.011 24.792 1.00 88.56 175 LYS A C 1
ATOM 1308 O O . LYS A 1 175 ? -10.977 -19.829 25.907 1.00 88.56 175 LYS A O 1
ATOM 1313 N N . ALA A 1 176 ? -11.216 -19.801 23.680 1.00 83.62 176 ALA A N 1
ATOM 1314 C CA . ALA A 1 176 ? -12.487 -19.077 23.617 1.00 83.62 176 ALA A CA 1
ATOM 1315 C C . ALA A 1 176 ? -13.710 -19.954 23.300 1.00 83.62 176 ALA A C 1
ATOM 1317 O O . ALA A 1 176 ? -14.768 -19.426 22.964 1.00 83.62 176 ALA A O 1
ATOM 1318 N N . GLY A 1 177 ? -13.562 -21.281 23.339 1.00 87.00 177 GLY A N 1
ATOM 1319 C CA . GLY A 1 177 ? -14.633 -22.219 22.981 1.00 87.00 177 GLY A CA 1
ATOM 1320 C C . GLY A 1 177 ? -14.614 -22.705 21.524 1.00 87.00 177 GLY A C 1
ATOM 1321 O O . GLY A 1 177 ? -15.600 -23.268 21.061 1.00 87.00 177 GLY A O 1
ATOM 1322 N N . GLY A 1 178 ? -13.505 -22.528 20.794 1.00 91.69 178 GLY A N 1
ATOM 1323 C CA . GLY A 1 178 ? -13.275 -23.131 19.473 1.00 91.69 178 GLY A CA 1
ATOM 1324 C C . GLY A 1 178 ? -13.378 -22.167 18.284 1.00 91.69 178 GLY A C 1
ATOM 1325 O O . GLY A 1 178 ? -13.624 -20.975 18.434 1.00 91.69 178 GLY A O 1
ATOM 1326 N N . LEU A 1 179 ? -13.160 -22.687 17.069 1.00 92.12 179 LEU A N 1
ATOM 1327 C CA . LEU A 1 179 ? -13.120 -21.908 15.812 1.00 92.12 179 LEU A CA 1
ATOM 1328 C C . LEU A 1 179 ? -14.494 -21.392 15.345 1.00 92.12 179 LEU A C 1
ATOM 1330 O O . LEU A 1 179 ? -14.574 -20.515 14.491 1.00 92.12 179 LEU A O 1
ATOM 1334 N N . TYR A 1 180 ? -15.586 -21.917 15.895 1.00 92.88 180 TYR A N 1
ATOM 1335 C CA . TYR A 1 180 ? -16.928 -21.397 15.619 1.00 92.88 180 TYR A CA 1
ATOM 1336 C C . TYR A 1 180 ? -17.284 -20.195 16.506 1.00 92.88 180 TYR A C 1
ATOM 1338 O O . TYR A 1 180 ? -18.294 -19.533 16.272 1.00 92.88 180 TYR A O 1
ATOM 1346 N N . ALA A 1 181 ? -16.442 -19.863 17.493 1.00 88.19 181 ALA A N 1
ATOM 1347 C CA . ALA A 1 181 ? -16.636 -18.682 18.315 1.00 88.19 181 ALA A CA 1
ATOM 1348 C C . ALA A 1 181 ? -16.413 -17.396 17.500 1.00 88.19 181 ALA A C 1
ATOM 1350 O O . ALA A 1 181 ? -15.555 -17.315 16.607 1.00 88.19 181 ALA A O 1
ATOM 1351 N N . LYS A 1 182 ? -17.177 -16.355 17.846 1.00 86.69 182 LYS A N 1
ATOM 1352 C CA . LYS A 1 182 ? -16.956 -14.999 17.330 1.00 86.69 182 LYS A CA 1
ATOM 1353 C C . LYS A 1 182 ? -15.585 -14.508 17.787 1.00 86.69 182 LYS A C 1
ATOM 1355 O O . LYS A 1 182 ? -15.237 -14.681 18.955 1.00 86.69 182 LYS A O 1
ATOM 1360 N N . LEU A 1 183 ? -14.837 -13.832 16.908 1.00 81.31 183 LEU A N 1
ATOM 1361 C CA . LEU A 1 183 ? -13.477 -13.366 17.228 1.00 81.31 183 LEU A CA 1
ATOM 1362 C C . LEU A 1 183 ? -13.401 -12.574 18.540 1.00 81.31 183 LEU A C 1
ATOM 1364 O O . LEU A 1 183 ? -12.427 -12.694 19.273 1.00 81.31 183 LEU A O 1
ATOM 1368 N N . VAL A 1 184 ? -14.428 -11.786 18.858 1.00 79.25 184 VAL A N 1
ATOM 1369 C CA . VAL A 1 184 ? -14.411 -10.939 20.059 1.00 79.25 184 VAL A CA 1
ATOM 1370 C C . VAL A 1 184 ? -14.692 -11.703 21.348 1.00 79.25 184 VAL A C 1
ATOM 1372 O O . VAL A 1 184 ? -14.182 -11.300 22.389 1.00 79.25 184 VAL A O 1
ATOM 1375 N N . ALA A 1 185 ? -15.381 -12.847 21.292 1.00 73.44 185 ALA A N 1
ATOM 1376 C CA . ALA A 1 185 ? -15.479 -13.725 22.459 1.00 73.44 185 ALA A CA 1
ATOM 1377 C C . ALA A 1 185 ? -14.082 -14.207 22.901 1.00 73.44 185 ALA A C 1
ATOM 1379 O O . ALA A 1 185 ? -13.830 -14.364 24.091 1.00 73.44 185 ALA A O 1
ATOM 1380 N N . SER A 1 186 ? -13.140 -14.337 21.955 1.00 73.94 186 SER A N 1
ATOM 1381 C CA . SER A 1 186 ? -11.748 -14.701 22.258 1.00 73.94 186 SER A CA 1
ATOM 1382 C C . SER A 1 186 ? -10.906 -13.594 22.885 1.00 73.94 186 SER A C 1
ATOM 1384 O O . SER A 1 186 ? -9.846 -13.878 23.438 1.00 73.94 186 SER A O 1
ATOM 1386 N N . ASP A 1 187 ? -11.365 -12.344 22.824 1.00 75.12 187 ASP A N 1
ATOM 1387 C CA . ASP A 1 187 ? -10.613 -11.204 23.344 1.00 75.12 187 ASP A CA 1
ATOM 1388 C C . ASP A 1 187 ? -10.895 -10.936 24.837 1.00 75.12 187 ASP A C 1
ATOM 1390 O O . ASP A 1 187 ? -10.271 -10.047 25.414 1.00 75.12 187 ASP A O 1
ATOM 1394 N N . GLY A 1 188 ? -11.805 -11.694 25.468 1.00 68.44 188 GLY A N 1
ATOM 1395 C CA . GLY A 1 188 ? -12.054 -11.661 26.916 1.00 68.44 188 GLY A CA 1
ATOM 1396 C C . GLY A 1 188 ? -12.605 -10.337 27.462 1.00 68.44 188 GLY A C 1
ATOM 1397 O O . GLY A 1 188 ? -12.546 -10.109 28.665 1.00 68.44 188 GLY A O 1
ATOM 1398 N N . SER A 1 189 ? -13.104 -9.430 26.611 1.00 56.12 189 SER A N 1
ATOM 1399 C CA . SER A 1 189 ? -13.506 -8.088 27.047 1.00 56.12 189 SER A CA 1
ATOM 1400 C C . SER A 1 189 ? -15.018 -7.969 27.282 1.00 56.12 189 SER A C 1
ATOM 1402 O O . SER A 1 189 ? -15.767 -7.663 26.350 1.00 56.12 189 SER A O 1
ATOM 1404 N N . GLU A 1 190 ? -15.455 -8.085 28.538 1.00 53.56 190 GLU A N 1
ATOM 1405 C CA . GLU A 1 190 ? -16.796 -7.656 28.992 1.00 53.56 190 GLU A CA 1
ATOM 1406 C C . GLU A 1 190 ? -17.048 -6.153 28.733 1.00 53.56 190 GLU A C 1
ATOM 1408 O O . GLU A 1 190 ? -18.179 -5.699 28.600 1.00 53.56 190 GLU A O 1
ATOM 1413 N N . HIS A 1 191 ? -15.996 -5.355 28.530 1.00 52.91 191 HIS A N 1
ATOM 1414 C CA . HIS A 1 191 ? -16.107 -3.923 28.224 1.00 52.91 191 HIS A CA 1
ATOM 1415 C C . HIS A 1 191 ? -16.552 -3.575 26.790 1.00 52.91 191 HIS A C 1
ATOM 1417 O O . HIS A 1 191 ? -16.686 -2.389 26.468 1.00 52.91 191 HIS A O 1
ATOM 1423 N N . ALA A 1 192 ? -16.805 -4.563 25.923 1.00 53.34 192 ALA A N 1
ATOM 1424 C CA . ALA A 1 192 ? -17.228 -4.332 24.537 1.00 53.34 192 ALA A CA 1
ATOM 1425 C C . ALA A 1 192 ? -18.600 -3.634 24.414 1.00 53.34 192 ALA A C 1
ATOM 1427 O O . ALA A 1 192 ? -18.899 -3.051 23.371 1.00 53.34 192 ALA A O 1
ATOM 1428 N N . GLU A 1 193 ? -19.417 -3.662 25.469 1.00 52.00 193 GLU A N 1
ATOM 1429 C CA . GLU A 1 193 ? -20.758 -3.070 25.490 1.00 52.00 193 GLU A CA 1
ATOM 1430 C C . GLU A 1 193 ? -20.749 -1.535 25.468 1.00 52.00 193 GLU A C 1
ATOM 1432 O O . GLU A 1 193 ? -21.530 -0.913 24.751 1.00 52.00 193 GLU A O 1
ATOM 1437 N N . SER A 1 194 ? -19.775 -0.918 26.139 1.00 51.62 194 SER A N 1
ATOM 1438 C CA . SER A 1 194 ? -19.630 0.545 26.201 1.00 51.62 194 SER A CA 1
ATOM 1439 C C . SER A 1 194 ? -19.127 1.199 24.899 1.00 51.62 194 SER A C 1
ATOM 1441 O O . SER A 1 194 ? -19.108 2.422 24.784 1.00 51.62 194 SER A O 1
ATOM 1443 N N . ALA A 1 195 ? -18.735 0.409 23.891 1.00 52.59 195 ALA A N 1
ATOM 1444 C CA . ALA A 1 195 ? -18.136 0.901 22.645 1.00 52.59 195 ALA A CA 1
ATOM 1445 C C . ALA A 1 195 ? -19.147 1.177 21.511 1.00 52.59 195 ALA A C 1
ATOM 1447 O O . ALA A 1 195 ? -18.733 1.511 20.399 1.00 52.59 195 ALA A O 1
ATOM 1448 N N . LEU A 1 196 ? -20.455 1.023 21.757 1.00 53.19 196 LEU A N 1
ATOM 1449 C CA . LEU A 1 196 ? -21.490 1.050 20.716 1.00 53.19 196 LEU A CA 1
ATOM 1450 C C . LEU A 1 196 ? -22.324 2.342 20.674 1.00 53.19 196 LEU A C 1
ATOM 1452 O O . LEU A 1 196 ? -23.517 2.296 20.389 1.00 53.19 196 LEU A O 1
ATOM 1456 N N . GLN A 1 197 ? -21.723 3.505 20.928 1.00 61.72 197 GLN A N 1
ATOM 1457 C CA . GLN A 1 197 ? -22.410 4.759 20.609 1.00 61.72 197 GLN A CA 1
ATOM 1458 C C . GLN A 1 197 ? -22.380 5.013 19.089 1.00 61.72 197 GLN A C 1
ATOM 1460 O O . GLN A 1 197 ? -21.351 4.762 18.448 1.00 61.72 197 GLN A O 1
ATOM 1465 N N . PRO A 1 198 ? -23.486 5.487 18.478 1.00 64.19 198 PRO A N 1
ATOM 1466 C CA . PRO A 1 198 ? -23.512 5.823 17.058 1.00 64.19 198 PRO A CA 1
ATOM 1467 C C . PRO A 1 198 ? -22.387 6.809 16.728 1.00 64.19 198 PRO A C 1
ATOM 1469 O O . PRO A 1 198 ? -22.173 7.787 17.444 1.00 64.19 198 PRO A O 1
ATOM 1472 N N . MET A 1 199 ? -21.653 6.548 15.636 1.00 60.25 199 MET A N 1
ATOM 1473 C CA . MET A 1 199 ? -20.549 7.417 15.215 1.00 60.25 199 MET A CA 1
ATOM 1474 C C . MET A 1 199 ? -21.070 8.837 14.998 1.00 60.25 199 MET A C 1
ATOM 1476 O O . MET A 1 199 ? -21.911 9.069 14.118 1.00 60.25 199 MET A O 1
ATOM 1480 N N . LYS A 1 200 ? -20.548 9.766 15.800 1.00 80.50 200 LYS A N 1
ATOM 1481 C CA . LYS A 1 200 ? -20.894 11.187 15.773 1.00 80.50 200 LYS A CA 1
ATOM 1482 C C . LYS A 1 200 ? -20.451 11.804 14.441 1.00 80.50 200 LYS A C 1
ATOM 1484 O O . LYS A 1 200 ? -19.559 11.289 13.763 1.00 80.50 200 LYS A O 1
ATOM 1489 N N . HIS A 1 201 ? -21.093 12.898 14.030 1.00 84.69 201 HIS A N 1
ATOM 1490 C CA . HIS A 1 201 ? -20.864 13.511 12.713 1.00 84.69 201 HIS A CA 1
ATOM 1491 C C . HIS A 1 201 ? -19.376 13.824 12.455 1.00 84.69 201 HIS A C 1
ATOM 1493 O O . HIS A 1 201 ? -18.863 13.545 11.374 1.00 84.69 201 HIS A O 1
ATOM 1499 N N . ALA A 1 202 ? -18.651 14.323 13.463 1.00 83.44 202 ALA A N 1
ATOM 1500 C CA . ALA A 1 202 ? -17.224 14.632 13.347 1.00 83.44 202 ALA A CA 1
ATOM 1501 C C . ALA A 1 202 ? -16.358 13.395 13.038 1.00 83.44 202 ALA A C 1
ATOM 1503 O O . ALA A 1 202 ? -15.510 13.436 12.145 1.00 83.44 202 ALA A O 1
ATOM 1504 N N . THR A 1 203 ? -16.639 12.273 13.705 1.00 83.50 203 THR A N 1
ATOM 1505 C CA . THR A 1 203 ? -16.015 10.966 13.457 1.00 83.50 203 THR A CA 1
ATOM 1506 C C . THR A 1 203 ? -16.234 10.521 12.010 1.00 83.50 203 THR A C 1
ATOM 1508 O O . THR A 1 203 ? -15.299 10.051 11.360 1.00 83.50 203 THR A O 1
ATOM 1511 N N . ARG A 1 204 ? -17.452 10.702 11.472 1.00 85.31 204 ARG A N 1
ATOM 1512 C CA . ARG A 1 204 ? -17.786 10.333 10.084 1.00 85.31 204 ARG A CA 1
ATOM 1513 C C . ARG A 1 204 ? -16.989 11.152 9.075 1.00 85.31 204 ARG A C 1
ATOM 1515 O O . ARG A 1 204 ? -16.379 10.561 8.193 1.00 85.31 204 ARG A O 1
ATOM 1522 N N . VAL A 1 205 ? -16.938 12.476 9.242 1.00 88.12 205 VAL A N 1
ATOM 1523 C CA . VAL A 1 205 ? -16.175 13.370 8.351 1.00 88.12 205 VAL A CA 1
ATOM 1524 C C . VAL A 1 205 ? -14.688 13.015 8.365 1.00 88.12 205 VAL A C 1
ATOM 1526 O O . VAL A 1 205 ? -14.089 12.828 7.311 1.00 88.12 205 VAL A O 1
ATOM 1529 N N . ARG A 1 206 ? -14.093 12.834 9.550 1.00 88.81 206 ARG A N 1
ATOM 1530 C CA . ARG A 1 206 ? -12.672 12.474 9.682 1.00 88.81 206 ARG A CA 1
ATOM 1531 C C . ARG A 1 206 ? -12.368 11.088 9.099 1.00 88.81 206 ARG A C 1
ATOM 1533 O O . ARG A 1 206 ? -11.342 10.911 8.453 1.00 88.81 206 ARG A O 1
ATOM 1540 N N . THR A 1 207 ? -13.272 10.122 9.279 1.00 86.75 207 THR A N 1
ATOM 1541 C CA . THR A 1 207 ? -13.178 8.796 8.638 1.00 86.75 207 THR A CA 1
ATOM 1542 C C . THR A 1 207 ? -13.223 8.932 7.116 1.00 86.75 207 THR A C 1
ATOM 1544 O O . THR A 1 207 ? -12.361 8.373 6.450 1.00 86.75 207 THR A O 1
ATOM 1547 N N . ALA A 1 208 ? -14.165 9.710 6.571 1.00 87.12 208 ALA A N 1
ATOM 1548 C CA . ALA A 1 208 ? -14.283 9.936 5.132 1.00 87.12 208 ALA A CA 1
ATOM 1549 C C . ALA A 1 208 ? -13.017 10.582 4.545 1.00 87.12 208 ALA A C 1
ATOM 1551 O O . ALA A 1 208 ? -12.513 10.108 3.531 1.00 87.12 208 ALA A O 1
ATOM 1552 N N . LEU A 1 209 ? -12.451 11.592 5.217 1.00 89.06 209 LEU A N 1
ATOM 1553 C CA . LEU A 1 209 ? -11.196 12.227 4.799 1.00 89.06 209 LEU A CA 1
ATOM 1554 C C . LEU A 1 209 ? -10.029 11.233 4.771 1.00 89.06 209 LEU A C 1
ATOM 1556 O O . LEU A 1 209 ? -9.321 11.157 3.770 1.00 89.06 209 LEU A O 1
ATOM 1560 N N . TYR A 1 210 ? -9.847 10.426 5.821 1.00 89.44 210 TYR A N 1
ATOM 1561 C CA . TYR A 1 210 ? -8.801 9.398 5.827 1.00 89.44 210 TYR A CA 1
ATOM 1562 C C . TYR A 1 210 ? -9.040 8.310 4.780 1.00 89.44 210 TYR A C 1
ATOM 1564 O O . TYR A 1 210 ? -8.086 7.859 4.156 1.00 89.44 210 TYR A O 1
ATOM 1572 N N . SER A 1 211 ? -10.289 7.916 4.535 1.00 86.56 211 SER A N 1
ATOM 1573 C CA . SER A 1 211 ? -10.621 6.976 3.463 1.00 86.56 211 SER A CA 1
ATOM 1574 C C . SER A 1 211 ? -10.282 7.536 2.081 1.00 86.56 211 SER A C 1
ATOM 1576 O O . SER A 1 211 ? -9.710 6.810 1.275 1.00 86.56 211 SER A O 1
ATOM 1578 N N . LEU A 1 212 ? -10.557 8.816 1.816 1.00 86.31 212 LEU A N 1
ATOM 1579 C CA . LEU A 1 212 ? -10.146 9.464 0.568 1.00 86.31 212 LEU A CA 1
ATOM 1580 C C . LEU A 1 212 ? -8.618 9.510 0.444 1.00 86.31 212 LEU A C 1
ATOM 1582 O O . LEU A 1 212 ? -8.086 9.095 -0.579 1.00 86.31 212 LEU A O 1
ATOM 1586 N N . ILE A 1 213 ? -7.901 9.910 1.500 1.00 91.38 213 ILE A N 1
ATOM 1587 C CA . ILE A 1 213 ? -6.426 9.898 1.517 1.00 91.38 213 ILE A CA 1
ATOM 1588 C C . ILE A 1 213 ? -5.880 8.496 1.201 1.00 91.38 213 ILE A C 1
ATOM 1590 O O . ILE A 1 213 ? -4.933 8.369 0.429 1.00 91.38 213 ILE A O 1
ATOM 1594 N N . LEU A 1 214 ? -6.496 7.436 1.739 1.00 86.62 214 LEU A N 1
ATOM 1595 C CA . LEU A 1 214 ? -6.117 6.054 1.435 1.00 86.62 214 LEU A CA 1
ATOM 1596 C C . LEU A 1 214 ? -6.330 5.696 -0.039 1.00 86.62 214 LEU A C 1
ATOM 1598 O O . LEU A 1 214 ? -5.457 5.066 -0.629 1.00 86.62 214 LEU A O 1
ATOM 1602 N N . VAL A 1 215 ? -7.457 6.095 -0.637 1.00 84.62 215 VAL A N 1
ATOM 1603 C CA . VAL A 1 215 ? -7.754 5.833 -2.056 1.00 84.62 215 VAL A CA 1
ATOM 1604 C C . VAL A 1 215 ? -6.744 6.532 -2.964 1.00 84.62 215 VAL A C 1
ATOM 1606 O O . VAL A 1 215 ? -6.183 5.895 -3.851 1.00 84.62 215 VAL A O 1
ATOM 1609 N N . PHE A 1 216 ? -6.460 7.812 -2.721 1.00 86.25 216 PHE A N 1
ATOM 1610 C CA . PHE A 1 216 ? -5.496 8.564 -3.527 1.00 86.25 216 PHE A CA 1
ATOM 1611 C C . PHE A 1 216 ? -4.059 8.064 -3.326 1.00 86.25 216 PHE A C 1
ATOM 1613 O O . PHE A 1 216 ? -3.342 7.873 -4.304 1.00 86.25 216 PHE A O 1
ATOM 1620 N N . GLY A 1 217 ? -3.647 7.776 -2.086 1.00 85.56 217 GLY A N 1
ATOM 1621 C CA . GLY A 1 217 ? -2.333 7.185 -1.813 1.00 85.56 217 GLY A CA 1
ATOM 1622 C C . GLY A 1 217 ? -2.154 5.831 -2.503 1.00 85.56 217 GLY A C 1
ATOM 1623 O O . GLY A 1 217 ? -1.094 5.545 -3.052 1.00 85.56 217 GLY A O 1
ATOM 1624 N N . LEU A 1 218 ? -3.211 5.017 -2.554 1.00 80.94 218 LEU A N 1
ATOM 1625 C CA . LEU A 1 218 ? -3.204 3.758 -3.294 1.00 80.94 218 LEU A CA 1
ATOM 1626 C C . LEU A 1 218 ? -3.120 3.971 -4.811 1.00 80.94 218 LEU A C 1
ATOM 1628 O O . LEU A 1 218 ? -2.355 3.272 -5.470 1.00 80.94 218 LEU A O 1
ATOM 1632 N N . ALA A 1 219 ? -3.878 4.923 -5.360 1.00 81.31 219 ALA A N 1
ATOM 1633 C CA . ALA A 1 219 ? -3.826 5.244 -6.784 1.00 81.31 219 ALA A CA 1
ATOM 1634 C C . ALA A 1 219 ? -2.403 5.651 -7.203 1.00 81.31 219 ALA A C 1
ATOM 1636 O O . ALA A 1 219 ? -1.879 5.121 -8.179 1.00 81.31 219 ALA A O 1
ATOM 1637 N N . ILE A 1 220 ? -1.734 6.497 -6.411 1.00 87.25 220 ILE A N 1
ATOM 1638 C CA . ILE A 1 220 ? -0.335 6.874 -6.658 1.00 87.25 220 ILE A CA 1
ATOM 1639 C C . ILE A 1 220 ? 0.591 5.657 -6.567 1.00 87.25 220 ILE A C 1
ATOM 1641 O O . ILE A 1 220 ? 1.416 5.480 -7.459 1.00 87.25 220 ILE A O 1
ATOM 1645 N N . ASN A 1 221 ? 0.434 4.782 -5.566 1.00 81.44 221 ASN A N 1
ATOM 1646 C CA . ASN A 1 221 ? 1.223 3.543 -5.459 1.00 81.44 221 ASN A CA 1
ATOM 1647 C C . ASN A 1 221 ? 1.047 2.599 -6.660 1.00 81.44 221 ASN A C 1
ATOM 1649 O O . ASN A 1 221 ? 1.950 1.822 -6.951 1.00 81.44 221 ASN A O 1
ATOM 1653 N N . GLY A 1 222 ? -0.104 2.637 -7.336 1.00 76.75 222 GLY A N 1
ATOM 1654 C CA . GLY A 1 222 ? -0.339 1.863 -8.555 1.00 76.75 222 GLY A CA 1
ATOM 1655 C C . GLY A 1 222 ? 0.315 2.479 -9.793 1.00 76.75 222 GLY A C 1
ATOM 1656 O O . GLY A 1 222 ? 0.860 1.754 -10.618 1.00 76.75 222 GLY A O 1
ATOM 1657 N N . VAL A 1 223 ? 0.283 3.810 -9.917 1.00 78.75 223 VAL A N 1
ATOM 1658 C CA . VAL A 1 223 ? 0.749 4.517 -11.124 1.00 78.75 223 VAL A CA 1
ATOM 1659 C C . VAL A 1 223 ? 2.253 4.822 -11.096 1.00 78.75 223 VAL A C 1
ATOM 1661 O O . VAL A 1 223 ? 2.920 4.721 -12.124 1.00 78.75 223 VAL A O 1
ATOM 1664 N N . THR A 1 224 ? 2.817 5.162 -9.933 1.00 79.62 224 THR A N 1
ATOM 1665 C CA . THR A 1 224 ? 4.239 5.545 -9.809 1.00 79.62 224 THR A CA 1
ATOM 1666 C C . THR A 1 224 ? 5.233 4.456 -10.230 1.00 79.62 224 THR A C 1
ATOM 1668 O O . THR A 1 224 ? 6.195 4.812 -10.908 1.00 79.62 224 THR A O 1
ATOM 1671 N N . PRO A 1 225 ? 5.032 3.150 -9.948 1.00 76.56 225 PRO A N 1
ATOM 1672 C CA . PRO A 1 225 ? 5.941 2.112 -10.439 1.00 76.56 225 PRO A CA 1
ATOM 1673 C C . PRO A 1 225 ? 5.938 2.003 -11.966 1.00 76.56 225 PRO A C 1
ATOM 1675 O O . PRO A 1 225 ? 6.994 1.833 -12.568 1.00 76.56 225 PRO A O 1
ATOM 1678 N N . VAL A 1 226 ? 4.762 2.142 -12.591 1.00 76.50 226 VAL A N 1
ATOM 1679 C CA . VAL A 1 226 ? 4.613 2.111 -14.056 1.00 76.50 226 VAL A CA 1
ATOM 1680 C C . VAL A 1 226 ? 5.379 3.269 -14.686 1.00 76.50 226 VAL A C 1
ATOM 1682 O O . VAL A 1 226 ? 6.168 3.065 -15.603 1.00 76.50 226 VAL A O 1
ATOM 1685 N N . SER A 1 227 ? 5.202 4.472 -14.143 1.00 77.88 227 SER A N 1
ATOM 1686 C CA . SER A 1 227 ? 5.926 5.664 -14.582 1.00 77.88 227 SER A CA 1
ATOM 1687 C C . SER A 1 227 ? 7.449 5.535 -14.416 1.00 77.88 227 SER A C 1
ATOM 1689 O O . SER A 1 227 ? 8.199 5.816 -15.356 1.00 77.88 227 SER A O 1
ATOM 1691 N N . ALA A 1 228 ? 7.916 5.084 -13.245 1.00 75.56 228 ALA A N 1
ATOM 1692 C CA . ALA A 1 228 ? 9.343 4.922 -12.974 1.00 75.56 228 ALA A CA 1
ATOM 1693 C C . ALA A 1 228 ? 9.991 3.975 -13.990 1.00 75.56 228 ALA A C 1
ATOM 1695 O O . ALA A 1 228 ? 11.090 4.227 -14.471 1.00 75.56 228 ALA A O 1
ATOM 1696 N N . ILE A 1 229 ? 9.279 2.918 -14.370 1.00 70.81 229 ILE A N 1
ATOM 1697 C CA . ILE A 1 229 ? 9.739 1.969 -15.378 1.00 70.81 229 ILE A CA 1
ATOM 1698 C C . ILE A 1 229 ? 9.781 2.546 -16.772 1.00 70.81 229 ILE A C 1
ATOM 1700 O O . ILE A 1 229 ? 10.766 2.322 -17.463 1.00 70.81 229 ILE A O 1
ATOM 1704 N N . LEU A 1 230 ? 8.747 3.272 -17.191 1.00 74.44 230 LEU A N 1
ATOM 1705 C CA . LEU A 1 230 ? 8.752 3.901 -18.509 1.00 74.44 230 LEU A CA 1
ATOM 1706 C C . LEU A 1 230 ? 9.907 4.897 -18.625 1.00 74.44 230 LEU A C 1
ATOM 1708 O O . LEU A 1 230 ? 10.566 4.948 -19.657 1.00 74.44 230 LEU A O 1
ATOM 1712 N N . THR A 1 231 ? 10.210 5.597 -17.530 1.00 72.25 231 THR A N 1
ATOM 1713 C CA . THR A 1 231 ? 11.378 6.478 -17.434 1.00 72.25 231 THR A CA 1
ATOM 1714 C C . THR A 1 231 ? 12.679 5.683 -17.553 1.00 72.25 231 THR A C 1
ATOM 1716 O O . THR A 1 231 ? 13.537 6.036 -18.353 1.00 72.25 231 THR A O 1
ATOM 1719 N N . ILE A 1 232 ? 12.830 4.575 -16.816 1.00 70.44 232 ILE A N 1
ATOM 1720 C CA . ILE A 1 232 ? 14.017 3.711 -16.928 1.00 70.44 232 ILE A CA 1
ATOM 1721 C C . ILE A 1 232 ? 14.162 3.184 -18.360 1.00 70.44 232 ILE A C 1
ATOM 1723 O O . ILE A 1 232 ? 15.256 3.214 -18.916 1.00 70.44 232 ILE A O 1
ATOM 1727 N N . TYR A 1 233 ? 13.069 2.742 -18.975 1.00 70.19 233 TYR A N 1
ATOM 1728 C CA . TYR A 1 233 ? 13.070 2.224 -20.336 1.00 70.19 233 TYR A CA 1
ATOM 1729 C C . TYR A 1 233 ? 13.569 3.274 -21.335 1.00 70.19 233 TYR A C 1
ATOM 1731 O O . TYR A 1 233 ? 14.484 2.989 -22.103 1.00 70.19 233 TYR A O 1
ATOM 1739 N N . GLU A 1 234 ? 13.043 4.500 -21.258 1.00 71.31 234 GLU A N 1
ATOM 1740 C CA . GLU A 1 234 ? 13.494 5.641 -22.064 1.00 71.31 234 GLU A CA 1
ATOM 1741 C C . GLU A 1 234 ? 14.997 5.901 -21.870 1.00 71.31 234 GLU A C 1
ATOM 1743 O O . GLU A 1 234 ? 15.746 5.971 -22.843 1.00 71.31 234 GLU A O 1
ATOM 1748 N N . THR A 1 235 ? 15.472 5.925 -20.617 1.00 66.75 235 THR A N 1
ATOM 1749 C CA . THR A 1 235 ? 16.897 6.168 -20.328 1.00 66.75 235 THR A CA 1
ATOM 1750 C C . THR A 1 235 ? 17.834 5.094 -20.848 1.00 66.75 235 THR A C 1
ATOM 1752 O O . THR A 1 235 ? 18.986 5.392 -21.131 1.00 66.75 235 THR A O 1
ATOM 1755 N N . VAL A 1 236 ? 17.374 3.849 -20.941 1.00 66.06 236 VAL A N 1
ATOM 1756 C CA . VAL A 1 236 ? 18.207 2.734 -21.397 1.00 66.06 236 VAL A CA 1
ATOM 1757 C C . VAL A 1 236 ? 18.209 2.663 -22.929 1.00 66.06 236 VAL A C 1
ATOM 1759 O O . VAL A 1 236 ? 19.227 2.293 -23.511 1.00 66.06 236 VAL A O 1
ATOM 1762 N N . TYR A 1 237 ? 17.114 3.051 -23.593 1.00 64.62 237 TYR A N 1
ATOM 1763 C CA . TYR A 1 237 ? 16.990 2.992 -25.055 1.00 64.62 237 TYR A CA 1
ATOM 1764 C C . TYR A 1 237 ? 17.658 4.155 -25.803 1.00 64.62 237 TYR A C 1
ATOM 1766 O O . TYR A 1 237 ? 18.182 3.933 -26.890 1.00 64.62 237 TYR A O 1
ATOM 1774 N N . GLU A 1 238 ? 17.667 5.374 -25.258 1.00 64.19 238 GLU A N 1
ATOM 1775 C CA . GLU A 1 238 ? 18.188 6.552 -25.981 1.00 64.19 238 GLU A CA 1
ATOM 1776 C C . GLU A 1 238 ? 19.703 6.791 -25.813 1.00 64.19 238 GLU A C 1
ATOM 1778 O O . GLU A 1 238 ? 20.271 7.680 -26.443 1.00 64.19 238 GLU A O 1
ATOM 1783 N N . THR A 1 239 ? 20.407 6.002 -24.994 1.00 52.84 239 THR A N 1
ATOM 1784 C CA . THR A 1 239 ? 21.808 6.286 -24.617 1.00 52.84 239 THR A CA 1
ATOM 1785 C C . THR A 1 239 ? 22.901 5.896 -25.622 1.00 52.84 239 THR A C 1
ATOM 1787 O O . THR A 1 239 ? 24.061 5.808 -25.220 1.00 52.84 239 THR A O 1
ATOM 1790 N N . ASP A 1 240 ? 22.611 5.730 -26.915 1.00 52.34 240 ASP A N 1
ATOM 1791 C CA . ASP A 1 240 ? 23.699 5.573 -27.903 1.00 52.34 240 ASP A CA 1
ATOM 1792 C C . ASP A 1 240 ? 24.518 6.877 -28.078 1.00 52.34 240 ASP A C 1
ATOM 1794 O O . ASP A 1 240 ? 25.681 6.834 -28.471 1.00 52.34 240 ASP A O 1
ATOM 1798 N N . GLU A 1 241 ? 23.984 8.037 -27.662 1.00 53.38 241 GLU A N 1
ATOM 1799 C CA . GLU A 1 241 ? 24.696 9.323 -27.692 1.00 53.38 241 GLU A CA 1
ATOM 1800 C C . GLU A 1 241 ? 24.597 10.102 -26.363 1.00 53.38 241 GLU A C 1
ATOM 1802 O O . GLU A 1 241 ? 23.858 11.069 -26.228 1.00 53.38 241 GLU A O 1
ATOM 1807 N N . GLY A 1 242 ? 25.366 9.699 -25.345 1.00 48.72 242 GLY A N 1
ATOM 1808 C CA . GLY A 1 242 ? 25.931 10.611 -24.328 1.00 48.72 242 GLY A CA 1
ATOM 1809 C C . GLY A 1 242 ? 25.005 11.448 -23.417 1.00 48.72 242 GLY A C 1
ATOM 1810 O O . GLY A 1 242 ? 25.526 12.195 -22.588 1.00 48.72 242 GLY A O 1
ATOM 1811 N N . LEU A 1 243 ? 23.675 11.343 -23.495 1.00 48.75 243 LEU A N 1
ATOM 1812 C CA . LEU A 1 243 ? 22.734 12.174 -22.726 1.00 48.75 243 LEU A CA 1
ATOM 1813 C C . LEU A 1 243 ? 22.269 11.514 -21.408 1.00 48.75 243 LEU A C 1
ATOM 1815 O O . LEU A 1 243 ? 21.094 11.504 -21.053 1.00 48.75 243 LEU A O 1
ATOM 1819 N N . SER A 1 244 ? 23.201 10.951 -20.642 1.00 52.00 244 SER A N 1
ATOM 1820 C CA . SER A 1 244 ? 22.924 10.091 -19.479 1.00 52.00 244 SER A CA 1
ATOM 1821 C C . SER A 1 244 ? 22.581 10.817 -18.163 1.00 52.00 244 SER A C 1
ATOM 1823 O O . SER A 1 244 ? 22.369 10.160 -17.145 1.00 52.00 244 SER A O 1
ATOM 1825 N N . TYR A 1 245 ? 22.481 12.153 -18.139 1.00 53.75 245 TYR A N 1
ATOM 1826 C CA . TYR A 1 245 ? 22.349 12.904 -16.876 1.00 53.75 245 TYR A CA 1
ATOM 1827 C C . TYR A 1 245 ? 20.919 13.304 -16.469 1.00 53.75 245 TYR A C 1
ATOM 1829 O O . TYR A 1 245 ? 20.659 13.442 -15.274 1.00 53.75 245 TYR A O 1
ATOM 1837 N N . LEU A 1 246 ? 19.974 13.478 -17.403 1.00 55.56 246 LEU A N 1
ATOM 1838 C CA . LEU A 1 246 ? 18.629 13.975 -17.048 1.00 55.56 246 LEU A CA 1
ATOM 1839 C C . LEU A 1 246 ? 17.666 12.882 -16.554 1.00 55.56 246 LEU A C 1
ATOM 1841 O O . LEU A 1 246 ? 16.805 13.153 -15.720 1.00 55.56 246 LEU A O 1
ATOM 1845 N N . GLY A 1 247 ? 17.819 11.640 -17.010 1.00 59.66 247 GLY A N 1
ATOM 1846 C CA . GLY A 1 247 ? 16.899 10.548 -16.670 1.00 59.66 247 GLY A CA 1
ATOM 1847 C C . GLY A 1 247 ? 16.946 10.061 -15.216 1.00 59.66 247 GLY A C 1
ATOM 1848 O O . GLY A 1 247 ? 15.971 9.508 -14.696 1.00 59.66 247 GLY A O 1
ATOM 1849 N N . GLY A 1 248 ? 18.066 10.301 -14.528 1.00 69.56 248 GLY A N 1
ATOM 1850 C CA . GLY A 1 248 ? 18.237 9.906 -13.130 1.00 69.56 248 GLY A CA 1
ATOM 1851 C C . GLY A 1 248 ? 17.328 10.678 -12.170 1.00 69.56 248 GLY A C 1
ATOM 1852 O O . GLY A 1 248 ? 16.831 10.099 -11.204 1.00 69.56 248 GLY A O 1
ATOM 1853 N N . ALA A 1 249 ? 17.069 11.962 -12.444 1.00 76.00 249 ALA A N 1
ATOM 1854 C CA . ALA A 1 249 ? 16.252 12.808 -11.575 1.00 76.00 249 ALA A CA 1
ATOM 1855 C C . ALA A 1 249 ? 14.784 12.358 -11.565 1.00 76.00 249 ALA A C 1
ATOM 1857 O O . ALA A 1 249 ? 14.215 12.149 -10.495 1.00 76.00 249 ALA A O 1
ATOM 1858 N N . ASP A 1 250 ? 14.195 12.131 -12.738 1.00 76.62 250 ASP A N 1
ATOM 1859 C CA . ASP A 1 250 ? 12.799 11.702 -12.874 1.00 76.62 250 ASP A CA 1
ATOM 1860 C C . ASP A 1 250 ? 12.545 10.364 -12.181 1.00 76.62 250 ASP A C 1
ATOM 1862 O O . ASP A 1 250 ? 11.612 10.226 -11.387 1.00 76.62 250 ASP A O 1
ATOM 1866 N N . THR A 1 251 ? 13.434 9.396 -12.414 1.00 74.44 251 THR A N 1
ATOM 1867 C CA . THR A 1 251 ? 13.357 8.076 -11.782 1.00 74.44 251 THR A CA 1
ATOM 1868 C C . THR A 1 251 ? 13.450 8.194 -10.259 1.00 74.44 251 THR A C 1
ATOM 1870 O O . THR A 1 251 ? 12.678 7.561 -9.533 1.00 74.44 251 THR A O 1
ATOM 1873 N N . ALA A 1 252 ? 14.349 9.049 -9.755 1.00 74.88 252 ALA A N 1
ATOM 1874 C CA . ALA A 1 252 ? 14.483 9.305 -8.326 1.00 74.88 252 ALA A CA 1
ATOM 1875 C C . ALA A 1 252 ? 13.217 9.946 -7.734 1.00 74.88 252 ALA A C 1
ATOM 1877 O O . ALA A 1 252 ? 12.742 9.498 -6.690 1.00 74.88 252 ALA A O 1
ATOM 1878 N N . PHE A 1 253 ? 12.624 10.942 -8.399 1.00 80.50 253 PHE A N 1
ATOM 1879 C CA . PHE A 1 253 ? 11.395 11.583 -7.921 1.00 80.50 253 PHE A CA 1
ATOM 1880 C C . PHE A 1 253 ? 10.189 10.641 -7.945 1.00 80.50 253 PHE A C 1
ATOM 1882 O O . PHE A 1 253 ? 9.390 10.676 -7.008 1.00 80.50 253 PHE A O 1
ATOM 1889 N N . MET A 1 254 ? 10.082 9.751 -8.934 1.00 81.81 254 MET A N 1
ATOM 1890 C CA . MET A 1 254 ? 9.026 8.732 -8.964 1.00 81.81 254 MET A CA 1
ATOM 1891 C C . MET A 1 254 ? 9.190 7.693 -7.858 1.00 81.81 254 MET A C 1
ATOM 1893 O O . MET A 1 254 ? 8.209 7.327 -7.208 1.00 81.81 254 MET A O 1
ATOM 1897 N N . ALA A 1 255 ? 10.424 7.273 -7.574 1.00 77.31 255 ALA A N 1
ATOM 1898 C CA . ALA A 1 255 ? 10.709 6.405 -6.436 1.00 77.31 255 ALA A CA 1
ATOM 1899 C C . ALA A 1 255 ? 10.357 7.092 -5.104 1.00 77.31 255 ALA A C 1
ATOM 1901 O O . ALA A 1 255 ? 9.680 6.497 -4.263 1.00 77.31 255 ALA A O 1
ATOM 1902 N N . ILE A 1 256 ? 10.747 8.360 -4.919 1.00 81.38 256 ILE A N 1
ATOM 1903 C CA . ILE A 1 256 ? 10.386 9.148 -3.729 1.00 81.38 256 ILE A CA 1
ATOM 1904 C C . ILE A 1 256 ? 8.862 9.257 -3.603 1.00 81.38 256 ILE A C 1
ATOM 1906 O O . ILE A 1 256 ? 8.323 9.005 -2.526 1.00 81.38 256 ILE A O 1
ATOM 1910 N N . ALA A 1 257 ? 8.157 9.573 -4.692 1.00 86.44 257 ALA A N 1
ATOM 1911 C CA . ALA A 1 257 ? 6.701 9.672 -4.706 1.00 86.44 257 ALA A CA 1
ATOM 1912 C C . ALA A 1 257 ? 6.029 8.347 -4.317 1.00 86.44 257 ALA A C 1
ATOM 1914 O O . ALA A 1 257 ? 5.103 8.355 -3.505 1.00 86.44 257 ALA A O 1
ATOM 1915 N N . PHE A 1 258 ? 6.533 7.215 -4.815 1.00 83.12 258 PHE A N 1
ATOM 1916 C CA . PHE A 1 258 ? 6.073 5.883 -4.421 1.00 83.12 258 PHE A CA 1
ATOM 1917 C C . PHE A 1 258 ? 6.256 5.635 -2.914 1.00 83.12 258 PHE A C 1
ATOM 1919 O O . PHE A 1 258 ? 5.304 5.281 -2.217 1.00 83.12 258 PHE A O 1
ATOM 1926 N N . PHE A 1 259 ? 7.448 5.887 -2.361 1.00 79.25 259 PHE A N 1
ATOM 1927 C CA . PHE A 1 259 ? 7.686 5.701 -0.924 1.00 79.25 259 PHE A CA 1
ATOM 1928 C C . PHE A 1 259 ? 6.838 6.646 -0.062 1.00 79.25 259 PHE A C 1
ATOM 1930 O O . PHE A 1 259 ? 6.294 6.226 0.964 1.00 79.25 259 PHE A O 1
ATOM 1937 N N . CYS A 1 260 ? 6.666 7.902 -0.481 1.00 86.88 260 CYS A N 1
ATOM 1938 C CA . CYS A 1 260 ? 5.785 8.856 0.187 1.00 86.88 260 CYS A CA 1
ATOM 1939 C C . CYS A 1 260 ? 4.313 8.418 0.129 1.00 86.88 260 CYS A C 1
ATOM 1941 O O . CYS A 1 260 ? 3.601 8.570 1.128 1.00 86.88 260 CYS A O 1
ATOM 1943 N N . ALA A 1 261 ? 3.849 7.847 -0.988 1.00 86.31 261 ALA A N 1
ATOM 1944 C CA . ALA A 1 261 ? 2.502 7.284 -1.138 1.00 86.31 261 ALA A CA 1
ATOM 1945 C C . ALA A 1 261 ? 2.288 6.095 -0.211 1.00 86.31 261 ALA A C 1
ATOM 1947 O O . ALA A 1 261 ? 1.301 6.068 0.531 1.00 86.31 261 ALA A O 1
ATOM 1948 N N . LEU A 1 262 ? 3.239 5.165 -0.167 1.00 79.06 262 LEU A N 1
ATOM 1949 C CA . LEU A 1 262 ? 3.212 4.036 0.753 1.00 79.06 262 LEU A CA 1
ATOM 1950 C C . LEU A 1 262 ? 3.185 4.501 2.214 1.00 79.06 262 LEU A C 1
ATOM 1952 O O . LEU A 1 262 ? 2.329 4.059 2.980 1.00 79.06 262 LEU A O 1
ATOM 1956 N N . PHE A 1 263 ? 4.053 5.441 2.597 1.00 83.44 263 PHE A N 1
ATOM 1957 C CA . PHE A 1 263 ? 4.079 5.988 3.954 1.00 83.44 263 PHE A CA 1
ATOM 1958 C C . PHE A 1 263 ? 2.769 6.698 4.316 1.00 83.44 263 PHE A C 1
ATOM 1960 O O . PHE A 1 263 ? 2.199 6.432 5.373 1.00 83.44 263 PHE A O 1
ATOM 1967 N N . THR A 1 264 ? 2.253 7.557 3.432 1.00 89.25 264 THR A N 1
ATOM 1968 C CA . THR A 1 264 ? 0.981 8.276 3.633 1.00 89.25 264 THR A CA 1
ATOM 1969 C C . THR A 1 264 ? -0.171 7.297 3.820 1.00 89.25 264 THR A C 1
ATOM 1971 O O . THR A 1 264 ? -1.012 7.477 4.702 1.00 89.25 264 THR A O 1
ATOM 1974 N N . TRP A 1 265 ? -0.183 6.230 3.026 1.00 86.12 265 TRP A N 1
ATOM 1975 C CA . TRP A 1 265 ? -1.189 5.184 3.088 1.00 86.12 265 TRP A CA 1
ATOM 1976 C C . TRP A 1 265 ? -1.108 4.371 4.396 1.00 86.12 265 TRP A C 1
ATOM 1978 O O . TRP A 1 265 ? -2.125 4.186 5.076 1.00 86.12 265 TRP A O 1
ATOM 1988 N N . ILE A 1 266 ? 0.095 3.951 4.812 1.00 80.56 266 ILE A N 1
ATOM 1989 C CA . ILE A 1 266 ? 0.314 3.271 6.102 1.00 80.56 266 ILE A CA 1
ATOM 1990 C C . ILE A 1 266 ? -0.133 4.185 7.244 1.00 80.56 266 ILE A C 1
ATOM 1992 O O . ILE A 1 266 ? -0.892 3.769 8.121 1.00 80.56 266 ILE A O 1
ATOM 1996 N N . TRP A 1 267 ? 0.299 5.445 7.220 1.00 87.94 267 TRP A N 1
ATOM 1997 C CA . TRP A 1 267 ? 0.002 6.408 8.267 1.00 87.94 267 TRP A CA 1
ATOM 1998 C C . TRP A 1 267 ? -1.499 6.681 8.381 1.00 87.94 267 TRP A C 1
ATOM 2000 O O . TRP A 1 267 ? -2.058 6.559 9.469 1.00 87.94 267 TRP A O 1
ATOM 2010 N N . ALA A 1 268 ? -2.192 6.943 7.270 1.00 87.44 268 ALA A N 1
ATOM 2011 C CA . ALA A 1 268 ? -3.643 7.125 7.264 1.00 87.44 268 ALA A CA 1
ATOM 2012 C C . ALA A 1 268 ? -4.386 5.883 7.792 1.00 87.44 268 ALA A C 1
ATOM 2014 O O . ALA A 1 268 ? -5.359 6.020 8.538 1.00 87.44 268 ALA A O 1
ATOM 2015 N N . SER A 1 269 ? -3.895 4.676 7.486 1.00 83.00 269 SER A N 1
ATOM 2016 C CA . SER A 1 269 ? -4.445 3.420 8.014 1.00 83.00 269 SER A CA 1
ATOM 2017 C C . SER A 1 269 ? -4.281 3.320 9.533 1.00 83.00 269 SER A C 1
ATOM 2019 O O . SER A 1 269 ? -5.226 2.952 10.237 1.00 83.00 269 SER A O 1
ATOM 2021 N N . VAL A 1 270 ? -3.109 3.698 10.058 1.00 82.56 270 VAL A N 1
ATOM 2022 C CA . VAL A 1 270 ? -2.844 3.773 11.503 1.00 82.56 270 VAL A CA 1
ATOM 2023 C C . VAL A 1 270 ? -3.780 4.789 12.156 1.00 82.56 270 VAL A C 1
ATOM 2025 O O . VAL A 1 270 ? -4.503 4.435 13.088 1.00 82.56 270 VAL A O 1
ATOM 2028 N N . LEU A 1 271 ? -3.856 6.019 11.637 1.00 85.25 271 LEU A N 1
ATOM 2029 C CA . LEU A 1 271 ? -4.735 7.056 12.185 1.00 85.25 271 LEU A CA 1
ATOM 2030 C C . LEU A 1 271 ? -6.203 6.609 12.202 1.00 85.25 271 LEU A C 1
ATOM 2032 O O . LEU A 1 271 ? -6.909 6.854 13.182 1.00 85.25 271 LEU A O 1
ATOM 2036 N N . LEU A 1 272 ? -6.659 5.913 11.157 1.00 84.12 272 LEU A N 1
ATOM 2037 C CA . LEU A 1 272 ? -8.015 5.373 11.064 1.00 84.12 272 LEU A CA 1
ATOM 2038 C C . LEU A 1 272 ? -8.269 4.243 12.076 1.00 84.12 272 LEU A C 1
ATOM 2040 O O . LEU A 1 272 ? -9.343 4.185 12.678 1.00 84.12 272 LEU A O 1
ATOM 2044 N N . ALA A 1 273 ? -7.291 3.364 12.304 1.00 79.44 273 ALA A N 1
ATOM 2045 C CA . ALA A 1 273 ? -7.400 2.270 13.268 1.00 79.44 273 ALA A CA 1
ATOM 2046 C C . ALA A 1 273 ? -7.431 2.770 14.723 1.00 79.44 273 ALA A C 1
ATOM 2048 O O . ALA A 1 273 ? -8.199 2.262 15.548 1.00 79.44 273 ALA A O 1
ATOM 2049 N N . TYR A 1 274 ? -6.621 3.782 15.041 1.00 78.56 274 TYR A N 1
ATOM 2050 C CA . TYR A 1 274 ? -6.535 4.363 16.384 1.00 78.56 274 TYR A CA 1
ATOM 2051 C C . TYR A 1 274 ? -7.690 5.311 16.711 1.00 78.56 274 TYR A C 1
ATOM 2053 O O . TYR A 1 274 ? -8.047 5.473 17.877 1.00 78.56 274 TYR A O 1
ATOM 2061 N N . HIS A 1 275 ? -8.355 5.839 15.688 1.00 74.69 275 HIS A N 1
ATOM 2062 C CA . HIS A 1 275 ? -9.512 6.722 15.795 1.00 74.69 275 HIS A CA 1
ATOM 2063 C C . HIS A 1 275 ? -10.626 6.223 16.728 1.00 74.69 275 HIS A C 1
ATOM 2065 O O . HIS A 1 275 ? -11.340 7.023 17.325 1.00 74.69 275 HIS A O 1
ATOM 2071 N N . ARG A 1 276 ? -10.815 4.901 16.836 1.00 68.38 276 ARG A N 1
ATOM 2072 C CA . ARG A 1 276 ? -11.916 4.296 17.606 1.00 68.38 276 ARG A CA 1
ATOM 2073 C C . ARG A 1 276 ? -11.558 3.971 19.059 1.00 68.38 276 ARG A C 1
ATOM 2075 O O . ARG A 1 276 ? -12.407 3.466 19.790 1.00 68.38 276 ARG A O 1
ATOM 2082 N N . ARG A 1 277 ? -10.322 4.221 19.500 1.00 70.62 277 ARG A N 1
ATOM 2083 C CA . ARG A 1 277 ? -9.873 3.882 20.859 1.00 70.62 277 ARG A CA 1
ATOM 2084 C C . ARG A 1 277 ? -10.026 5.083 21.796 1.00 70.62 277 ARG A C 1
ATOM 2086 O O . ARG A 1 277 ? -9.106 5.872 21.948 1.00 70.62 277 ARG A O 1
ATOM 2093 N N . ILE A 1 278 ? -11.178 5.183 22.464 1.00 65.12 278 ILE A N 1
ATOM 2094 C CA . ILE A 1 278 ? -11.509 6.290 23.389 1.00 65.12 278 ILE A CA 1
ATOM 2095 C C . ILE A 1 278 ? -10.576 6.342 24.617 1.00 65.12 278 ILE A C 1
ATOM 2097 O O . ILE A 1 278 ? -10.338 7.416 25.157 1.00 65.12 278 ILE A O 1
ATOM 2101 N N . LYS A 1 279 ? -10.026 5.198 25.052 1.00 68.69 279 LYS A N 1
ATOM 2102 C CA . LYS A 1 279 ? -9.255 5.068 26.306 1.00 68.69 279 LYS A CA 1
ATOM 2103 C C . LYS A 1 279 ? -7.741 4.877 26.123 1.00 68.69 279 LYS A C 1
ATOM 2105 O O . LYS A 1 279 ? -7.068 4.491 27.070 1.00 68.69 279 LYS A O 1
ATOM 2110 N N . SER A 1 280 ? -7.198 5.067 24.920 1.00 70.38 280 SER A N 1
ATOM 2111 C CA . SER A 1 280 ? -5.747 4.934 24.725 1.00 70.38 280 SER A CA 1
ATOM 2112 C C . SER A 1 280 ? -5.038 6.215 25.174 1.00 70.38 280 SER A C 1
ATOM 2114 O O . SER A 1 280 ? -5.393 7.309 24.744 1.00 70.38 280 SER A O 1
ATOM 2116 N N . THR A 1 281 ? -4.030 6.066 26.035 1.00 78.31 281 THR A N 1
ATOM 2117 C CA . THR A 1 281 ? -3.103 7.133 26.446 1.00 78.31 281 THR A CA 1
ATOM 2118 C C . THR A 1 281 ? -1.944 7.308 25.459 1.00 78.31 281 THR A C 1
ATOM 2120 O O . THR A 1 281 ? -1.057 8.133 25.687 1.00 78.31 281 THR A O 1
ATOM 2123 N N . ASP A 1 282 ? -1.946 6.565 24.346 1.00 82.75 282 ASP A N 1
ATOM 2124 C CA . ASP A 1 282 ? -0.848 6.563 23.385 1.00 82.75 282 ASP A CA 1
ATOM 2125 C C . ASP A 1 282 ? -0.701 7.938 22.732 1.00 82.75 282 ASP A C 1
ATOM 2127 O O . ASP A 1 282 ? -1.681 8.562 22.309 1.00 82.75 282 ASP A O 1
ATOM 2131 N N . THR A 1 283 ? 0.544 8.386 22.569 1.00 84.19 283 THR A N 1
ATOM 2132 C CA . THR A 1 283 ? 0.888 9.657 21.912 1.00 84.19 283 THR A CA 1
ATOM 2133 C C . THR A 1 283 ? 0.320 9.762 20.495 1.00 84.19 283 THR A C 1
ATOM 2135 O O . THR A 1 283 ? -0.051 10.856 20.075 1.00 84.19 283 THR A O 1
ATOM 2138 N N . ILE A 1 284 ? 0.167 8.631 19.796 1.00 85.56 284 ILE A N 1
ATOM 2139 C CA . ILE A 1 284 ? -0.422 8.537 18.450 1.00 85.56 284 ILE A CA 1
ATOM 2140 C C . ILE A 1 284 ? -1.875 9.022 18.426 1.00 85.56 284 ILE A C 1
ATOM 2142 O O . ILE A 1 284 ? -2.303 9.588 17.431 1.00 85.56 284 ILE A O 1
ATOM 2146 N N . THR A 1 285 ? -2.629 8.860 19.516 1.00 86.50 285 THR A N 1
ATOM 2147 C CA . THR A 1 285 ? -4.046 9.268 19.578 1.00 86.50 285 THR A CA 1
ATOM 2148 C C . THR A 1 285 ? -4.251 10.751 19.899 1.00 86.50 285 THR A C 1
ATOM 2150 O O . THR A 1 285 ? -5.393 11.227 19.938 1.00 86.50 285 THR A O 1
ATOM 2153 N N . ARG A 1 286 ? -3.165 11.500 20.145 1.00 91.56 286 ARG A N 1
ATOM 2154 C CA . ARG A 1 286 ? -3.225 12.939 20.431 1.00 91.56 286 ARG A CA 1
ATOM 2155 C C . ARG A 1 286 ? -3.579 13.727 19.174 1.00 91.56 286 ARG A C 1
ATOM 2157 O O . ARG A 1 286 ? -3.055 13.472 18.091 1.00 91.56 286 ARG A O 1
ATOM 2164 N N . ALA A 1 287 ? -4.427 14.740 19.328 1.00 90.69 287 ALA A N 1
ATOM 2165 C CA . ALA A 1 287 ? -4.852 15.607 18.233 1.00 90.69 287 ALA A CA 1
ATOM 2166 C C . ALA A 1 287 ? -3.672 16.338 17.582 1.00 90.69 287 ALA A C 1
ATOM 2168 O O . ALA A 1 287 ? -3.637 16.459 16.358 1.00 90.69 287 ALA A O 1
ATOM 2169 N N . SER A 1 288 ? -2.667 16.735 18.372 1.00 93.44 288 SER A N 1
ATOM 2170 C CA . SER A 1 288 ? -1.418 17.302 17.854 1.00 93.44 288 SER A CA 1
ATOM 2171 C C . SER A 1 288 ? -0.685 16.355 16.905 1.00 93.44 288 SER A C 1
ATOM 2173 O O . SER A 1 288 ? -0.250 16.797 15.847 1.00 93.44 288 SER A O 1
ATOM 2175 N N . ALA A 1 289 ? -0.587 15.062 17.229 1.00 91.50 289 ALA A N 1
ATOM 2176 C CA . ALA A 1 289 ? 0.103 14.087 16.387 1.00 91.50 289 ALA A CA 1
ATOM 2177 C C . ALA A 1 289 ? -0.595 13.937 15.029 1.00 91.50 289 ALA A C 1
ATOM 2179 O O . ALA A 1 289 ? 0.061 13.988 13.989 1.00 91.50 289 ALA A O 1
ATOM 2180 N N . HIS A 1 290 ? -1.928 13.835 15.018 1.00 92.88 290 HIS A N 1
ATOM 2181 C CA . HIS A 1 290 ? -2.706 13.773 13.779 1.00 92.88 290 HIS A CA 1
ATOM 2182 C C . HIS A 1 290 ? -2.601 15.073 12.961 1.00 92.88 290 HIS A C 1
ATOM 2184 O O . HIS A 1 290 ? -2.378 15.018 11.755 1.00 92.88 290 HIS A O 1
ATOM 2190 N N . CYS A 1 291 ? -2.747 16.238 13.598 1.00 94.56 291 CYS A N 1
ATOM 2191 C 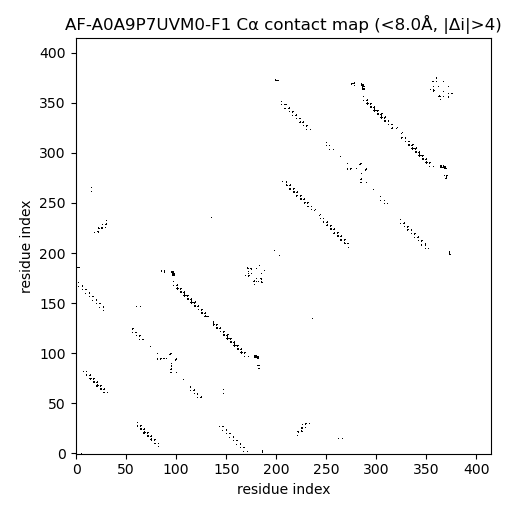CA . CYS A 1 291 ? -2.705 17.544 12.933 1.00 94.56 291 CYS A CA 1
ATOM 2192 C C . CYS A 1 291 ? -1.316 17.847 12.343 1.00 94.56 291 CYS A C 1
ATOM 2194 O O . CYS A 1 291 ? -1.207 18.140 11.156 1.00 94.56 291 CYS A O 1
ATOM 2196 N N . ILE A 1 292 ? -0.244 17.688 13.126 1.00 95.00 292 ILE A N 1
ATOM 2197 C CA . ILE A 1 292 ? 1.127 17.958 12.665 1.00 95.00 292 ILE A CA 1
ATOM 2198 C C . ILE A 1 292 ? 1.524 16.987 11.552 1.00 95.00 292 ILE A C 1
ATOM 2200 O O . ILE A 1 292 ? 2.022 17.422 10.519 1.00 95.00 292 ILE A O 1
ATOM 2204 N N . SER A 1 293 ? 1.274 15.685 11.718 1.00 94.50 293 SER A N 1
ATOM 2205 C CA . SER A 1 293 ? 1.664 14.697 10.701 1.00 94.50 293 SER A CA 1
ATOM 2206 C C . SER A 1 293 ? 0.937 14.900 9.369 1.00 94.50 293 SER A C 1
ATOM 2208 O O . SER A 1 293 ? 1.571 14.854 8.319 1.00 94.50 293 SER A O 1
ATOM 2210 N N . THR A 1 294 ? -0.372 15.179 9.392 1.00 94.75 294 THR A N 1
ATOM 2211 C CA . THR A 1 294 ? -1.136 15.483 8.170 1.00 94.75 294 THR A CA 1
ATOM 2212 C C . THR A 1 294 ? -0.702 16.804 7.535 1.00 94.75 294 THR A C 1
ATOM 2214 O O . THR A 1 294 ? -0.609 16.877 6.314 1.00 94.75 294 THR A O 1
ATOM 2217 N N . MET A 1 295 ? -0.352 17.819 8.330 1.00 96.69 295 MET A N 1
ATOM 2218 C CA . MET A 1 295 ? 0.199 19.080 7.822 1.00 96.69 295 MET A CA 1
ATOM 2219 C C . MET A 1 295 ? 1.562 18.889 7.141 1.00 96.69 295 MET A C 1
ATOM 2221 O O . MET A 1 295 ? 1.754 19.362 6.025 1.00 96.69 295 MET A O 1
ATOM 2225 N N . VAL A 1 296 ? 2.491 18.163 7.774 1.00 96.12 296 VAL A N 1
ATOM 2226 C CA . VAL A 1 296 ? 3.814 17.870 7.196 1.00 96.12 296 VAL A CA 1
ATOM 2227 C C . VAL A 1 296 ? 3.665 17.084 5.895 1.00 96.12 296 VAL A C 1
ATOM 2229 O O . VAL A 1 296 ? 4.248 17.466 4.884 1.00 96.12 296 VAL A O 1
ATOM 2232 N N . LEU A 1 297 ? 2.835 16.034 5.887 1.00 94.81 297 LEU A N 1
ATOM 2233 C CA . LEU A 1 297 ? 2.577 15.261 4.672 1.00 94.81 297 LEU A CA 1
ATOM 2234 C C . LEU A 1 297 ? 1.942 16.113 3.573 1.00 94.81 297 LEU A C 1
ATOM 2236 O O . LEU A 1 297 ? 2.302 15.955 2.412 1.00 94.81 297 LEU A O 1
ATOM 2240 N N . SER A 1 298 ? 1.043 17.036 3.919 1.00 97.19 298 SER A N 1
ATOM 2241 C CA . SER A 1 298 ? 0.449 17.949 2.941 1.00 97.19 298 SER A CA 1
ATOM 2242 C C . SER A 1 298 ? 1.504 18.791 2.216 1.00 97.19 298 SER A C 1
ATOM 2244 O O . SER A 1 298 ? 1.458 18.905 0.990 1.00 97.19 298 SER A O 1
ATOM 2246 N N . ILE A 1 299 ? 2.474 19.336 2.957 1.00 97.25 299 ILE A N 1
ATOM 2247 C CA . ILE A 1 299 ? 3.569 20.137 2.392 1.00 97.25 299 ILE A CA 1
ATOM 2248 C C . ILE A 1 299 ? 4.459 19.267 1.499 1.00 97.25 299 ILE A C 1
ATOM 2250 O O . ILE A 1 299 ? 4.784 19.672 0.386 1.00 97.25 299 ILE A O 1
ATOM 2254 N N . VAL A 1 300 ? 4.808 18.056 1.948 1.00 95.75 300 VAL A N 1
ATOM 2255 C CA . VAL A 1 300 ? 5.597 17.104 1.146 1.00 95.75 300 VAL A CA 1
ATOM 2256 C C . VAL A 1 300 ? 4.897 16.800 -0.182 1.00 95.75 300 VAL A C 1
ATOM 2258 O O . VAL A 1 300 ? 5.525 16.876 -1.235 1.00 95.75 300 VAL A O 1
ATOM 2261 N N . TRP A 1 301 ? 3.590 16.527 -0.156 1.00 97.31 301 TRP A N 1
ATOM 2262 C CA . TRP A 1 301 ? 2.811 16.255 -1.366 1.00 97.31 301 TRP A CA 1
ATOM 2263 C C . TRP A 1 301 ? 2.653 17.462 -2.284 1.00 97.31 301 TRP A C 1
A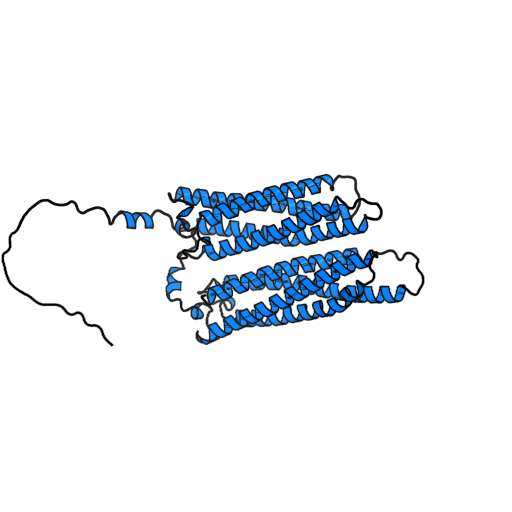TOM 2265 O O . TRP A 1 301 ? 2.657 17.291 -3.501 1.00 97.31 301 TRP A O 1
ATOM 2275 N N . LEU A 1 302 ? 2.558 18.671 -1.727 1.00 97.19 302 LEU A N 1
ATOM 2276 C CA . LEU A 1 302 ? 2.542 19.900 -2.517 1.00 97.19 302 LEU A CA 1
ATOM 2277 C C . LEU A 1 302 ? 3.849 20.054 -3.301 1.00 97.19 302 LEU A C 1
ATOM 2279 O O . LEU A 1 302 ? 3.821 20.263 -4.511 1.00 97.19 302 LEU A O 1
ATOM 2283 N N . VAL A 1 303 ? 4.986 19.906 -2.615 1.00 96.81 303 VAL A N 1
ATOM 2284 C CA . VAL A 1 303 ? 6.318 20.023 -3.223 1.00 96.81 303 VAL A CA 1
ATOM 2285 C C . VAL A 1 303 ? 6.522 18.943 -4.284 1.00 96.81 303 VAL A C 1
ATOM 2287 O O . VAL A 1 303 ? 6.908 19.267 -5.405 1.00 96.81 303 VAL A O 1
ATOM 2290 N N . LEU A 1 304 ? 6.201 17.682 -3.976 1.00 93.88 304 LEU A N 1
ATOM 2291 C CA . LEU A 1 304 ? 6.299 16.586 -4.945 1.00 93.88 304 LEU A CA 1
ATOM 2292 C C . LEU A 1 304 ? 5.388 16.805 -6.157 1.00 93.88 304 LEU A C 1
ATOM 2294 O O . LEU A 1 304 ? 5.832 16.606 -7.282 1.00 93.88 304 LEU A O 1
ATOM 2298 N N . GLY A 1 305 ? 4.148 17.255 -5.951 1.00 94.81 305 GLY A N 1
ATOM 2299 C CA . GLY A 1 305 ? 3.218 17.546 -7.043 1.00 94.81 305 GLY A CA 1
ATOM 2300 C C . GLY A 1 305 ? 3.740 18.637 -7.979 1.00 94.81 305 GLY A C 1
ATOM 2301 O O . GLY A 1 305 ? 3.717 18.456 -9.193 1.00 94.81 305 GLY A O 1
ATOM 2302 N N . ILE A 1 306 ? 4.273 19.734 -7.428 1.00 96.19 306 ILE A N 1
ATOM 2303 C CA . ILE A 1 306 ? 4.864 20.828 -8.215 1.00 96.19 306 ILE A CA 1
ATOM 2304 C C . ILE A 1 306 ? 6.092 20.345 -8.992 1.00 96.19 306 ILE A C 1
ATOM 2306 O O . ILE A 1 306 ? 6.203 20.636 -10.180 1.00 96.19 306 ILE A O 1
ATOM 2310 N N . ILE A 1 307 ? 6.995 19.595 -8.350 1.00 94.12 307 ILE A N 1
ATOM 2311 C CA . ILE A 1 307 ? 8.205 19.078 -9.004 1.00 94.12 307 ILE A CA 1
ATOM 2312 C C . ILE A 1 307 ? 7.833 18.124 -10.142 1.00 94.12 307 ILE A C 1
ATOM 2314 O O . ILE A 1 307 ? 8.297 18.315 -11.262 1.00 94.12 307 ILE A O 1
ATOM 2318 N N . ILE A 1 308 ? 6.964 17.139 -9.889 1.00 91.50 308 ILE A N 1
ATOM 2319 C CA . ILE A 1 308 ? 6.567 16.143 -10.894 1.00 91.50 308 ILE A CA 1
ATOM 2320 C C . ILE A 1 308 ? 5.881 16.823 -12.081 1.00 91.50 308 ILE A C 1
ATOM 2322 O O . ILE A 1 308 ? 6.239 16.549 -13.224 1.00 91.50 308 ILE A O 1
ATOM 2326 N N . LEU A 1 309 ? 4.946 17.748 -11.842 1.00 93.88 309 LEU A N 1
ATOM 2327 C CA . LEU A 1 309 ? 4.288 18.485 -12.926 1.00 93.88 309 LEU A CA 1
ATOM 2328 C C . LEU A 1 309 ? 5.255 19.406 -13.678 1.00 93.88 309 LEU A C 1
ATOM 2330 O O . LEU A 1 309 ? 5.144 19.521 -14.895 1.00 93.88 309 LEU A O 1
ATOM 2334 N N . GLY A 1 310 ? 6.216 20.023 -12.985 1.00 92.81 310 GLY A N 1
ATOM 2335 C CA . GLY A 1 310 ? 7.256 20.845 -13.602 1.00 92.81 310 GLY A CA 1
ATOM 2336 C C . GLY A 1 310 ? 8.157 20.043 -14.543 1.00 92.81 310 GLY A C 1
ATOM 2337 O O . GLY A 1 310 ? 8.345 20.446 -15.688 1.00 92.81 310 GLY A O 1
ATOM 2338 N N . LEU A 1 311 ? 8.643 18.880 -14.093 1.00 88.06 311 LEU A N 1
ATOM 2339 C CA . LEU A 1 311 ? 9.433 17.944 -14.910 1.00 88.06 311 LEU A CA 1
ATOM 2340 C C . LEU A 1 311 ? 8.624 17.391 -16.088 1.00 88.06 311 LEU A C 1
ATOM 2342 O O . LEU A 1 311 ? 9.131 17.223 -17.192 1.00 88.06 311 LEU A O 1
ATOM 2346 N N . THR A 1 312 ? 7.331 17.157 -15.870 1.00 86.81 312 THR A N 1
ATOM 2347 C CA . THR A 1 312 ? 6.436 16.698 -16.932 1.00 86.81 312 THR A CA 1
ATOM 2348 C C . THR A 1 312 ? 6.229 17.787 -17.984 1.00 86.81 312 THR A C 1
ATOM 2350 O O . THR A 1 312 ? 6.283 17.508 -19.175 1.00 86.81 312 THR A O 1
ATOM 2353 N N . GLY A 1 313 ? 6.058 19.045 -17.572 1.00 87.06 313 GLY A N 1
ATOM 2354 C CA . GLY A 1 313 ? 5.854 20.171 -18.485 1.00 87.06 313 GLY A CA 1
ATOM 2355 C C . GLY A 1 313 ? 7.038 20.446 -19.416 1.00 87.06 313 GLY A C 1
ATOM 2356 O O . GLY A 1 313 ? 6.825 20.894 -20.540 1.00 87.06 313 GLY A O 1
ATOM 2357 N N . THR A 1 314 ? 8.272 20.155 -18.992 1.00 84.19 314 THR A N 1
ATOM 2358 C CA . THR A 1 314 ? 9.458 20.332 -19.846 1.00 84.19 314 THR A CA 1
ATOM 2359 C C . THR A 1 314 ? 9.608 19.233 -20.897 1.00 84.19 314 THR A C 1
ATOM 2361 O O . THR A 1 314 ? 10.165 19.499 -21.959 1.00 84.19 314 THR A O 1
ATOM 2364 N N . LYS A 1 315 ? 9.102 18.023 -20.627 1.00 79.56 315 LYS A N 1
ATOM 2365 C CA . LYS A 1 315 ? 9.184 16.866 -21.535 1.00 79.56 315 LYS A CA 1
ATOM 2366 C C . LYS A 1 315 ? 7.960 16.692 -22.432 1.00 79.56 315 LYS A C 1
ATOM 2368 O O . LYS A 1 315 ? 8.081 16.209 -23.551 1.00 79.56 315 LYS A O 1
ATOM 2373 N N . CYS A 1 316 ? 6.788 17.108 -21.966 1.00 84.00 316 CYS A N 1
ATOM 2374 C CA . CYS A 1 316 ? 5.516 16.943 -22.670 1.00 84.00 316 CYS A CA 1
ATOM 2375 C C . CYS A 1 316 ? 5.198 18.127 -23.589 1.00 84.00 316 CYS A C 1
ATOM 2377 O O . CYS A 1 316 ? 4.081 18.651 -23.578 1.00 84.00 316 CYS A O 1
ATOM 2379 N N . THR A 1 317 ? 6.183 18.589 -24.362 1.00 81.06 317 THR A N 1
ATOM 2380 C CA . THR A 1 317 ? 5.970 19.667 -25.327 1.00 81.06 317 THR A CA 1
ATOM 2381 C C . THR A 1 317 ? 5.253 19.136 -26.575 1.00 81.06 317 THR A C 1
ATOM 2383 O O . THR A 1 317 ? 5.577 18.058 -27.080 1.00 81.06 317 THR A O 1
ATOM 2386 N N . PRO A 1 318 ? 4.247 19.862 -27.092 1.00 71.44 318 PRO A N 1
ATOM 2387 C CA . PRO A 1 318 ? 3.555 19.460 -28.310 1.00 71.44 318 PRO A CA 1
ATOM 2388 C C . PRO A 1 318 ? 4.534 19.463 -29.494 1.00 71.44 318 PRO A C 1
ATOM 2390 O O . PRO A 1 318 ? 5.156 20.485 -29.775 1.00 71.44 318 PRO A O 1
ATOM 2393 N N . GLY A 1 319 ? 4.663 18.321 -30.178 1.00 72.94 319 GLY A N 1
ATOM 2394 C CA . GLY A 1 319 ? 5.508 18.163 -31.372 1.00 72.94 319 GLY A CA 1
ATOM 2395 C C . GLY A 1 319 ? 6.444 16.950 -31.363 1.00 72.94 319 GLY A C 1
ATOM 2396 O O . GLY A 1 319 ? 7.012 16.635 -32.404 1.00 72.94 319 GLY A O 1
ATOM 2397 N N . ILE A 1 320 ? 6.591 16.251 -30.233 1.00 69.25 320 ILE A N 1
ATOM 2398 C CA . ILE A 1 320 ? 7.370 15.007 -30.152 1.00 69.25 320 ILE A CA 1
ATOM 2399 C C . ILE A 1 320 ? 6.413 13.814 -30.286 1.00 69.25 320 ILE A C 1
ATOM 2401 O O . ILE A 1 320 ? 5.616 13.535 -29.393 1.00 69.25 320 ILE A O 1
ATOM 2405 N N . GLU A 1 321 ? 6.465 13.116 -31.423 1.00 73.00 321 GLU A N 1
ATOM 2406 C CA . GLU A 1 321 ? 5.577 11.982 -31.741 1.00 73.00 321 GLU A CA 1
ATOM 2407 C C . GLU A 1 321 ? 6.131 10.614 -31.296 1.00 73.00 321 GLU A C 1
ATOM 2409 O O . GLU A 1 321 ? 5.779 9.580 -31.863 1.00 73.00 321 GLU A O 1
ATOM 2414 N N . SER A 1 322 ? 6.996 10.558 -30.278 1.00 74.44 322 SER A N 1
ATOM 2415 C CA . SER A 1 322 ? 7.461 9.266 -29.764 1.00 74.44 322 SER A CA 1
ATOM 2416 C C . SER A 1 322 ? 6.447 8.669 -28.781 1.00 74.44 322 SER A C 1
ATOM 2418 O O . SER A 1 322 ? 5.987 9.310 -27.834 1.00 74.44 322 SER A O 1
ATOM 2420 N N . PHE A 1 323 ? 6.092 7.399 -28.992 1.00 70.12 323 PHE A N 1
ATOM 2421 C CA . PHE A 1 323 ? 5.179 6.652 -28.118 1.00 70.12 323 PHE A CA 1
ATOM 2422 C C . PHE A 1 323 ? 5.656 6.625 -26.652 1.00 70.12 323 PHE A C 1
ATOM 2424 O O . PHE A 1 323 ? 4.844 6.643 -25.726 1.00 70.12 323 PHE A O 1
ATOM 2431 N N . THR A 1 324 ? 6.974 6.638 -26.437 1.00 67.06 324 THR A N 1
ATOM 2432 C CA . THR A 1 324 ? 7.617 6.685 -25.117 1.00 67.06 324 THR A CA 1
ATOM 2433 C C . THR A 1 324 ? 7.314 7.981 -24.370 1.00 67.06 324 THR A C 1
ATOM 2435 O O . THR A 1 324 ? 6.901 7.922 -23.210 1.00 67.06 324 THR A O 1
ATOM 2438 N N . VAL A 1 325 ? 7.408 9.133 -25.042 1.00 72.81 325 VAL A N 1
ATOM 2439 C CA . VAL A 1 325 ? 7.085 10.442 -24.454 1.00 72.81 325 VAL A CA 1
ATOM 2440 C C . VAL A 1 325 ? 5.598 10.522 -24.115 1.00 72.81 325 VAL A C 1
ATOM 2442 O O . VAL A 1 325 ? 5.242 10.937 -23.014 1.00 72.81 325 VAL A O 1
ATOM 2445 N N . TRP A 1 326 ? 4.713 10.029 -24.989 1.00 74.75 326 TRP A N 1
ATOM 2446 C CA . TRP A 1 326 ? 3.279 9.951 -24.683 1.00 74.75 326 TRP A CA 1
ATOM 2447 C C . TRP A 1 326 ? 2.988 9.085 -23.456 1.00 74.75 326 TRP A C 1
ATOM 2449 O O . TRP A 1 326 ? 2.201 9.493 -22.601 1.00 74.75 326 TRP A O 1
ATOM 2459 N N . GLY A 1 327 ? 3.644 7.927 -23.335 1.00 71.50 327 GLY A N 1
ATOM 2460 C CA . GLY A 1 327 ? 3.559 7.074 -22.152 1.00 71.50 327 GLY A CA 1
ATOM 2461 C C . GLY A 1 327 ? 4.008 7.808 -20.889 1.00 71.50 327 GLY A C 1
ATOM 2462 O O . GLY A 1 327 ? 3.250 7.890 -19.923 1.00 71.50 327 GLY A O 1
ATOM 2463 N N . TYR A 1 328 ? 5.195 8.416 -20.914 1.00 79.81 328 TYR A N 1
ATOM 2464 C CA . TYR A 1 328 ? 5.720 9.222 -19.809 1.00 79.81 328 TYR A CA 1
ATOM 2465 C C . TYR A 1 328 ? 4.712 10.297 -19.366 1.00 79.81 328 TYR A C 1
ATOM 2467 O O . TYR A 1 328 ? 4.338 10.369 -18.191 1.00 79.81 328 TYR A O 1
ATOM 2475 N N . CYS A 1 329 ? 4.192 11.086 -20.308 1.00 84.44 329 CYS A N 1
ATOM 2476 C CA . CYS A 1 329 ? 3.221 12.146 -20.040 1.00 84.44 329 CYS A CA 1
ATOM 2477 C C . CYS A 1 329 ? 1.900 11.605 -19.478 1.00 84.44 329 CYS A C 1
ATOM 2479 O O . CYS A 1 329 ? 1.368 12.140 -18.501 1.00 84.44 329 CYS A O 1
ATOM 2481 N N . ALA A 1 330 ? 1.386 10.518 -20.060 1.00 80.38 330 ALA A N 1
ATOM 2482 C CA . ALA A 1 330 ? 0.119 9.912 -19.671 1.00 80.38 330 ALA A CA 1
ATOM 2483 C C . ALA A 1 330 ? 0.121 9.390 -18.230 1.00 80.38 330 ALA A C 1
ATOM 2485 O O . ALA A 1 330 ? -0.939 9.361 -17.609 1.00 80.38 330 ALA A O 1
ATOM 2486 N N . PHE A 1 331 ? 1.279 9.015 -17.674 1.00 81.62 331 PHE A N 1
ATOM 2487 C CA . PHE A 1 331 ? 1.380 8.552 -16.287 1.00 81.62 331 PHE A CA 1
ATOM 2488 C C . PHE A 1 331 ? 1.844 9.640 -15.312 1.00 81.62 331 PHE A C 1
ATOM 2490 O O . PHE A 1 331 ? 1.340 9.698 -14.187 1.00 81.62 331 PHE A O 1
ATOM 2497 N N . ASN A 1 332 ? 2.722 10.554 -15.729 1.00 85.12 332 ASN A N 1
ATOM 2498 C CA . ASN A 1 332 ? 3.282 11.568 -14.829 1.00 85.12 332 ASN A CA 1
ATOM 2499 C C . ASN A 1 332 ? 2.336 12.724 -14.538 1.00 85.12 332 ASN A C 1
ATOM 2501 O O . ASN A 1 332 ? 2.288 13.192 -13.396 1.00 85.12 332 ASN A O 1
ATOM 2505 N N . ILE A 1 333 ? 1.509 13.121 -15.513 1.00 89.06 333 ILE A N 1
ATOM 2506 C CA . ILE A 1 333 ? 0.469 14.130 -15.283 1.00 89.06 333 ILE A CA 1
ATOM 2507 C C . ILE A 1 333 ? -0.516 13.638 -14.205 1.00 89.06 333 ILE A C 1
ATOM 2509 O O . ILE A 1 333 ? -0.689 14.350 -13.211 1.00 89.06 333 ILE A O 1
ATOM 2513 N N . PRO A 1 334 ? -1.117 12.429 -14.300 1.00 88.50 334 PRO A N 1
ATOM 2514 C CA . PRO A 1 334 ? -1.968 11.913 -13.232 1.00 88.50 334 PRO A CA 1
ATOM 2515 C C . PRO A 1 334 ? -1.270 11.814 -11.879 1.00 88.50 334 PRO A C 1
ATOM 2517 O O . PRO A 1 334 ? -1.873 12.196 -10.882 1.00 88.50 334 PRO A O 1
ATOM 2520 N N . VAL A 1 335 ? -0.017 11.347 -11.812 1.00 89.88 335 VAL A N 1
ATOM 2521 C CA . VAL A 1 335 ? 0.722 11.270 -10.536 1.00 89.88 335 VAL A CA 1
ATOM 2522 C C . VAL A 1 335 ? 0.863 12.654 -9.906 1.00 89.88 335 VAL A C 1
ATOM 2524 O O . VAL A 1 335 ? 0.556 12.818 -8.724 1.00 89.88 335 VAL A O 1
ATOM 2527 N N . GLY A 1 336 ? 1.264 13.656 -10.691 1.00 91.25 336 GLY A N 1
ATOM 2528 C CA . GLY A 1 336 ? 1.378 15.038 -10.234 1.00 91.25 336 GLY A CA 1
ATOM 2529 C C . GLY A 1 336 ? 0.043 15.621 -9.758 1.00 91.25 336 GLY A C 1
ATOM 2530 O O . GLY A 1 336 ? -0.028 16.219 -8.684 1.00 91.25 336 GLY A O 1
ATOM 2531 N N . VAL A 1 337 ? -1.047 15.386 -10.494 1.00 92.38 337 VAL A N 1
ATOM 2532 C CA . VAL A 1 337 ? -2.399 15.829 -10.103 1.00 92.38 337 VAL A CA 1
ATOM 2533 C C . VAL A 1 337 ? -2.871 15.129 -8.826 1.00 92.38 337 VAL A C 1
ATOM 2535 O O . VAL A 1 337 ? -3.352 15.788 -7.904 1.00 92.38 337 VAL A O 1
ATOM 2538 N N . LEU A 1 338 ? -2.697 13.808 -8.724 1.00 91.44 338 LEU A N 1
ATOM 2539 C CA . LEU A 1 338 ? -3.056 13.036 -7.532 1.00 91.44 338 LEU A CA 1
ATOM 2540 C C . LEU A 1 338 ? -2.254 13.492 -6.303 1.00 91.44 338 LEU A C 1
ATOM 2542 O O . LEU A 1 338 ? -2.817 13.563 -5.209 1.00 91.44 338 LEU A O 1
ATOM 2546 N N . ALA A 1 339 ? -0.977 13.846 -6.477 1.00 94.12 339 ALA A N 1
ATOM 2547 C CA . ALA A 1 339 ? -0.140 14.426 -5.428 1.00 94.12 339 ALA A CA 1
ATOM 2548 C C . ALA A 1 339 ? -0.712 15.760 -4.914 1.00 94.12 339 ALA A C 1
ATOM 2550 O O . ALA A 1 339 ? -0.859 15.945 -3.703 1.00 94.12 339 ALA A O 1
ATOM 2551 N N . LEU A 1 340 ? -1.134 16.658 -5.811 1.00 96.00 340 LEU A N 1
ATOM 2552 C CA . LEU A 1 340 ? -1.803 17.904 -5.418 1.00 96.00 340 LEU A CA 1
ATOM 2553 C C . LEU A 1 340 ? -3.142 17.643 -4.710 1.00 96.00 340 LEU A C 1
ATOM 2555 O O . LEU A 1 340 ? -3.430 18.265 -3.684 1.00 96.00 340 LEU A O 1
ATOM 2559 N N . CYS A 1 341 ? -3.943 16.684 -5.188 1.00 95.06 341 CYS A N 1
ATOM 2560 C CA . CYS A 1 341 ? -5.178 16.281 -4.511 1.00 95.06 341 CYS A CA 1
ATOM 2561 C C . CYS A 1 341 ? -4.914 15.758 -3.090 1.00 95.06 341 CYS A C 1
ATOM 2563 O O . CYS A 1 341 ? -5.632 16.132 -2.160 1.00 95.06 341 CYS A O 1
ATOM 2565 N N . LEU A 1 342 ? -3.874 14.937 -2.891 1.00 94.81 342 LEU A N 1
ATOM 2566 C CA . LEU A 1 342 ? -3.472 14.475 -1.560 1.00 94.81 342 LEU A CA 1
ATOM 2567 C C . LEU A 1 342 ? -3.078 15.629 -0.647 1.00 94.81 342 LEU A C 1
ATOM 2569 O O . LEU A 1 342 ? -3.507 15.646 0.506 1.00 94.81 342 LEU A O 1
ATOM 2573 N N . SER A 1 343 ? -2.317 16.601 -1.155 1.00 97.25 343 SER A N 1
ATOM 2574 C CA . SER A 1 343 ? -1.968 17.805 -0.398 1.00 97.25 343 SER A CA 1
ATOM 2575 C C . SER A 1 343 ? -3.225 18.531 0.100 1.00 97.25 343 SER A C 1
ATOM 2577 O O . SER A 1 343 ? -3.372 18.782 1.299 1.00 97.25 343 SER A O 1
ATOM 2579 N N . ILE A 1 344 ? -4.207 18.760 -0.779 1.00 96.56 344 ILE A N 1
ATOM 2580 C CA . ILE A 1 344 ? -5.476 19.410 -0.414 1.00 96.56 344 ILE A CA 1
ATOM 2581 C C . ILE A 1 344 ? -6.240 18.595 0.640 1.00 96.56 344 ILE A C 1
ATOM 2583 O O . ILE A 1 344 ? -6.699 19.154 1.642 1.00 96.56 344 ILE A O 1
ATOM 2587 N N . LEU A 1 345 ? -6.366 17.277 0.460 1.00 94.69 345 LEU A N 1
ATOM 2588 C CA . LEU A 1 345 ? -7.073 16.404 1.404 1.00 94.69 345 LEU A CA 1
ATOM 2589 C C . LEU A 1 345 ? -6.397 16.367 2.783 1.00 94.69 345 LEU A C 1
ATOM 2591 O O . LEU A 1 345 ? -7.079 16.428 3.809 1.00 94.69 345 LEU A O 1
ATOM 2595 N N . LEU A 1 346 ? -5.065 16.307 2.819 1.00 96.44 346 LEU A N 1
ATOM 2596 C CA . LEU A 1 346 ? -4.277 16.308 4.051 1.00 96.44 346 LEU A CA 1
ATOM 2597 C C . LEU A 1 346 ? -4.365 17.656 4.779 1.00 96.44 346 LEU A C 1
ATOM 2599 O O . LEU A 1 346 ? -4.594 17.675 5.991 1.00 96.44 346 LEU A O 1
ATOM 2603 N N . SER A 1 347 ? -4.288 18.775 4.050 1.00 97.38 347 SER A N 1
ATOM 2604 C CA . SER A 1 347 ? -4.551 20.117 4.590 1.00 97.38 347 SER A CA 1
ATOM 2605 C C . SER A 1 347 ? -5.957 20.230 5.172 1.00 97.38 347 SER A C 1
ATOM 2607 O O . SER A 1 347 ? -6.128 20.714 6.290 1.00 97.38 347 SER A O 1
ATOM 2609 N N . SER A 1 348 ? -6.964 19.727 4.451 1.00 96.12 348 SER A N 1
ATOM 2610 C CA . SER A 1 348 ? -8.364 19.740 4.891 1.00 96.12 348 SER A CA 1
ATOM 2611 C C . SER A 1 348 ? -8.556 18.931 6.175 1.00 96.12 348 SER A C 1
ATOM 2613 O O . SER A 1 348 ? -9.242 19.376 7.095 1.00 96.12 348 SER A O 1
ATOM 2615 N N . ALA A 1 349 ? -7.914 17.762 6.277 1.00 94.88 349 ALA A N 1
ATOM 2616 C CA . ALA A 1 349 ? -7.930 16.936 7.481 1.00 94.88 349 ALA A CA 1
ATOM 2617 C C . ALA A 1 349 ? -7.256 17.633 8.670 1.00 94.88 349 ALA A C 1
ATOM 2619 O O . ALA A 1 349 ? -7.826 17.652 9.763 1.00 94.88 349 ALA A O 1
ATOM 2620 N N . SER A 1 350 ? -6.086 18.242 8.458 1.00 95.69 350 SER A N 1
ATOM 2621 C CA . SER A 1 350 ? -5.379 18.999 9.495 1.00 95.69 350 SER A CA 1
ATOM 2622 C C . SER A 1 350 ? -6.210 20.185 9.994 1.00 95.69 350 SER A C 1
ATOM 2624 O O . SER A 1 350 ? -6.427 20.325 11.201 1.00 95.69 350 SER A O 1
ATOM 2626 N N . LEU A 1 351 ? -6.757 20.985 9.072 1.00 96.25 351 LEU A N 1
ATOM 2627 C CA . LEU A 1 351 ? -7.599 22.139 9.384 1.00 96.25 351 LEU A CA 1
ATOM 2628 C C . LEU A 1 351 ? -8.866 21.721 10.134 1.00 96.25 351 LEU A C 1
ATOM 2630 O O . LEU A 1 351 ? -9.229 22.346 11.129 1.00 96.25 351 LEU A O 1
ATOM 2634 N N . PHE A 1 352 ? -9.517 20.638 9.702 1.00 94.69 352 PHE A N 1
ATOM 2635 C CA . PHE A 1 352 ? -10.690 20.101 10.385 1.00 94.69 352 PHE A CA 1
ATOM 2636 C C . PHE A 1 352 ? -10.373 19.714 11.835 1.00 94.69 352 PHE A C 1
ATOM 2638 O O . PHE A 1 352 ? -11.124 20.075 12.742 1.00 94.69 352 PHE A O 1
ATOM 2645 N N . ILE A 1 353 ? -9.252 19.023 12.072 1.00 93.31 353 ILE A N 1
ATOM 2646 C CA . ILE A 1 353 ? -8.807 18.651 13.423 1.00 93.31 353 ILE A CA 1
ATOM 2647 C C . ILE A 1 353 ? -8.518 19.906 14.252 1.00 93.31 353 ILE A C 1
ATOM 2649 O O . ILE A 1 353 ? -9.024 20.020 15.366 1.00 93.31 353 ILE A O 1
ATOM 2653 N N . TYR A 1 354 ? -7.777 20.868 13.697 1.00 94.38 354 TYR A N 1
ATOM 2654 C CA . TYR A 1 354 ? -7.439 22.126 14.365 1.00 94.38 354 TYR A CA 1
ATOM 2655 C C . TYR A 1 354 ? -8.687 22.908 14.795 1.00 94.38 354 TYR A C 1
ATOM 2657 O O . TYR A 1 354 ? -8.838 23.242 15.973 1.00 94.38 354 TYR A O 1
ATOM 2665 N N . LEU A 1 355 ? -9.611 23.164 13.860 1.00 93.00 355 LEU A N 1
ATOM 2666 C CA . LEU A 1 355 ? -10.841 23.912 14.125 1.00 93.00 355 LEU A CA 1
ATOM 2667 C C . LEU A 1 355 ? -11.704 23.203 15.167 1.00 93.00 355 LEU A C 1
ATOM 2669 O O . LEU A 1 355 ? -12.252 23.852 16.057 1.00 93.00 355 LEU A O 1
ATOM 2673 N N . ARG A 1 356 ? -11.782 21.868 15.105 1.00 89.94 356 ARG A N 1
ATOM 2674 C CA . ARG A 1 356 ? -12.527 21.080 16.089 1.00 89.94 356 ARG A CA 1
ATOM 2675 C C . ARG A 1 356 ? -11.910 21.157 17.475 1.00 89.94 356 ARG A C 1
ATOM 2677 O O . ARG A 1 356 ? -12.637 21.431 18.428 1.00 89.94 356 ARG A O 1
ATOM 2684 N N . THR A 1 357 ? -10.597 20.989 17.596 1.00 89.19 357 THR A N 1
ATOM 2685 C CA . THR A 1 357 ? -9.908 21.114 18.885 1.00 89.19 357 THR A CA 1
ATOM 2686 C C . THR A 1 357 ? -10.077 22.517 19.476 1.00 89.19 357 THR A C 1
ATOM 2688 O O . THR A 1 357 ? -10.428 22.637 20.648 1.00 89.19 357 THR A O 1
ATOM 2691 N N . LYS A 1 358 ? -9.950 23.569 18.653 1.00 89.62 358 LYS A N 1
ATOM 2692 C CA . LYS A 1 358 ? -10.156 24.962 19.077 1.00 89.62 358 LYS A CA 1
ATOM 2693 C C . LYS A 1 358 ? -11.599 25.237 19.512 1.00 89.62 358 LYS A C 1
ATOM 2695 O O . LYS A 1 358 ? -11.806 25.856 20.548 1.00 89.62 358 LYS A O 1
ATOM 2700 N N . SER A 1 359 ? -12.592 24.743 18.766 1.00 87.62 359 SER A N 1
ATOM 2701 C CA . SER A 1 359 ? -14.015 24.910 19.110 1.00 87.62 359 SER A CA 1
ATOM 2702 C C . SER A 1 359 ? -14.406 24.235 20.429 1.00 87.62 359 SER A C 1
ATOM 2704 O O . SER A 1 359 ? -15.339 24.676 21.087 1.00 87.62 359 SER A O 1
ATOM 2706 N N . GLY A 1 360 ? -13.675 23.191 20.834 1.00 83.00 360 GLY A N 1
ATOM 2707 C CA . GLY A 1 360 ? -13.859 22.515 22.118 1.00 83.00 360 GLY A CA 1
ATOM 2708 C C . GLY A 1 360 ? -13.123 23.169 23.291 1.00 83.00 360 GLY A C 1
ATOM 2709 O O . GLY A 1 360 ? -13.089 22.571 24.360 1.00 83.00 360 GLY A O 1
ATOM 2710 N N . GLY A 1 361 ? -12.483 24.331 23.096 1.00 87.00 361 GLY A N 1
ATOM 2711 C CA . GLY A 1 361 ? -11.740 25.043 24.146 1.00 87.00 361 GLY A CA 1
ATOM 2712 C C . GLY A 1 361 ? -10.477 24.325 24.629 1.00 87.00 361 GLY A C 1
ATOM 2713 O O . GLY A 1 361 ? -9.937 24.660 25.681 1.00 87.00 361 GLY A O 1
ATOM 2714 N N . ALA A 1 362 ? -10.000 23.325 23.889 1.00 85.88 362 ALA A N 1
ATOM 2715 C CA . ALA A 1 362 ? -8.957 22.428 24.356 1.00 85.88 362 ALA A CA 1
ATOM 2716 C C . ALA A 1 362 ? -7.640 22.634 23.594 1.00 85.88 362 ALA A C 1
ATOM 2718 O O . ALA A 1 362 ? -7.617 23.104 22.457 1.00 85.88 362 ALA A O 1
ATOM 2719 N N . SER A 1 363 ? -6.515 22.283 24.220 1.00 91.38 363 SER A N 1
ATOM 2720 C CA . SER A 1 363 ? -5.188 22.425 23.610 1.00 91.38 363 SER A CA 1
ATOM 2721 C C . SER A 1 363 ? -4.795 21.168 22.836 1.00 91.38 363 SER A C 1
ATOM 2723 O O . SER A 1 363 ? -4.790 20.082 23.407 1.00 91.38 363 SER A O 1
ATOM 2725 N N . LEU A 1 364 ? -4.371 21.302 21.573 1.00 89.56 364 LEU A N 1
ATOM 2726 C CA . LEU A 1 364 ? -3.933 20.192 20.699 1.00 89.56 364 LEU A CA 1
ATOM 2727 C C . LEU A 1 364 ? -2.994 19.181 21.375 1.00 89.56 364 LEU A C 1
ATOM 2729 O O . LEU A 1 364 ? -3.067 17.990 21.072 1.00 89.56 364 LEU A O 1
ATOM 2733 N N . SER A 1 365 ? -2.126 19.632 22.285 1.00 90.50 365 SER A N 1
ATOM 2734 C CA . SER A 1 365 ? -1.134 18.785 22.956 1.00 90.50 365 SER A CA 1
ATOM 2735 C C . SER A 1 365 ? -1.698 17.909 24.080 1.00 90.50 365 SER A C 1
ATOM 2737 O O . SER A 1 365 ? -1.117 16.862 24.369 1.00 90.50 365 SER A O 1
ATOM 2739 N N . LYS A 1 366 ? -2.817 18.303 24.702 1.00 88.12 366 LYS A N 1
ATOM 2740 C CA . LYS A 1 366 ? -3.402 17.630 25.881 1.00 88.12 366 LYS A CA 1
ATOM 2741 C C . LYS A 1 366 ? -4.569 16.702 25.538 1.00 88.12 366 LYS A C 1
ATOM 2743 O O . LYS A 1 366 ? -5.170 16.094 26.414 1.00 88.12 366 LYS A O 1
ATOM 2748 N N . CYS A 1 367 ? -4.911 16.622 24.262 1.00 86.25 367 CYS A N 1
ATOM 2749 C CA . CYS A 1 367 ? -6.260 16.324 23.833 1.00 86.25 367 CYS A CA 1
ATOM 2750 C C . CYS A 1 367 ? -6.284 15.116 22.901 1.00 86.25 367 CYS A C 1
ATOM 2752 O O . CYS A 1 367 ? -5.630 15.120 21.858 1.00 86.25 367 CYS A O 1
ATOM 2754 N N . HIS A 1 368 ? -7.048 14.081 23.262 1.00 87.50 368 HIS A N 1
ATOM 2755 C CA . HIS A 1 368 ? -7.183 12.877 22.444 1.00 87.50 368 HIS A CA 1
ATOM 2756 C C . HIS A 1 368 ? -8.279 13.039 21.396 1.00 87.50 368 HIS A C 1
ATOM 2758 O O . HIS A 1 368 ? -9.392 13.465 21.694 1.00 87.50 368 HIS A O 1
ATOM 2764 N N . VAL A 1 369 ? -7.991 12.630 20.164 1.00 84.56 369 VAL A N 1
ATOM 2765 C CA . VAL A 1 369 ? -8.863 12.799 18.989 1.00 84.56 369 VAL A CA 1
ATOM 2766 C C . VAL A 1 369 ? -10.278 12.226 19.186 1.00 84.56 369 VAL A C 1
ATOM 2768 O O . VAL A 1 369 ? -11.237 12.750 18.616 1.00 84.56 369 VAL A O 1
ATOM 2771 N N . ALA A 1 370 ? -10.417 11.183 20.011 1.00 80.12 370 ALA A N 1
ATOM 2772 C CA . ALA A 1 370 ? -11.693 10.547 20.338 1.00 80.12 370 ALA A CA 1
ATOM 2773 C C . ALA A 1 370 ? -12.524 11.306 21.396 1.00 80.12 370 ALA A C 1
ATOM 2775 O O . ALA A 1 370 ? -13.744 11.166 21.412 1.00 80.12 370 ALA A O 1
ATOM 2776 N N . GLN A 1 371 ? -11.898 12.122 22.254 1.00 77.19 371 GLN A N 1
ATOM 2777 C CA . GLN A 1 371 ? -12.596 12.889 23.298 1.00 77.19 371 GLN A CA 1
ATOM 2778 C C . GLN A 1 371 ? -13.411 14.054 22.701 1.00 77.19 371 GLN A C 1
ATOM 2780 O O . GLN A 1 371 ? -14.504 14.346 23.179 1.00 77.19 371 GLN A O 1
ATOM 2785 N N . PHE A 1 372 ? -12.939 14.669 21.608 1.00 70.56 372 PHE A N 1
ATOM 2786 C CA . PHE A 1 372 ? -13.605 15.812 20.948 1.00 70.56 372 PHE A CA 1
ATOM 2787 C C . PHE A 1 372 ? -14.846 15.444 20.163 1.00 70.56 372 PHE A C 1
ATOM 2789 O O . PHE A 1 372 ? -15.763 16.254 20.037 1.00 70.56 372 PHE A O 1
ATOM 2796 N N . ASP A 1 373 ? -14.888 14.224 19.634 1.00 71.12 373 ASP A N 1
ATOM 2797 C CA . ASP A 1 373 ? -16.059 13.769 18.899 1.00 71.12 373 ASP A CA 1
ATOM 2798 C C . ASP A 1 373 ? -17.284 13.716 19.820 1.00 71.12 373 ASP A C 1
ATOM 2800 O O . ASP A 1 373 ? -18.402 13.812 19.330 1.00 71.12 373 ASP A O 1
ATOM 2804 N N . GLY A 1 374 ? -17.062 13.624 21.141 1.00 62.91 374 GLY A N 1
ATOM 2805 C CA . GLY A 1 374 ? -18.051 13.477 22.199 1.00 62.91 374 GLY A CA 1
ATOM 2806 C C . GLY A 1 374 ? -19.062 14.615 22.374 1.00 62.91 374 GLY A C 1
ATOM 2807 O O . GLY A 1 374 ? -20.113 14.358 22.948 1.00 62.91 374 GLY A O 1
ATOM 2808 N N . GLY A 1 375 ? -18.816 15.814 21.843 1.00 56.44 375 GLY A N 1
ATOM 2809 C CA . GLY A 1 375 ? -19.558 17.009 22.257 1.00 56.44 375 GLY A CA 1
ATOM 2810 C C . GLY A 1 375 ? -19.041 17.467 23.621 1.00 56.44 375 GLY A C 1
ATOM 2811 O O . GLY A 1 375 ? -19.302 16.843 24.643 1.00 56.44 375 GLY A O 1
ATOM 2812 N N . ALA A 1 376 ? -18.242 18.534 23.624 1.00 49.22 376 ALA A N 1
ATOM 2813 C CA . ALA A 1 376 ? -17.522 19.029 24.800 1.00 49.22 376 ALA A CA 1
ATOM 2814 C C . ALA A 1 376 ? -18.431 19.554 25.932 1.00 49.22 376 ALA A C 1
ATOM 2816 O O . ALA A 1 376 ? -17.933 19.916 26.993 1.00 49.22 376 ALA A O 1
ATOM 2817 N N . THR A 1 377 ? -19.746 19.594 25.725 1.00 52.59 377 THR A N 1
ATOM 2818 C CA . THR A 1 377 ? -20.690 20.234 26.640 1.00 52.59 377 THR A CA 1
ATOM 2819 C C . THR A 1 377 ? -21.055 19.389 27.858 1.00 52.59 377 THR A C 1
ATOM 2821 O O . THR A 1 377 ? -21.319 19.969 28.898 1.00 52.59 377 THR A O 1
ATOM 2824 N N . GLU A 1 378 ? -21.015 18.052 27.802 1.00 52.97 378 GLU A N 1
ATOM 2825 C CA . GLU A 1 378 ? -21.530 17.245 28.929 1.00 52.97 378 GLU A CA 1
ATOM 2826 C C . GLU A 1 378 ? -20.462 16.798 29.942 1.00 52.97 378 GLU A C 1
ATOM 2828 O O . GLU A 1 378 ? -20.755 16.674 31.127 1.00 52.97 378 GLU A O 1
ATOM 2833 N N . VAL A 1 379 ? -19.206 16.587 29.530 1.00 52.59 379 VAL A N 1
ATOM 2834 C CA . VAL A 1 379 ? -18.192 15.989 30.430 1.00 52.59 379 VAL A CA 1
ATOM 2835 C C . VAL A 1 379 ? -17.408 17.036 31.227 1.00 52.59 379 VAL A C 1
ATOM 2837 O O . VAL A 1 379 ? -17.054 16.791 32.378 1.00 52.59 379 VAL A O 1
ATOM 2840 N N . PHE A 1 380 ? -17.164 18.226 30.667 1.00 50.62 380 PHE A N 1
ATOM 2841 C CA . PHE A 1 380 ? -16.418 19.270 31.385 1.00 50.62 380 PHE A CA 1
ATOM 2842 C C . PHE A 1 380 ? -17.236 19.937 32.498 1.00 50.62 380 PHE A C 1
ATOM 2844 O O . PHE A 1 380 ? -16.663 20.462 33.451 1.00 50.62 380 PHE A O 1
ATOM 2851 N N . GLN A 1 381 ? -18.566 19.861 32.422 1.00 50.53 381 GLN A N 1
ATOM 2852 C CA . GLN A 1 381 ? -19.448 20.429 33.437 1.00 50.53 381 GLN A CA 1
ATOM 2853 C C . GLN A 1 381 ? -19.513 19.566 34.709 1.00 50.53 381 GLN A C 1
ATOM 2855 O O . GLN A 1 381 ? -19.785 20.100 35.776 1.00 50.53 381 GLN A O 1
ATOM 2860 N N . SER A 1 382 ? -19.178 18.269 34.633 1.00 50.44 382 SER A N 1
ATOM 2861 C CA . SER A 1 382 ? -19.191 17.370 35.799 1.00 50.44 382 SER A CA 1
ATOM 2862 C C . SER A 1 382 ? -17.925 17.433 36.663 1.00 50.44 382 SER A C 1
ATOM 2864 O O . SER A 1 382 ? -17.976 17.024 37.819 1.00 50.44 382 SER A O 1
ATOM 2866 N N . TYR A 1 383 ? -16.793 17.915 36.136 1.00 50.88 383 TYR A N 1
ATOM 2867 C CA . TYR A 1 383 ? -15.549 18.028 36.916 1.00 50.88 383 TYR A CA 1
ATOM 2868 C C . TYR A 1 383 ? -15.396 19.378 37.620 1.00 50.88 383 TYR A C 1
ATOM 2870 O O . TYR A 1 383 ? -14.663 19.464 38.598 1.00 50.88 383 TYR A O 1
ATOM 2878 N N . HIS A 1 384 ? -16.096 20.421 37.164 1.00 52.81 384 HIS A N 1
ATOM 2879 C CA . HIS A 1 384 ? -16.010 21.748 37.776 1.00 52.81 384 HIS A CA 1
ATOM 2880 C C . HIS A 1 384 ? -17.085 22.038 38.832 1.00 52.81 384 HIS A C 1
ATOM 2882 O O . HIS A 1 384 ? -16.952 23.017 39.561 1.00 52.81 384 HIS A O 1
ATOM 2888 N N . THR A 1 385 ? -18.119 21.203 38.965 1.00 52.94 385 THR A N 1
ATOM 2889 C CA . THR A 1 385 ? -19.187 21.405 39.961 1.00 52.94 385 THR A CA 1
ATOM 2890 C C . THR A 1 385 ? -18.927 20.754 41.319 1.00 52.94 385 THR A C 1
ATOM 2892 O O . THR A 1 385 ? -19.660 21.050 42.256 1.00 52.94 385 THR A O 1
ATOM 2895 N N . HIS A 1 386 ? -17.881 19.934 41.478 1.00 53.94 386 HIS A N 1
ATOM 2896 C CA . HIS A 1 386 ? -17.579 19.288 42.766 1.00 53.94 386 HIS A CA 1
ATOM 2897 C C . HIS A 1 386 ? -16.573 20.028 43.662 1.00 53.94 386 HIS A C 1
ATOM 2899 O O . HIS A 1 386 ? -16.375 19.601 44.793 1.00 53.94 386 HIS A O 1
ATOM 2905 N N . ASP A 1 387 ? -16.012 21.156 43.211 1.00 50.59 387 ASP A N 1
ATOM 2906 C CA . ASP A 1 387 ? -15.073 21.977 44.000 1.00 50.59 387 ASP A CA 1
ATOM 2907 C C . ASP A 1 387 ? -15.625 23.364 44.375 1.00 50.59 387 ASP A C 1
ATOM 2909 O O . ASP A 1 387 ? -14.900 24.232 44.871 1.00 50.59 387 ASP A O 1
ATOM 2913 N N . MET A 1 388 ? -16.934 23.591 44.209 1.00 54.84 388 MET A N 1
ATOM 2914 C CA . MET A 1 388 ? -17.583 24.689 44.925 1.00 54.84 388 MET A CA 1
ATOM 2915 C C . MET A 1 388 ? -17.713 24.293 46.394 1.00 54.84 388 MET A C 1
ATOM 2917 O O . MET A 1 388 ? -18.702 23.696 46.814 1.00 54.84 388 MET A O 1
ATOM 2921 N N . LYS A 1 389 ? -16.653 24.625 47.144 1.00 51.81 389 LYS A N 1
ATOM 2922 C CA . LYS A 1 389 ? -16.655 24.970 48.570 1.00 51.81 389 LYS A CA 1
ATOM 2923 C C . LYS A 1 389 ? -18.081 25.185 49.074 1.00 51.81 389 LYS A C 1
ATOM 2925 O O . LYS A 1 389 ? -18.736 26.153 48.683 1.00 51.81 389 LYS A O 1
ATOM 2930 N N . ALA A 1 390 ? -18.521 24.309 49.975 1.00 53.59 390 ALA A N 1
ATOM 2931 C CA . ALA A 1 390 ? -19.630 24.623 50.857 1.00 53.59 390 ALA A CA 1
ATOM 2932 C C . ALA A 1 390 ? -19.384 26.025 51.450 1.00 53.59 390 ALA A C 1
ATOM 2934 O O . ALA A 1 390 ? -18.259 26.292 51.894 1.00 53.59 390 ALA A O 1
ATOM 2935 N N . PRO A 1 391 ? -20.369 26.941 51.431 1.00 51.19 391 PRO A N 1
ATOM 2936 C CA . PRO A 1 391 ? -20.259 28.161 52.207 1.00 51.19 391 PRO A CA 1
ATOM 2937 C C . PRO A 1 391 ? -20.073 27.746 53.665 1.00 51.19 391 PRO A C 1
ATOM 2939 O O . PRO A 1 391 ? -20.912 27.068 54.256 1.00 51.19 391 PRO A O 1
ATOM 2942 N N . MET A 1 392 ? -18.908 28.094 54.197 1.00 48.84 392 MET A N 1
ATOM 2943 C CA . MET A 1 392 ? -18.556 27.952 55.597 1.00 48.84 392 MET A CA 1
ATOM 2944 C C . MET A 1 392 ? -19.541 28.832 56.377 1.00 48.84 392 MET A C 1
ATOM 2946 O O . MET A 1 392 ? -19.454 30.056 56.346 1.00 48.84 392 MET A O 1
ATOM 2950 N N . SER A 1 393 ? -20.555 28.190 56.954 1.00 50.25 393 SER A N 1
ATOM 2951 C CA . SER A 1 393 ? -21.493 28.788 57.896 1.00 50.25 393 SER A CA 1
ATOM 2952 C C . SER A 1 393 ? -20.778 28.899 59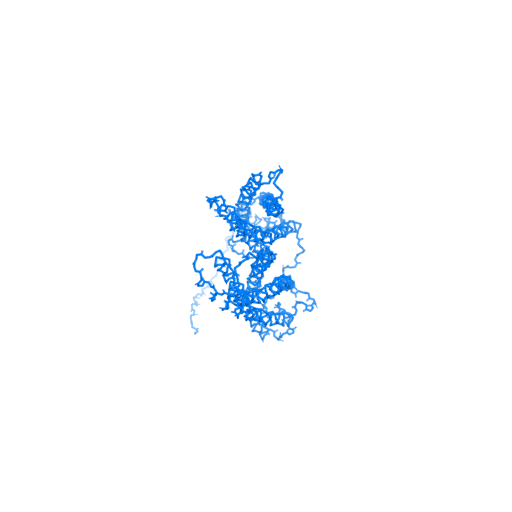.236 1.00 50.25 393 SER A C 1
ATOM 2954 O O . SER A 1 393 ? -20.637 27.902 59.943 1.00 50.25 393 SER A O 1
ATOM 2956 N N . ASP A 1 394 ? -20.314 30.100 59.566 1.00 59.34 394 ASP A N 1
ATOM 2957 C CA . ASP A 1 394 ? -19.997 30.472 60.942 1.00 59.34 394 ASP A CA 1
ATOM 2958 C C . ASP A 1 394 ? -21.292 30.453 61.761 1.00 59.34 394 ASP A C 1
ATOM 2960 O O . ASP A 1 394 ? -22.120 31.344 61.596 1.00 59.34 394 ASP A O 1
ATOM 2964 N N . SER A 1 395 ? -21.468 29.452 62.626 1.00 52.88 395 SER A N 1
ATOM 2965 C CA . SER A 1 395 ? -22.193 29.595 63.899 1.00 52.88 395 SER A CA 1
ATOM 2966 C C . SER A 1 395 ? -22.229 28.278 64.682 1.00 52.88 395 SER A C 1
ATOM 2968 O O . SER A 1 395 ? -22.713 27.260 64.190 1.00 52.88 395 SER A O 1
ATOM 2970 N N . ASP A 1 396 ? -21.789 28.394 65.933 1.00 41.53 396 ASP A N 1
ATOM 2971 C CA . ASP A 1 396 ? -22.138 27.593 67.110 1.00 41.53 396 ASP A CA 1
ATOM 2972 C C . ASP A 1 396 ? -21.242 26.405 67.498 1.00 41.53 396 ASP A C 1
ATOM 2974 O O . ASP A 1 396 ? -21.463 25.233 67.194 1.00 41.53 396 ASP A O 1
ATOM 2978 N N . CYS A 1 397 ? -20.260 26.763 68.335 1.00 46.72 397 CYS A N 1
ATOM 2979 C CA . CYS A 1 397 ? -19.754 25.952 69.435 1.00 46.72 397 CYS A CA 1
ATOM 2980 C C . CYS A 1 397 ? -20.903 25.295 70.216 1.00 46.72 397 CYS A C 1
ATOM 2982 O O . CYS A 1 397 ? -21.593 25.960 70.987 1.00 46.72 397 CYS A O 1
ATOM 2984 N N . VAL A 1 398 ? -21.020 23.971 70.127 1.00 46.31 398 VAL A N 1
ATOM 2985 C CA . VAL A 1 398 ? -21.678 23.171 71.163 1.00 46.31 398 VAL A CA 1
ATOM 2986 C C . VAL A 1 398 ? -20.628 22.276 71.807 1.00 46.31 398 VAL A C 1
ATOM 2988 O O . VAL A 1 398 ? -20.204 21.259 71.265 1.00 46.31 398 VAL A O 1
ATOM 2991 N N . THR A 1 399 ? -20.199 22.689 72.994 1.00 49.59 399 THR A N 1
ATOM 2992 C CA . THR A 1 399 ? -19.526 21.841 73.975 1.00 49.59 399 THR A CA 1
ATOM 2993 C C . THR A 1 399 ? -20.463 20.709 74.394 1.00 49.59 399 THR A C 1
ATOM 2995 O O . THR A 1 399 ? -21.489 20.970 75.022 1.00 49.59 399 THR A O 1
ATOM 2998 N N . VAL A 1 400 ? -20.094 19.459 74.107 1.00 42.88 400 VAL A N 1
ATOM 2999 C CA . VAL A 1 400 ? -20.661 18.277 74.773 1.00 42.88 400 VAL A CA 1
ATOM 3000 C C . VAL A 1 400 ? -19.527 17.555 75.508 1.00 42.88 400 VAL A C 1
ATOM 3002 O O . VAL A 1 400 ? -18.486 17.294 74.901 1.00 42.88 400 VAL A O 1
ATOM 3005 N N . PRO A 1 401 ? -19.685 17.260 76.810 1.00 51.25 401 PRO A N 1
ATOM 3006 C CA . PRO A 1 401 ? -18.641 16.663 77.623 1.00 51.25 401 PRO A CA 1
ATOM 3007 C C . PRO A 1 401 ? -18.648 15.128 77.545 1.00 51.25 401 PRO A C 1
ATOM 3009 O O . PRO A 1 401 ? -19.694 14.489 77.507 1.00 51.25 401 PRO A O 1
ATOM 3012 N N . THR A 1 402 ? -17.435 14.572 77.592 1.00 43.66 402 THR A N 1
ATOM 3013 C CA . THR A 1 402 ? -17.037 13.302 78.232 1.00 43.66 402 THR A CA 1
ATOM 3014 C C . THR A 1 402 ? -17.878 12.040 77.988 1.00 43.66 402 THR A C 1
ATOM 3016 O O . THR A 1 402 ? -18.933 11.858 78.584 1.00 43.66 402 THR A O 1
ATOM 3019 N N . SER A 1 403 ? -17.286 11.042 77.325 1.00 35.53 403 SER A N 1
ATOM 3020 C CA . SER A 1 403 ? -17.031 9.742 77.974 1.00 35.53 403 SER A CA 1
ATOM 3021 C C . SER A 1 403 ? -16.106 8.842 77.142 1.00 35.53 403 SER A C 1
ATOM 3023 O O . SER A 1 403 ? -16.192 8.747 75.924 1.00 35.53 403 SER A O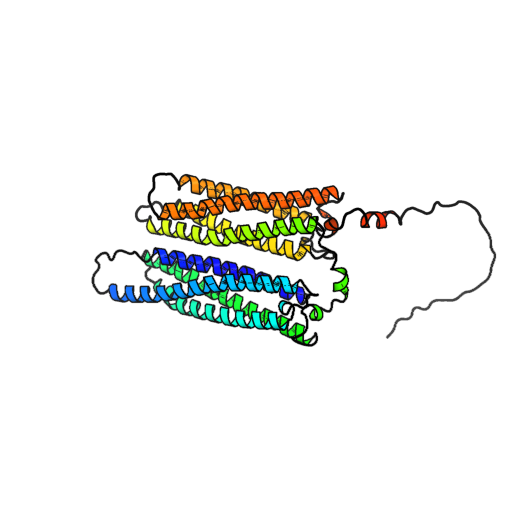 1
ATOM 3025 N N . HIS A 1 404 ? -15.177 8.232 77.873 1.00 41.00 404 HIS A N 1
ATOM 3026 C CA . HIS A 1 404 ? -14.207 7.196 77.535 1.00 41.00 404 HIS A CA 1
ATOM 3027 C C . HIS A 1 404 ? -14.591 6.181 76.442 1.00 41.00 404 HIS A C 1
ATOM 3029 O O . HIS A 1 404 ? -15.575 5.468 76.608 1.00 41.00 404 HIS A O 1
ATOM 3035 N N . HIS A 1 405 ? -13.674 5.929 75.498 1.00 39.06 405 HIS A N 1
ATOM 3036 C CA . HIS A 1 405 ? -13.174 4.565 75.252 1.00 39.06 405 HIS A CA 1
ATOM 3037 C C . HIS A 1 405 ? -11.830 4.548 74.504 1.00 39.06 405 HIS A C 1
ATOM 3039 O O . HIS A 1 405 ? -11.704 5.040 73.386 1.00 39.06 405 HIS A O 1
ATOM 3045 N N . CYS A 1 406 ? -10.829 3.966 75.170 1.00 38.34 406 CYS A N 1
ATOM 3046 C CA . CYS A 1 406 ? -9.574 3.487 74.598 1.00 38.34 406 CYS A CA 1
ATOM 3047 C C . CYS A 1 406 ? -9.813 2.208 73.780 1.00 38.34 406 CYS A C 1
ATOM 3049 O O . CYS A 1 406 ? -10.653 1.405 74.176 1.00 38.34 406 CYS A O 1
ATOM 3051 N N . CYS A 1 407 ? -9.028 2.007 72.716 1.00 33.19 407 CYS A N 1
ATOM 3052 C CA . CYS A 1 407 ? -8.322 0.763 72.336 1.00 33.19 407 CYS A CA 1
ATOM 3053 C C . CYS A 1 407 ? -7.823 0.925 70.886 1.00 33.19 407 CYS A C 1
ATOM 3055 O O . CYS A 1 407 ? -8.619 1.147 69.984 1.00 33.19 407 CYS A O 1
ATOM 3057 N N . HIS A 1 408 ? -6.522 1.113 70.676 1.00 36.94 408 HIS A N 1
ATOM 3058 C CA . HIS A 1 408 ? -5.465 0.097 70.532 1.00 36.94 408 HIS A CA 1
ATOM 3059 C C . HIS A 1 408 ? -5.333 -0.475 69.114 1.00 36.94 408 HIS A C 1
ATOM 3061 O O . HIS A 1 408 ? -6.299 -0.894 68.483 1.00 36.94 408 HIS A O 1
ATOM 3067 N N . ASP A 1 409 ? -4.077 -0.473 68.679 1.00 41.44 409 ASP A N 1
ATOM 3068 C CA . ASP A 1 409 ? -3.483 -1.020 67.465 1.00 41.44 409 ASP A CA 1
ATOM 3069 C C . ASP A 1 409 ? -3.961 -2.424 67.073 1.00 41.44 409 ASP A C 1
ATOM 3071 O O . ASP A 1 409 ? -4.162 -3.284 67.928 1.00 41.44 409 ASP A O 1
ATOM 3075 N N . CYS A 1 410 ? -3.992 -2.690 65.764 1.00 38.22 410 CYS A N 1
ATOM 3076 C CA . CYS A 1 410 ? -3.696 -4.013 65.209 1.00 38.22 410 CYS A CA 1
ATOM 3077 C C . CYS A 1 410 ? -3.134 -3.877 63.789 1.00 38.22 410 CYS A C 1
ATOM 3079 O O . CYS A 1 410 ? -3.825 -3.954 62.774 1.00 38.22 410 CYS A O 1
ATOM 3081 N N . GLU A 1 411 ? -1.825 -3.672 63.765 1.00 42.41 411 GLU A N 1
ATOM 3082 C CA . GLU A 1 411 ? -0.902 -4.221 62.785 1.00 42.41 411 GLU A CA 1
ATOM 3083 C C . GLU A 1 411 ? -1.027 -5.759 62.790 1.00 42.41 411 GLU A C 1
ATOM 3085 O O . GLU A 1 411 ? -0.854 -6.385 63.832 1.00 42.41 411 GLU A O 1
ATOM 3090 N N . HIS A 1 412 ? -1.323 -6.390 61.649 1.00 43.38 412 HIS A N 1
ATOM 3091 C CA . HIS A 1 412 ? -0.972 -7.798 61.458 1.00 43.38 412 HIS A CA 1
ATOM 3092 C C . HIS A 1 412 ? -0.649 -8.123 59.999 1.00 43.38 412 HIS A C 1
ATOM 3094 O O . HIS A 1 412 ? -1.490 -8.156 59.104 1.00 43.38 412 HIS A O 1
ATOM 3100 N N . THR A 1 413 ? 0.641 -8.370 59.816 1.00 49.03 413 THR A N 1
ATOM 3101 C CA . THR A 1 413 ? 1.290 -9.149 58.768 1.00 49.03 413 THR A CA 1
ATOM 3102 C C . THR A 1 413 ? 1.035 -10.658 58.946 1.00 49.03 413 THR A C 1
ATOM 3104 O O . THR A 1 413 ? 0.808 -11.118 60.068 1.00 49.03 413 THR A O 1
ATOM 3107 N N . ARG A 1 414 ? 1.256 -11.393 57.835 1.00 47.12 414 ARG A N 1
ATOM 3108 C CA . ARG A 1 414 ? 1.370 -12.862 57.609 1.00 47.12 414 ARG A CA 1
ATOM 3109 C C . ARG A 1 414 ? 0.066 -13.586 57.236 1.00 47.12 414 ARG A C 1
ATOM 3111 O O . ARG A 1 414 ? -0.976 -13.317 57.810 1.00 47.12 414 ARG A O 1
ATOM 3118 N N . ALA A 1 415 ? 0.069 -14.510 56.270 1.00 53.94 415 ALA A N 1
ATOM 3119 C CA . ALA A 1 415 ? 1.147 -15.413 55.833 1.00 53.94 415 ALA A CA 1
ATOM 3120 C C . ALA A 1 415 ? 1.645 -15.216 54.395 1.00 53.94 415 ALA A C 1
ATOM 3122 O O . ALA A 1 415 ? 0.826 -14.859 53.521 1.00 53.94 415 ALA A O 1
#

Mean predicted aligned error: 11.76 Å

Sequence (415 aa):
MGARTARTTLYSIILGLSICVNGLAIALAVVVSSDVDYPSYGSPSISRSRSRLLLAHSHFAVRFGIVAAVVAPLTWIWTSVLLAWNNKPRSNSGLAISLTHFISFIIMSLLWFAVAILLLTETRYSCSAIYAPGSYLGNVLAVWCGMTSSIGALSLVISILCGATALVILLTCRKAGGLYAKLVASDGSEHAESALQPMKHATRVRTALYSLILVFGLAINGVTPVSAILTIYETVYETDEGLSYLGGADTAFMAIAFFCALFTWIWASVLLAYHRRIKSTDTITRASAHCISTMVLSIVWLVLGIIILGLTGTKCTPGIESFTVWGYCAFNIPVGVLALCLSILLSSASLFIYLRTKSGGASLSKCHVAQFDGGATEVFQSYHTHDMKAPMSDSDCVTVPTSHHCCHDCEHTRA

Secondary structure (DSSP, 8-state):
--HHHHHHHHHHHHHHHHHHHHHHHHHHHHHHHHTT--------TTHHHHHHHHHHHHHHHHHHHHHHHHHHHHHHHHHHHHHHHHT-TT--SGGGBHHHHHHHHHHHHHHHHHHHHHHHHHHHHHHHTT--TTSHHHHHHHHHHHHHHHHHHHHHHHHHHHHHHHHHHHHHHHTTT-TTSBTTGGGT-GGGGGG-PPPPHHHHHHHHHHHHHHHHHHHHHHHHHHHHHHHHHHHHHSGGGS-TTSHHHHHHHHHHHHHHHHHHHHHHHHHHHHTT-TT---GGGBHHHHHHHHHHHHHHHHHHHHHHHHHHHHH--TT---HHHHHHHHHHHHHHHHHHHHHHHHHHHHHHHHHHHHHTT--TTT-BHHHHTT-TTTTHHHHHSS-S---------------------------

Organism: NCBI:txid181124

Solvent-accessible surface area (backbone atoms only — not comparable to full-atom values): 22564 Å² total; per-residue (Å²): 133,57,70,64,58,55,50,53,53,50,50,53,50,46,38,52,50,23,51,53,38,22,25,54,16,49,29,52,41,53,63,50,70,70,64,75,78,71,81,85,78,87,73,76,79,75,60,59,61,59,51,52,53,52,53,57,52,52,57,51,54,40,55,52,23,48,50,44,35,53,50,17,54,52,51,29,54,51,48,50,53,46,54,56,29,70,72,38,68,85,55,88,51,68,68,30,22,36,44,51,55,31,52,50,23,46,54,48,14,55,51,27,38,50,51,12,52,57,31,45,60,47,25,59,59,43,47,66,62,36,84,45,81,92,40,75,67,23,58,56,33,44,53,50,21,51,51,37,38,50,43,13,52,50,27,38,52,43,13,52,51,25,42,50,48,24,50,52,48,51,62,41,19,66,76,38,79,30,49,82,28,44,54,52,64,43,62,73,56,83,69,62,72,81,72,71,67,79,82,38,72,62,50,50,54,55,49,50,49,38,52,49,46,36,52,50,23,48,52,38,36,56,44,27,40,47,36,29,45,51,44,50,50,50,52,68,69,64,52,90,66,83,68,78,73,68,53,58,55,58,34,49,51,28,50,51,50,30,53,52,21,51,50,52,28,53,49,36,51,49,54,60,65,49,55,75,50,75,83,61,86,50,70,77,42,22,35,37,50,52,28,51,52,29,41,53,50,13,53,51,25,40,53,50,13,52,50,43,39,52,58,40,58,74,69,62,51,92,86,68,88,47,70,66,55,52,52,44,43,68,40,39,49,54,46,15,53,50,26,40,51,44,14,54,51,24,41,51,49,17,51,51,48,50,53,52,37,53,75,58,77,47,56,46,85,83,33,45,57,44,62,64,52,67,52,65,74,68,65,62,57,66,68,64,67,78,72,68,71,73,82,83,74,90,77,78,92,74,92,75,84,86,82,91,80,90,82,84,88,82,88,82,83,87,133